Protein 1CR5 (pdb70)

Nearest PDB structures (foldseek):
  1cr5-assembly2_B  TM=1.006E+00  e=1.339E-39  Saccharomyces cerevisiae
  1cr5-assembly3_C  TM=9.881E-01  e=8.446E-37  Saccharomyces cerevisiae
  1cr5-assembly1_A  TM=9.976E-01  e=1.625E-35  Saccharomyces cerevisiae
  6mdm-assembly1_B  TM=8.421E-01  e=6.478E-15  Cricetulus griseus
  3hu1-assembly1_F  TM=7.180E-01  e=1.525E-07  Homo sapiens

GO terms:
  GO:0000149 SNARE binding (F, IDA)
  GO:0070300 phosphatidic acid binding (F, IDA)
  GO:0035494 SNARE complex disassembly (P, IDA)
  GO:0042144 vacuole fusion, non-autophagic (P, IDA)
  GO:0005794 Golgi apparatus (C, IDA)
  GO:0016887 ATP hydrolysis activity (F, IDA)
  GO:0048280 vesicle fusion with Golgi apparatus (P, IDA)
  GO:0006888 endoplasmic reticulum to Golgi vesicle-mediated transport (P, IDA)
  GO:0043332 mating projection tip (C, HDA)
  GO:0005829 cytosol (C, HDA)
  GO:0043001 Golgi to plasma membrane protein transport (P, IMP)
  GO:0016236 macroautophagy (P, IMP)
  GO:0048219 inter-Golgi cisterna vesicle-mediated transport (P, IMP)
  GO:0000045 autophagosome assembly (P, IMP)

Foldseek 3Di:
DAKAFEAEDPPVVDQALFAKEAACVQDPAQFWKAKPVFRIGGYHYDPPDDHRHIYYHPFQCVLVVHDGRDIIDMDGDDQCVQPNQLAAFQAWEKEKEFDCPDDFVQVLVQCCVRAAFIKDFAQRWGWHDDPNTIMIIGTQWTQGARVPDPDRPDDIGRDSSRMHGYHPNYHYHYDHHD/DFDKAKAFEAEDPPCVDQALFAKEAACVRDPAQFWKAKPVFDIGGYHYDPPDDHRHIYYHPFQCVLVVHDGRRIIIMGGDDQCVQPPFQQAWQEWEKEKDFVCPFVQVLVQCCVRAAFIKDFAQRWGWHDDPNTIMIIGTQWTFTQGDPHPHTDDDIGRDSSDMHGYHPNYHYHYD/DAKAFEAEDPPCVDQALFAKEAACVRDPAQFWKAKPVFRIGGYHYDPPDDHRHIYYHPFQCVLVVHDGRRIIDMGGDDVCVQPVAAKAFQEWEKEKDFCVPPFVQVLVQCCVRAAFIKDFAQRWGWHDDPNTIMIIGTQWTFIDGDPDPDGDDDIGRDSSDMHGYHPNYHYHYDD

Radius of gyration: 31.91 Å; Cα contacts (8 Å, |Δi|>4): 1277; chains: 3; bounding box: 77×78×77 Å

CATH classification: 2.40.40.20 (+1 more: 3.10.330.10)

Structure (mmCIF, N/CA/C/O backbone):
data_1CR5
#
_entry.id   1CR5
#
_cell.length_a   93.710
_cell.length_b   32.140
_cell.length_c   94.850
_cell.angle_alpha   90.00
_cell.angle_beta   118.70
_cell.angle_gamma   90.00
#
_symmetry.space_group_name_H-M   'P 1 21 1'
#
loop_
_entity.id
_entity.type
_entity.pdbx_description
1 polymer 'SEC18P (RESIDUES 22 - 210)'
2 non-polymer 1-ETHYL-PYRROLIDINE-2,5-DIONE
3 water water
#
loop_
_atom_site.group_PDB
_atom_site.id
_atom_site.type_symbol
_atom_site.label_atom_id
_atom_site.label_alt_id
_atom_site.label_comp_id
_atom_site.label_asym_id
_atom_site.label_entity_id
_atom_site.label_seq_id
_atom_site.pdbx_PDB_ins_code
_atom_site.Cartn_x
_atom_site.Cartn_y
_atom_site.Cartn_z
_atom_site.occupancy
_atom_site.B_iso_or_equiv
_atom_site.auth_seq_id
_atom_site.auth_comp_id
_atom_site.auth_asym_id
_atom_site.auth_atom_id
_atom_site.pdbx_PDB_model_num
ATOM 1 N N . THR A 1 5 ? 12.451 5.241 8.716 1.00 21.88 26 THR A N 1
ATOM 2 C CA . THR A 1 5 ? 12.884 3.819 8.546 1.00 32.42 26 THR A CA 1
ATOM 3 C C . THR A 1 5 ? 11.695 2.849 8.632 1.00 34.21 26 THR A C 1
ATOM 4 O O . THR A 1 5 ? 11.122 2.649 9.698 1.00 32.56 26 THR A O 1
ATOM 8 N N . ARG A 1 6 ? 11.353 2.241 7.496 1.00 32.04 27 ARG A N 1
ATOM 9 C CA . ARG A 1 6 ? 10.233 1.307 7.363 1.00 28.75 27 ARG A CA 1
ATOM 10 C C . ARG A 1 6 ? 10.653 -0.146 7.466 1.00 30.62 27 ARG A C 1
ATOM 11 O O . ARG A 1 6 ? 11.772 -0.512 7.107 1.00 27.77 27 ARG A O 1
ATOM 19 N N . HIS A 1 7 ? 9.737 -0.973 7.952 1.00 29.88 28 HIS A N 1
ATOM 20 C CA . HIS A 1 7 ? 9.975 -2.400 8.056 1.00 30.33 28 HIS A CA 1
ATOM 21 C C . HIS A 1 7 ? 8.990 -2.994 7.078 1.00 29.38 28 HIS A C 1
ATOM 22 O O . HIS A 1 7 ? 7.781 -2.806 7.215 1.00 29.01 28 HIS A O 1
ATOM 29 N N . LEU A 1 8 ? 9.509 -3.691 6.075 1.00 31.18 29 LEU A N 1
ATOM 30 C CA . LEU A 1 8 ? 8.650 -4.259 5.052 1.00 29.45 29 LEU A CA 1
ATOM 31 C C . LEU A 1 8 ? 8.952 -5.717 4.772 1.00 28.19 29 LEU A C 1
ATOM 32 O O . LEU A 1 8 ? 10.083 -6.171 4.948 1.00 31.76 29 LEU A O 1
ATOM 37 N N . LYS A 1 9 ? 7.926 -6.449 4.348 1.00 28.05 30 LYS A N 1
ATOM 38 C CA . LYS A 1 9 ? 8.075 -7.857 4.011 1.00 26.29 30 LYS A CA 1
ATOM 39 C C . LYS A 1 9 ? 8.231 -7.995 2.502 1.00 21.52 30 LYS A C 1
ATOM 40 O O . LYS A 1 9 ? 7.483 -7.400 1.742 1.00 20.16 30 LYS A O 1
ATOM 46 N N . VAL A 1 10 ? 9.210 -8.793 2.085 1.00 23.37 31 VAL A N 1
ATOM 47 C CA . VAL A 1 10 ? 9.485 -9.021 0.677 1.00 20.25 31 VAL A CA 1
ATOM 48 C C . VAL A 1 10 ? 8.450 -9.916 0.013 1.00 23.89 31 VAL A C 1
ATOM 49 O O . VAL A 1 10 ? 8.087 -10.962 0.545 1.00 24.45 31 VAL A O 1
ATOM 53 N N . SER A 1 11 ? 7.978 -9.493 -1.153 1.00 22.64 32 SER A N 1
ATOM 54 C CA . SER A 1 11 ? 7.010 -10.268 -1.918 1.00 24.52 32 SER A CA 1
ATOM 55 C C . SER A 1 11 ? 7.508 -10.300 -3.354 1.00 29.24 32 SER A C 1
ATOM 56 O O . SER A 1 11 ? 8.279 -9.426 -3.766 1.00 22.92 32 SER A O 1
ATOM 59 N N . ASN A 1 12 ? 7.078 -11.312 -4.104 1.00 25.50 33 ASN A N 1
ATOM 60 C CA . ASN A 1 12 ? 7.478 -11.455 -5.495 1.00 24.30 33 ASN A CA 1
ATOM 61 C C . ASN A 1 12 ? 6.707 -10.441 -6.337 1.00 21.43 33 ASN A C 1
ATOM 62 O O . ASN A 1 12 ? 5.541 -10.171 -6.073 1.00 23.81 33 ASN A O 1
ATOM 67 N N . CYS A 1 13 ? 7.369 -9.876 -7.343 1.00 16.13 34 CYS A N 1
ATOM 68 C CA . CYS A 1 13 ? 6.751 -8.881 -8.217 1.00 19.31 34 CYS A CA 1
ATOM 69 C C . CYS A 1 13 ? 7.203 -9.229 -9.630 1.00 19.07 34 CYS A C 1
ATOM 70 O O . CYS A 1 13 ? 8.136 -8.629 -10.171 1.00 18.76 34 CYS A O 1
ATOM 73 N N . PRO A 1 14 ? 6.546 -10.216 -10.249 1.00 20.58 35 PRO A N 1
ATOM 74 C CA . PRO A 1 14 ? 6.878 -10.662 -11.602 1.00 17.47 35 PRO A CA 1
ATOM 75 C C . PRO A 1 14 ? 6.237 -9.884 -12.761 1.00 19.51 35 PRO A C 1
ATOM 76 O O . PRO A 1 14 ? 6.573 -10.130 -13.916 1.00 19.69 35 PRO A O 1
ATOM 80 N N . ASN A 1 15 ? 5.315 -8.965 -12.469 1.00 19.90 36 ASN A N 1
ATOM 81 C CA . ASN A 1 15 ? 4.669 -8.198 -13.534 1.00 18.03 36 ASN A CA 1
ATOM 82 C C . ASN A 1 15 ? 5.719 -7.367 -14.264 1.00 20.96 36 ASN A C 1
ATOM 83 O O . ASN A 1 15 ? 6.452 -6.608 -13.636 1.00 18.38 36 ASN A O 1
ATOM 88 N N . ASN A 1 16 ? 5.786 -7.502 -15.589 1.00 21.77 37 ASN A N 1
ATOM 89 C CA . ASN A 1 16 ? 6.790 -6.779 -16.376 1.00 23.12 37 ASN A CA 1
ATOM 90 C C . ASN A 1 16 ? 6.876 -5.259 -16.242 1.00 22.44 37 ASN A C 1
ATOM 91 O O . ASN A 1 16 ? 7.912 -4.673 -16.565 1.00 27.26 37 ASN A O 1
ATOM 96 N N . SER A 1 17 ? 5.813 -4.606 -15.790 1.00 23.69 38 SER A N 1
ATOM 97 C CA . SER A 1 17 ? 5.876 -3.154 -15.627 1.00 27.23 38 SER A CA 1
ATOM 98 C C . SER A 1 17 ? 6.883 -2.825 -14.525 1.00 24.66 38 SER A C 1
ATOM 99 O O . SER A 1 17 ? 7.473 -1.742 -14.502 1.00 19.48 38 SER A O 1
ATOM 102 N N . TYR A 1 18 ? 7.081 -3.776 -13.619 1.00 21.16 39 TYR A N 1
ATOM 103 C CA . TYR A 1 18 ? 8.011 -3.594 -12.513 1.00 18.47 39 TYR A CA 1
ATOM 104 C C . TYR A 1 18 ? 9.276 -4.423 -12.677 1.00 14.43 39 TYR A C 1
ATOM 105 O O . TYR A 1 18 ? 10.377 -3.900 -12.608 1.00 16.01 39 TYR A O 1
ATOM 114 N N . ALA A 1 19 ? 9.097 -5.718 -12.901 1.00 16.37 40 ALA A N 1
ATOM 115 C CA . ALA A 1 19 ? 10.208 -6.659 -13.038 1.00 19.67 40 ALA A CA 1
ATOM 116 C C . ALA A 1 19 ? 11.318 -6.273 -14.016 1.00 19.07 40 ALA A C 1
ATOM 117 O O . ALA A 1 19 ? 12.470 -6.657 -13.816 1.00 18.51 40 ALA A O 1
ATOM 119 N N . LEU A 1 20 ? 10.977 -5.514 -15.059 1.00 13.63 41 LEU A N 1
ATOM 120 C CA . LEU A 1 20 ? 11.952 -5.117 -16.079 1.00 8.75 41 LEU A CA 1
ATOM 121 C C . LEU A 1 20 ? 12.471 -3.697 -15.844 1.00 12.44 41 LEU A C 1
ATOM 122 O O . LEU A 1 20 ? 13.426 -3.272 -16.501 1.00 10.39 41 LEU A O 1
ATOM 127 N N . ALA A 1 21 ? 11.860 -2.985 -14.917 1.00 12.94 42 ALA A N 1
ATOM 128 C CA . ALA A 1 21 ? 12.248 -1.608 -14.647 1.00 15.05 42 ALA A CA 1
ATOM 129 C C . ALA A 1 21 ? 13.261 -1.465 -13.506 1.00 15.51 42 ALA A C 1
ATOM 130 O O . ALA A 1 21 ? 13.687 -0.355 -13.182 1.00 12.64 42 ALA A O 1
ATOM 132 N N . ASN A 1 22 ? 13.645 -2.591 -12.917 1.00 14.69 43 ASN A N 1
ATOM 133 C CA . ASN A 1 22 ? 14.588 -2.622 -11.798 1.00 14.15 43 ASN A CA 1
ATOM 134 C C . ASN A 1 22 ? 14.219 -1.608 -10.717 1.00 17.40 43 ASN A C 1
ATOM 135 O O . ASN A 1 22 ? 15.002 -0.721 -10.388 1.00 13.11 43 ASN A O 1
ATOM 140 N N . VAL A 1 23 ? 13.020 -1.742 -10.172 1.00 13.38 44 VAL A N 1
ATOM 141 C CA . VAL A 1 23 ? 12.570 -0.832 -9.144 1.00 12.63 44 VAL A CA 1
ATOM 142 C C . VAL A 1 23 ? 12.122 -1.629 -7.943 1.00 15.41 44 VAL A C 1
ATOM 143 O O . VAL A 1 23 ? 12.048 -2.860 -7.996 1.00 14.85 44 VAL A O 1
ATOM 147 N N . ALA A 1 24 ? 11.848 -0.920 -6.855 1.00 14.94 45 ALA A N 1
ATOM 148 C CA . ALA A 1 24 ? 11.353 -1.546 -5.639 1.00 15.36 45 ALA A CA 1
ATOM 149 C C . ALA A 1 24 ? 9.881 -1.149 -5.605 1.00 18.40 45 ALA A C 1
ATOM 150 O O . ALA A 1 24 ? 9.564 0.031 -5.446 1.00 17.85 45 ALA A O 1
ATOM 152 N N . ALA A 1 25 ? 8.991 -2.120 -5.778 1.00 10.15 46 ALA A N 1
ATOM 153 C CA . ALA A 1 25 ? 7.561 -1.841 -5.756 1.00 18.17 46 ALA A CA 1
ATOM 154 C C . ALA A 1 25 ? 7.132 -1.571 -4.322 1.00 22.49 46 ALA A C 1
ATOM 155 O O . ALA A 1 25 ? 7.296 -2.432 -3.453 1.00 26.24 46 ALA A O 1
ATOM 157 N N . VAL A 1 26 ? 6.587 -0.385 -4.067 1.00 23.68 47 VAL A N 1
ATOM 158 C CA . VAL A 1 26 ? 6.153 -0.037 -2.714 1.00 23.82 47 VAL A CA 1
ATOM 159 C C . VAL A 1 26 ? 4.736 0.513 -2.690 1.00 26.74 47 VAL A C 1
ATOM 160 O O . VAL A 1 26 ? 4.201 0.930 -3.719 1.00 27.51 47 VAL A O 1
ATOM 164 N N . SER A 1 27 ? 4.136 0.508 -1.505 1.00 28.14 48 SER A N 1
ATOM 165 C CA . SER A 1 27 ? 2.793 1.038 -1.324 1.00 30.11 48 SER A CA 1
ATOM 166 C C . SER A 1 27 ? 2.933 2.547 -1.255 1.00 30.53 48 SER A C 1
ATOM 167 O O . SER A 1 27 ? 3.917 3.061 -0.724 1.00 29.39 48 SER A O 1
ATOM 170 N N . PRO A 1 28 ? 1.953 3.280 -1.793 1.00 32.12 49 PRO A N 1
ATOM 171 C CA . PRO A 1 28 ? 2.003 4.742 -1.774 1.00 32.21 49 PRO A CA 1
ATOM 172 C C . PRO A 1 28 ? 2.137 5.335 -0.376 1.00 35.71 49 PRO A C 1
ATOM 173 O O . PRO A 1 28 ? 2.663 6.440 -0.219 1.00 42.72 49 PRO A O 1
ATOM 177 N N . ASN A 1 29 ? 1.675 4.610 0.640 1.00 36.88 50 ASN A N 1
ATOM 178 C CA . ASN A 1 29 ? 1.756 5.119 2.006 1.00 40.96 50 ASN A CA 1
ATOM 179 C C . ASN A 1 29 ? 2.997 4.702 2.791 1.00 39.56 50 ASN A C 1
ATOM 180 O O . ASN A 1 29 ? 3.127 5.027 3.971 1.00 42.89 50 ASN A O 1
ATOM 185 N N . ASP A 1 30 ? 3.912 3.986 2.149 1.00 33.23 51 ASP A N 1
ATOM 186 C CA . ASP A 1 30 ? 5.137 3.584 2.827 1.00 33.24 51 ASP A CA 1
ATOM 187 C C . ASP A 1 30 ? 6.281 4.485 2.383 1.00 31.80 51 ASP A C 1
ATOM 188 O O . ASP A 1 30 ? 7.119 4.882 3.189 1.00 37.52 51 ASP A O 1
ATOM 193 N N . PHE A 1 31 ? 6.302 4.806 1.094 1.00 28.97 52 PHE A N 1
ATOM 194 C CA . PHE A 1 31 ? 7.338 5.653 0.512 1.00 26.73 52 PHE A CA 1
ATOM 195 C C . PHE A 1 31 ? 6.809 6.454 -0.666 1.00 22.27 52 PHE A C 1
ATOM 196 O O . PHE A 1 31 ? 5.849 6.054 -1.316 1.00 19.86 52 PHE A O 1
ATOM 204 N N . PRO A 1 32 ? 7.413 7.617 -0.937 1.00 20.82 53 PRO A N 1
ATOM 205 C CA . PRO A 1 32 ? 6.917 8.376 -2.088 1.00 21.50 53 PRO A CA 1
ATOM 206 C C . PRO A 1 32 ? 7.416 7.667 -3.350 1.00 22.03 53 PRO A C 1
ATOM 207 O O . PRO A 1 32 ? 8.271 6.781 -3.279 1.00 19.21 53 PRO A O 1
ATOM 211 N N . ASN A 1 33 ? 6.884 8.047 -4.502 1.00 25.16 54 ASN A N 1
ATOM 212 C CA . ASN A 1 33 ? 7.289 7.412 -5.746 1.00 23.17 54 ASN A CA 1
ATOM 213 C C . ASN A 1 33 ? 8.579 7.974 -6.344 1.00 20.59 54 ASN A C 1
ATOM 214 O O . ASN A 1 33 ? 8.906 9.144 -6.167 1.00 24.96 54 ASN A O 1
ATOM 219 N N . ASN A 1 34 ? 9.321 7.114 -7.034 1.00 17.11 55 ASN A N 1
ATOM 220 C CA . ASN A 1 34 ? 10.550 7.518 -7.704 1.00 18.01 55 ASN A CA 1
ATOM 221 C C . ASN A 1 34 ? 11.620 8.225 -6.847 1.00 20.29 55 ASN A C 1
ATOM 222 O O . ASN A 1 34 ? 12.174 9.244 -7.243 1.00 17.26 55 ASN A O 1
ATOM 227 N N . ILE A 1 35 ? 11.896 7.685 -5.668 1.00 22.05 56 ILE A N 1
ATOM 228 C CA . ILE A 1 35 ? 12.952 8.224 -4.822 1.00 19.63 56 ILE A CA 1
ATOM 229 C C . ILE A 1 35 ? 13.893 7.057 -4.538 1.00 19.45 56 ILE A C 1
ATOM 230 O O . ILE A 1 35 ? 13.559 5.894 -4.793 1.00 15.12 56 ILE A O 1
ATOM 235 N N . TYR A 1 36 ? 15.069 7.357 -4.009 1.00 15.64 57 TYR A N 1
ATOM 236 C CA . TYR A 1 36 ? 16.007 6.298 -3.692 1.00 15.79 57 TYR A CA 1
ATOM 237 C C . TYR A 1 36 ? 15.749 5.788 -2.283 1.00 14.45 57 TYR A C 1
ATOM 238 O O . TYR A 1 36 ? 15.486 6.574 -1.381 1.00 19.53 57 TYR A O 1
ATOM 247 N N . ILE A 1 37 ? 15.804 4.473 -2.097 1.00 12.37 58 ILE A N 1
ATOM 248 C CA . ILE A 1 37 ? 15.671 3.896 -0.768 1.00 12.35 58 ILE A CA 1
ATOM 249 C C . ILE A 1 37 ? 16.782 2.862 -0.638 1.00 16.21 58 ILE A C 1
ATOM 250 O O . ILE A 1 37 ? 17.287 2.354 -1.643 1.00 9.39 58 ILE A O 1
ATOM 255 N N . ILE A 1 38 ? 17.191 2.577 0.595 1.00 15.76 59 ILE A N 1
ATOM 256 C CA . ILE A 1 38 ? 18.235 1.599 0.822 1.00 16.60 59 ILE A CA 1
ATOM 257 C C . ILE A 1 38 ? 17.678 0.534 1.744 1.00 16.68 59 ILE A C 1
ATOM 258 O O . ILE A 1 38 ? 17.063 0.845 2.759 1.00 16.15 59 ILE A O 1
ATOM 263 N N . ILE A 1 39 ? 17.869 -0.727 1.373 1.00 21.97 60 ILE A N 1
ATOM 264 C CA . ILE A 1 39 ? 17.357 -1.832 2.170 1.00 21.18 60 ILE A CA 1
ATOM 265 C C . ILE A 1 39 ? 18.466 -2.568 2.925 1.00 20.12 60 ILE A C 1
ATOM 266 O O . ILE A 1 39 ? 19.481 -2.959 2.341 1.00 21.31 60 ILE A O 1
ATOM 271 N N . ASP A 1 40 ? 18.259 -2.744 4.230 1.00 16.16 61 ASP A N 1
ATOM 272 C CA . ASP A 1 40 ? 19.223 -3.429 5.088 1.00 18.08 61 ASP A CA 1
ATOM 273 C C . ASP A 1 40 ? 20.597 -2.775 5.051 1.00 17.33 61 ASP A C 1
ATOM 274 O O . ASP A 1 40 ? 21.611 -3.451 5.147 1.00 17.77 61 ASP A O 1
ATOM 279 N N . ASN A 1 41 ? 20.621 -1.453 4.899 1.00 23.80 62 ASN A N 1
ATOM 280 C CA . ASN A 1 41 ? 21.871 -0.695 4.874 1.00 27.24 62 ASN A CA 1
ATOM 281 C C . ASN A 1 41 ? 22.841 -1.082 3.770 1.00 25.50 62 ASN A C 1
ATOM 282 O O . ASN A 1 41 ? 24.044 -0.822 3.882 1.00 33.57 62 ASN A O 1
ATOM 287 N N . LEU A 1 42 ? 22.345 -1.690 2.703 1.00 23.48 63 LEU A N 1
ATOM 288 C CA . LEU A 1 42 ? 23.235 -2.099 1.622 1.00 23.32 63 LEU A CA 1
ATOM 289 C C . LEU A 1 42 ? 22.681 -1.948 0.210 1.00 21.49 63 LEU A C 1
ATOM 290 O O . LEU A 1 42 ? 23.377 -1.489 -0.691 1.00 21.76 63 LEU A O 1
ATOM 295 N N . PHE A 1 43 ? 21.428 -2.343 0.023 1.00 19.47 64 PHE A N 1
ATOM 296 C CA . PHE A 1 43 ? 20.821 -2.331 -1.299 1.00 19.04 64 PHE A CA 1
ATOM 297 C C . PHE A 1 43 ? 19.963 -1.122 -1.632 1.00 13.58 64 PHE A C 1
ATOM 298 O O . PHE A 1 43 ? 18.937 -0.863 -0.999 1.00 17.47 64 PHE A O 1
ATOM 306 N N . VAL A 1 44 ? 20.403 -0.385 -2.642 1.00 13.99 65 VAL A N 1
ATOM 307 C CA . VAL A 1 44 ? 19.715 0.815 -3.085 1.00 17.50 65 VAL A CA 1
ATOM 308 C C . VAL A 1 44 ? 18.881 0.589 -4.333 1.00 12.50 65 VAL A C 1
ATOM 309 O O . VAL A 1 44 ? 19.350 0.017 -5.314 1.00 14.04 65 VAL A O 1
ATOM 313 N N . PHE A 1 45 ? 17.637 1.046 -4.283 1.00 12.59 66 PHE A N 1
ATOM 314 C CA . PHE A 1 45 ? 16.726 0.913 -5.417 1.00 15.77 66 PHE A CA 1
ATOM 315 C C . PHE A 1 45 ? 15.925 2.192 -5.533 1.00 16.21 66 PHE A C 1
ATOM 316 O O . PHE A 1 45 ? 15.827 2.973 -4.586 1.00 12.67 66 PHE A O 1
ATOM 324 N N . THR A 1 46 ? 15.344 2.394 -6.705 1.00 14.84 67 THR A N 1
ATOM 325 C CA . THR A 1 46 ? 14.481 3.534 -6.937 1.00 13.39 67 THR A CA 1
ATOM 326 C C . THR A 1 46 ? 13.088 2.974 -6.675 1.00 13.47 67 THR A C 1
ATOM 327 O O . THR A 1 46 ? 12.767 1.857 -7.098 1.00 14.74 67 THR A O 1
ATOM 331 N N . THR A 1 47 ? 12.255 3.735 -5.987 1.00 14.51 68 THR A N 1
ATOM 332 C CA . THR A 1 47 ? 10.914 3.258 -5.679 1.00 16.46 68 THR A CA 1
ATOM 333 C C . THR A 1 47 ? 9.899 3.465 -6.791 1.00 19.74 68 THR A C 1
ATOM 334 O O . THR A 1 47 ? 10.046 4.340 -7.650 1.00 17.74 68 THR A O 1
ATOM 338 N N . ARG A 1 48 ? 8.864 2.634 -6.760 1.00 18.51 69 ARG A N 1
ATOM 339 C CA . ARG A 1 48 ? 7.760 2.752 -7.690 1.00 17.00 69 ARG A CA 1
ATOM 340 C C . ARG A 1 48 ? 6.480 2.367 -6.992 1.00 16.86 69 ARG A C 1
ATOM 341 O O . ARG A 1 48 ? 6.344 1.262 -6.470 1.00 18.56 69 ARG A O 1
ATOM 349 N N . HIS A 1 49 ? 5.541 3.296 -6.978 1.00 17.30 70 HIS A N 1
ATOM 350 C CA . HIS A 1 49 ? 4.256 3.053 -6.349 1.00 23.91 70 HIS A CA 1
ATOM 351 C C . HIS A 1 49 ? 3.509 1.941 -7.067 1.00 20.93 70 HIS A C 1
ATOM 352 O O . HIS A 1 49 ? 3.646 1.760 -8.277 1.00 21.41 70 HIS A O 1
ATOM 359 N N . SER A 1 50 ? 2.724 1.202 -6.298 1.00 19.89 71 SER A N 1
ATOM 360 C CA . SER A 1 50 ? 1.901 0.116 -6.799 1.00 21.52 71 SER A CA 1
ATOM 361 C C . SER A 1 50 ? 0.653 0.081 -5.932 1.00 27.75 71 SER A C 1
ATOM 362 O O . SER A 1 50 ? 0.744 0.110 -4.701 1.00 34.01 71 SER A O 1
ATOM 365 N N . ASN A 1 51 ? -0.513 0.032 -6.567 1.00 32.93 72 ASN A N 1
ATOM 366 C CA . ASN A 1 51 ? -1.764 -0.016 -5.827 1.00 40.29 72 ASN A CA 1
ATOM 367 C C . ASN A 1 51 ? -2.127 -1.458 -5.485 1.00 42.47 72 ASN A C 1
ATOM 368 O O . ASN A 1 51 ? -3.044 -1.705 -4.698 1.00 45.35 72 ASN A O 1
ATOM 373 N N . ASP A 1 52 ? -1.405 -2.408 -6.077 1.00 45.85 73 ASP A N 1
ATOM 374 C CA . ASP A 1 52 ? -1.661 -3.827 -5.832 1.00 47.05 73 ASP A CA 1
ATOM 375 C C . ASP A 1 52 ? -0.656 -4.444 -4.871 1.00 48.19 73 ASP A C 1
ATOM 376 O O . ASP A 1 52 ? -0.473 -5.660 -4.856 1.00 50.85 73 ASP A O 1
ATOM 381 N N . ILE A 1 53 ? 0.001 -3.609 -4.074 1.00 48.57 74 ILE A N 1
ATOM 382 C CA . ILE A 1 53 ? 0.973 -4.102 -3.112 1.00 51.33 74 ILE A CA 1
ATOM 383 C C . ILE A 1 53 ? 0.583 -3.651 -1.699 1.00 51.64 74 ILE A C 1
ATOM 384 O O . ILE A 1 53 ? 0.546 -2.456 -1.398 1.00 49.89 74 ILE A O 1
ATOM 389 N N . PRO A 1 54 ? 0.275 -4.617 -0.818 1.00 50.58 75 PRO A N 1
ATOM 390 C CA . PRO A 1 54 ? -0.127 -4.384 0.572 1.00 50.00 75 PRO A CA 1
ATOM 391 C C . PRO A 1 54 ? 0.785 -3.438 1.343 1.00 50.12 75 PRO A C 1
ATOM 392 O O . PRO A 1 54 ? 2.002 -3.607 1.352 1.00 49.21 75 PRO A O 1
ATOM 396 N N . PRO A 1 55 ? 0.205 -2.419 1.996 1.00 50.99 76 PRO A N 1
ATOM 397 C CA . PRO A 1 55 ? 1.035 -1.487 2.762 1.00 47.86 76 PRO A CA 1
ATOM 398 C C . PRO A 1 55 ? 1.818 -2.302 3.789 1.00 45.92 76 PRO A C 1
ATOM 399 O O . PRO A 1 55 ? 1.231 -3.050 4.571 1.00 49.95 76 PRO A O 1
ATOM 403 N N . GLY A 1 56 ? 3.136 -2.166 3.785 1.00 39.07 77 GLY A N 1
ATOM 404 C CA . GLY A 1 56 ? 3.941 -2.922 4.723 1.00 32.53 77 GLY A CA 1
ATOM 405 C C . GLY A 1 56 ? 4.755 -3.983 4.010 1.00 29.56 77 GLY A C 1
ATOM 406 O O . GLY A 1 56 ? 5.532 -4.704 4.629 1.00 31.44 77 GLY A O 1
ATOM 407 N N . THR A 1 57 ? 4.576 -4.087 2.698 1.00 27.37 78 THR A N 1
ATOM 408 C CA . THR A 1 57 ? 5.325 -5.061 1.918 1.00 25.82 78 THR A CA 1
ATOM 409 C C . THR A 1 57 ? 6.092 -4.331 0.832 1.00 20.37 78 THR A C 1
ATOM 410 O O . THR A 1 57 ? 5.799 -3.176 0.529 1.00 25.39 78 THR A O 1
ATOM 414 N N . ILE A 1 58 ? 7.085 -5.000 0.261 1.00 19.77 79 ILE A N 1
ATOM 415 C CA . ILE A 1 58 ? 7.892 -4.416 -0.801 1.00 18.46 79 ILE A CA 1
ATOM 416 C C . ILE A 1 58 ? 8.140 -5.519 -1.832 1.00 21.25 79 ILE A C 1
ATOM 417 O O . ILE A 1 58 ? 8.566 -6.624 -1.481 1.00 17.81 79 ILE A O 1
ATOM 422 N N . GLY A 1 59 ? 7.847 -5.222 -3.096 1.00 20.04 80 GLY A N 1
ATOM 423 C CA . GLY A 1 59 ? 8.007 -6.215 -4.147 1.00 17.51 80 GLY A CA 1
ATOM 424 C C . GLY A 1 59 ? 9.272 -6.147 -4.980 1.00 21.47 80 GLY A C 1
ATOM 425 O O . GLY A 1 59 ? 9.689 -5.078 -5.428 1.00 21.93 80 GLY A O 1
ATOM 426 N N . PHE A 1 60 ? 9.874 -7.311 -5.195 1.00 14.77 81 PHE A N 1
ATOM 427 C CA . PHE A 1 60 ? 11.099 -7.425 -5.969 1.00 16.68 81 PHE A CA 1
ATOM 428 C C . PHE A 1 60 ? 10.995 -8.628 -6.898 1.00 16.32 81 PHE A C 1
ATOM 429 O O . PHE A 1 60 ? 10.255 -9.566 -6.617 1.00 15.21 81 PHE A O 1
ATOM 437 N N . ASN A 1 61 ? 11.723 -8.600 -8.010 1.00 14.88 82 ASN A N 1
ATOM 438 C CA . ASN A 1 61 ? 11.710 -9.733 -8.918 1.00 18.65 82 ASN A CA 1
ATOM 439 C C . ASN A 1 61 ? 12.709 -10.742 -8.350 1.00 22.30 82 ASN A C 1
ATOM 440 O O . ASN A 1 61 ? 13.391 -10.453 -7.364 1.00 24.11 82 ASN A O 1
ATOM 445 N N . GLY A 1 62 ? 12.800 -11.915 -8.967 1.00 21.48 83 GLY A N 1
ATOM 446 C CA . GLY A 1 62 ? 13.706 -12.946 -8.483 1.00 21.93 83 GLY A CA 1
ATOM 447 C C . GLY A 1 62 ? 15.164 -12.549 -8.353 1.00 22.46 83 GLY A C 1
ATOM 448 O O . GLY A 1 62 ? 15.818 -12.906 -7.381 1.00 24.01 83 GLY A O 1
ATOM 449 N N . ASN A 1 63 ? 15.680 -11.813 -9.329 1.00 20.08 84 ASN A N 1
ATOM 450 C CA . ASN A 1 63 ? 17.075 -11.390 -9.304 1.00 21.91 84 ASN A CA 1
ATOM 451 C C . ASN A 1 63 ? 17.391 -10.403 -8.180 1.00 21.39 84 ASN A C 1
ATOM 452 O O . ASN A 1 63 ? 18.433 -10.506 -7.529 1.00 19.95 84 ASN A O 1
ATOM 457 N N . GLN A 1 64 ? 16.498 -9.444 -7.958 1.00 20.64 85 GLN A N 1
ATOM 458 C CA . GLN A 1 64 ? 16.712 -8.463 -6.910 1.00 19.70 85 GLN A CA 1
ATOM 459 C C . GLN A 1 64 ? 16.719 -9.169 -5.552 1.00 21.12 85 GLN A C 1
ATOM 460 O O . GLN A 1 64 ? 17.497 -8.811 -4.671 1.00 27.76 85 GLN A O 1
ATOM 466 N N . ARG A 1 65 ? 15.865 -10.177 -5.389 1.00 23.28 86 ARG A N 1
ATOM 467 C CA . ARG A 1 65 ? 15.807 -10.924 -4.136 1.00 22.27 86 ARG A CA 1
ATOM 468 C C . ARG A 1 65 ? 17.080 -11.738 -3.960 1.00 24.59 86 ARG A C 1
ATOM 469 O O . ARG A 1 65 ? 17.607 -11.851 -2.851 1.00 24.74 86 ARG A O 1
ATOM 477 N N . THR A 1 66 ? 17.578 -12.308 -5.052 1.00 23.40 87 THR A N 1
ATOM 478 C CA . THR A 1 66 ? 18.809 -13.078 -4.979 1.00 22.63 87 THR A CA 1
ATOM 479 C C . THR A 1 66 ? 19.936 -12.140 -4.545 1.00 24.17 87 THR A C 1
ATOM 480 O O . THR A 1 66 ? 20.784 -12.502 -3.727 1.00 24.63 87 THR A O 1
ATOM 484 N N . TRP A 1 67 ? 19.942 -10.932 -5.099 1.00 20.63 88 TRP A N 1
ATOM 485 C CA . TRP A 1 67 ? 20.971 -9.955 -4.766 1.00 18.46 88 TRP A CA 1
ATOM 486 C C . TRP A 1 67 ? 20.931 -9.594 -3.282 1.00 18.00 88 TRP A C 1
ATOM 487 O O . TRP A 1 67 ? 21.956 -9.601 -2.604 1.00 15.42 88 TRP A O 1
ATOM 498 N N . GLY A 1 68 ? 19.744 -9.294 -2.773 1.00 17.17 89 GLY A N 1
ATOM 499 C CA . GLY A 1 68 ? 19.634 -8.950 -1.367 1.00 24.05 89 GLY A CA 1
ATOM 500 C C . GLY A 1 68 ? 19.681 -10.148 -0.431 1.00 24.05 89 GLY A C 1
ATOM 501 O O . GLY A 1 68 ? 19.790 -9.987 0.784 1.00 24.18 89 GLY A O 1
ATOM 502 N N . GLY A 1 69 ? 19.612 -11.350 -0.994 1.00 28.34 90 GLY A N 1
ATOM 503 C CA . GLY A 1 69 ? 19.624 -12.546 -0.177 1.00 27.14 90 GLY A CA 1
ATOM 504 C C . GLY A 1 69 ? 18.326 -12.639 0.606 1.00 27.08 90 GLY A C 1
ATOM 505 O O . GLY A 1 69 ? 18.298 -13.188 1.709 1.00 32.78 90 GLY A O 1
ATOM 506 N N . TRP A 1 70 ? 17.249 -12.095 0.044 1.00 19.46 91 TRP A N 1
ATOM 507 C CA . TRP A 1 70 ? 15.952 -12.129 0.716 1.00 25.40 91 TRP A CA 1
ATOM 508 C C . TRP A 1 70 ? 15.054 -13.247 0.211 1.00 26.10 91 TRP A C 1
ATOM 509 O O . TRP A 1 70 ? 14.952 -13.483 -0.992 1.00 30.97 91 TRP A O 1
ATOM 520 N N . SER A 1 71 ? 14.399 -13.927 1.140 1.00 27.29 92 SER A N 1
ATOM 521 C CA . SER 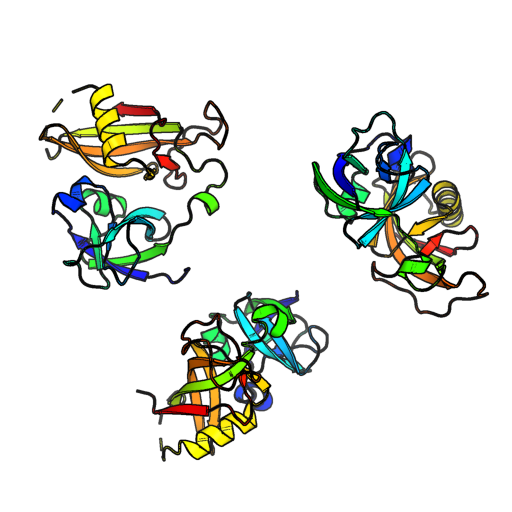A 1 71 ? 13.470 -14.988 0.785 1.00 32.29 92 SER A CA 1
ATOM 522 C C . SER A 1 71 ? 12.080 -14.353 0.880 1.00 32.34 92 SER A C 1
ATOM 523 O O . SER A 1 71 ? 11.933 -13.261 1.432 1.00 32.28 92 SER A O 1
ATOM 526 N N . LEU A 1 72 ? 11.066 -15.017 0.339 1.00 31.24 93 LEU A N 1
ATOM 527 C CA . LEU A 1 72 ? 9.716 -14.471 0.386 1.00 32.31 93 LEU A CA 1
ATOM 528 C C . LEU A 1 72 ? 9.255 -14.246 1.820 1.00 30.90 93 LEU A C 1
ATOM 529 O O . LEU A 1 72 ? 9.492 -15.078 2.688 1.00 35.22 93 LEU A O 1
ATOM 534 N N . ASN A 1 73 ? 8.601 -13.114 2.057 1.00 31.56 94 ASN A N 1
ATOM 535 C CA . ASN A 1 73 ? 8.094 -12.751 3.380 1.00 34.16 94 ASN A CA 1
ATOM 536 C C . ASN A 1 73 ? 9.176 -12.293 4.354 1.00 32.25 94 ASN A C 1
ATOM 537 O O . ASN A 1 73 ? 8.865 -11.834 5.451 1.00 36.04 94 ASN A O 1
ATOM 542 N N . GLN A 1 74 ? 10.441 -12.418 3.967 1.00 31.52 95 GLN A N 1
ATOM 543 C CA . GLN A 1 74 ? 11.528 -11.999 4.846 1.00 31.15 95 GLN A CA 1
ATOM 544 C C . GLN A 1 74 ? 11.381 -10.527 5.217 1.00 29.60 95 GLN A C 1
ATOM 545 O O . GLN A 1 74 ? 11.207 -9.676 4.349 1.00 30.47 95 GLN A O 1
ATOM 551 N N . ASP A 1 75 ? 11.409 -10.240 6.520 1.00 30.07 96 ASP A N 1
ATOM 552 C CA . ASP A 1 75 ? 11.343 -8.875 6.935 1.00 33.69 96 ASP A CA 1
ATOM 553 C C . ASP A 1 75 ? 12.563 -8.096 6.488 1.00 33.88 96 ASP A C 1
ATOM 554 O O . ASP A 1 75 ? 13.642 -8.721 6.402 1.00 31.85 96 ASP A O 1
ATOM 559 N N . VAL A 1 76 ? 12.422 -6.848 6.160 1.00 30.76 97 VAL A N 1
ATOM 560 C CA . VAL A 1 76 ? 13.557 -6.087 5.670 1.00 26.93 97 VAL A CA 1
ATOM 561 C C . VAL A 1 76 ? 13.443 -4.640 6.157 1.00 25.63 97 VAL A C 1
ATOM 562 O O . VAL A 1 76 ? 12.344 -4.168 6.449 1.00 23.62 97 VAL A O 1
ATOM 566 N N . GLN A 1 77 ? 14.575 -3.948 6.264 1.00 25.95 98 GLN A N 1
ATOM 567 C CA . GLN A 1 77 ? 14.590 -2.553 6.714 1.00 26.14 98 GLN A CA 1
ATOM 568 C C . GLN A 1 77 ? 14.836 -1.612 5.550 1.00 21.26 98 GLN A C 1
ATOM 569 O O . GLN A 1 77 ? 15.810 -1.770 4.812 1.00 22.29 98 GLN A O 1
ATOM 575 N N . ALA A 1 78 ? 13.970 -0.619 5.396 1.00 18.95 99 ALA A N 1
ATOM 576 C CA . ALA A 1 78 ? 14.106 0.329 4.296 1.00 19.86 99 ALA A CA 1
ATOM 577 C C . ALA A 1 78 ? 14.119 1.784 4.744 1.00 20.39 99 ALA A C 1
ATOM 578 O O . ALA A 1 78 ? 13.323 2.198 5.594 1.00 21.35 99 ALA A O 1
ATOM 580 N N . LYS A 1 79 ? 15.016 2.563 4.151 1.00 20.03 100 LYS A N 1
ATOM 581 C CA . LYS A 1 79 ? 15.137 3.976 4.487 1.00 24.32 100 LYS A CA 1
ATOM 582 C C . LYS A 1 79 ? 15.363 4.819 3.245 1.00 19.62 100 LYS A C 1
ATOM 583 O O . LYS A 1 79 ? 15.957 4.356 2.273 1.00 16.68 100 LYS A O 1
ATOM 589 N N . ALA A 1 80 ? 14.882 6.058 3.279 1.00 20.09 101 ALA A N 1
ATOM 590 C CA . ALA A 1 80 ? 15.102 6.980 2.177 1.00 15.33 101 ALA A CA 1
ATOM 591 C C . ALA A 1 80 ? 16.625 7.053 2.072 1.00 15.36 101 ALA A C 1
ATOM 592 O O . ALA A 1 80 ? 17.322 7.024 3.087 1.00 15.03 101 ALA A O 1
ATOM 594 N N . PHE A 1 81 ? 17.139 7.136 0.851 1.00 14.85 102 PHE A N 1
ATOM 595 C CA . PHE A 1 81 ? 18.579 7.170 0.636 1.00 17.14 102 PHE A CA 1
ATOM 596 C C . PHE A 1 81 ? 19.030 8.482 0.016 1.00 18.27 102 PHE A C 1
ATOM 597 O O . PHE A 1 81 ? 18.409 8.978 -0.925 1.00 19.72 102 PHE A O 1
ATOM 605 N N . ASP A 1 82 ? 20.122 9.030 0.550 1.00 22.02 103 ASP A N 1
ATOM 606 C CA . ASP A 1 82 ? 20.703 10.301 0.081 1.00 20.46 103 ASP A CA 1
ATOM 607 C C . ASP A 1 82 ? 22.119 10.023 -0.413 1.00 20.73 103 ASP A C 1
ATOM 608 O O . ASP A 1 82 ? 23.053 9.896 0.393 1.00 20.78 103 ASP A O 1
ATOM 613 N N . LEU A 1 83 ? 22.280 9.940 -1.733 1.00 16.99 104 LEU A N 1
ATOM 614 C CA . LEU A 1 83 ? 23.577 9.635 -2.333 1.00 17.25 104 LEU A CA 1
ATOM 615 C C . LEU A 1 83 ? 24.676 10.618 -1.935 1.00 19.35 104 LEU A C 1
ATOM 616 O O . LEU A 1 83 ? 25.804 10.215 -1.642 1.00 17.51 104 LEU A O 1
ATOM 621 N N . PHE A 1 84 ? 24.364 11.906 -1.939 1.00 19.37 105 PHE A N 1
ATOM 622 C CA . PHE A 1 84 ? 25.367 12.884 -1.564 1.00 22.24 105 PHE A CA 1
ATOM 623 C C . PHE A 1 84 ? 25.849 12.563 -0.162 1.00 21.28 105 PHE A C 1
ATOM 624 O O . PHE A 1 84 ? 27.046 12.458 0.085 1.00 19.58 105 PHE A O 1
ATOM 632 N N . LYS A 1 85 ? 24.901 12.405 0.752 1.00 19.99 106 LYS A N 1
ATOM 633 C CA . LYS A 1 85 ? 25.216 12.087 2.136 1.00 27.79 106 LYS A CA 1
ATOM 634 C C . LYS A 1 85 ? 26.113 10.849 2.167 1.00 28.03 106 LYS A C 1
ATOM 635 O O . LYS A 1 85 ? 27.129 10.809 2.855 1.00 30.76 106 LYS A O 1
ATOM 641 N N . TYR A 1 86 ? 25.739 9.847 1.387 1.00 26.45 107 TYR A N 1
ATOM 642 C CA . TYR A 1 86 ? 26.481 8.602 1.351 1.00 21.64 107 TYR A CA 1
ATOM 643 C C . TYR A 1 86 ? 27.906 8.667 0.814 1.00 22.70 107 TYR A C 1
ATOM 644 O O . TYR A 1 86 ? 28.842 8.244 1.488 1.00 26.21 107 TYR A O 1
ATOM 653 N N . SER A 1 87 ? 28.077 9.183 -0.395 1.00 21.42 108 SER A N 1
ATOM 654 C CA . SER A 1 87 ? 29.405 9.245 -0.997 1.00 28.23 108 SER A CA 1
ATOM 655 C C . SER A 1 87 ? 29.887 10.613 -1.482 1.00 25.05 108 SER A C 1
ATOM 656 O O . SER A 1 87 ? 30.885 10.700 -2.193 1.00 28.12 108 SER A O 1
ATOM 659 N N . GLY A 1 88 ? 29.182 11.676 -1.113 1.00 28.74 109 GLY A N 1
ATOM 660 C CA . GLY A 1 88 ? 29.593 13.012 -1.519 1.00 28.05 109 GLY A CA 1
ATOM 661 C C . GLY A 1 88 ? 29.693 13.251 -3.017 1.00 32.57 109 GLY A C 1
ATOM 662 O O . GLY A 1 88 ? 28.753 12.968 -3.765 1.00 29.88 109 GLY A O 1
ATOM 663 N N . LYS A 1 89 ? 30.834 13.780 -3.456 1.00 31.42 110 LYS A N 1
ATOM 664 C CA . LYS A 1 89 ? 31.064 14.082 -4.866 1.00 37.75 110 LYS A CA 1
ATOM 665 C C . LYS A 1 89 ? 31.194 12.868 -5.789 1.00 36.59 110 LYS A C 1
ATOM 666 O O . LYS A 1 89 ? 30.708 12.901 -6.915 1.00 38.08 110 LYS A O 1
ATOM 672 N N . GLN A 1 90 ? 31.865 11.814 -5.331 1.00 38.72 111 GLN A N 1
ATOM 673 C CA . GLN A 1 90 ? 32.031 10.601 -6.140 1.00 40.70 111 GLN A CA 1
ATOM 674 C C . GLN A 1 90 ? 30.670 9.912 -6.237 1.00 37.98 111 GLN A C 1
ATOM 675 O O . GLN A 1 90 ? 30.507 8.775 -5.788 1.00 40.51 111 GLN A O 1
ATOM 681 N N . SER A 1 91 ? 29.701 10.600 -6.832 1.00 32.37 112 SER A N 1
ATOM 682 C CA . SER A 1 91 ? 28.348 10.077 -6.928 1.00 27.86 112 SER A CA 1
ATOM 683 C C . SER A 1 91 ? 27.848 9.633 -8.290 1.00 21.36 112 SER A C 1
ATOM 684 O O . SER A 1 91 ? 26.768 9.058 -8.380 1.00 24.38 112 SER A O 1
ATOM 687 N N . TYR A 1 92 ? 28.591 9.897 -9.353 1.00 18.31 113 TYR A N 1
ATOM 688 C CA . TYR A 1 92 ? 28.099 9.500 -10.663 1.00 22.89 113 TYR A CA 1
ATOM 689 C C . TYR A 1 92 ? 28.858 8.348 -11.285 1.00 26.31 113 TYR A C 1
ATOM 690 O O . TYR A 1 92 ? 30.024 8.109 -10.960 1.00 23.73 113 TYR A O 1
ATOM 699 N N . LEU A 1 93 ? 28.198 7.626 -12.188 1.00 25.05 114 LEU A N 1
ATOM 700 C CA . LEU A 1 93 ? 28.881 6.511 -12.817 1.00 22.87 114 LEU A CA 1
ATOM 701 C C . LEU A 1 93 ? 29.583 6.914 -14.107 1.00 17.67 114 LEU A C 1
ATOM 702 O O . LEU A 1 93 ? 28.950 7.321 -15.072 1.00 17.24 114 LEU A O 1
ATOM 707 N N . GLY A 1 94 ? 30.903 6.811 -14.102 1.00 23.12 115 GLY A N 1
ATOM 708 C CA . GLY A 1 94 ? 31.675 7.140 -15.285 1.00 23.13 115 GLY A CA 1
ATOM 709 C C . GLY A 1 94 ? 31.629 5.943 -16.215 1.00 22.62 115 GLY A C 1
ATOM 710 O O . GLY A 1 94 ? 31.628 6.076 -17.439 1.00 20.52 115 GLY A O 1
ATOM 711 N N . SER A 1 95 ? 31.601 4.756 -15.622 1.00 20.77 116 SER A N 1
ATOM 712 C CA . SER A 1 95 ? 31.525 3.531 -16.402 1.00 24.64 116 SER A CA 1
ATOM 713 C C . SER A 1 95 ? 30.925 2.442 -15.544 1.00 20.16 116 SER A C 1
ATOM 714 O O . SER A 1 95 ? 30.868 2.556 -14.320 1.00 18.72 116 SER A O 1
ATOM 717 N N . ILE A 1 96 ? 30.475 1.386 -16.196 1.00 16.09 117 ILE A N 1
ATOM 718 C CA . ILE A 1 96 ? 29.894 0.257 -15.501 1.00 19.33 117 ILE A CA 1
ATOM 719 C C . ILE A 1 96 ? 30.072 -0.983 -16.381 1.00 14.14 117 ILE A C 1
ATOM 720 O O . ILE A 1 96 ? 29.767 -0.951 -17.574 1.00 18.18 117 ILE A O 1
ATOM 725 N N . ASP A 1 97 ? 30.615 -2.046 -15.797 1.00 18.14 118 ASP A N 1
ATOM 726 C CA . ASP A 1 97 ? 30.856 -3.294 -16.517 1.00 20.63 118 ASP A CA 1
ATOM 727 C C . ASP A 1 97 ? 29.799 -4.288 -16.101 1.00 20.59 118 ASP A C 1
ATOM 728 O O . ASP A 1 97 ? 29.590 -4.531 -14.908 1.00 21.32 118 ASP A O 1
ATOM 733 N N . ILE A 1 98 ? 29.142 -4.877 -17.086 1.00 16.96 119 ILE A N 1
ATOM 734 C CA . ILE A 1 98 ? 28.068 -5.802 -16.799 1.00 17.51 119 ILE A CA 1
ATOM 735 C C . ILE A 1 98 ? 28.200 -7.184 -17.409 1.00 20.46 119 ILE A C 1
ATOM 736 O O . ILE A 1 98 ? 28.492 -7.325 -18.596 1.00 16.92 119 ILE A O 1
ATOM 741 N N . ASP A 1 99 ? 27.980 -8.200 -16.578 1.00 21.53 120 ASP A N 1
ATOM 742 C CA . ASP A 1 99 ? 28.002 -9.578 -17.034 1.00 22.93 120 ASP A CA 1
ATOM 743 C C . ASP A 1 99 ? 26.561 -9.835 -17.465 1.00 24.29 120 ASP A C 1
ATOM 744 O O . ASP A 1 99 ? 25.639 -9.762 -16.647 1.00 25.86 120 ASP A O 1
ATOM 749 N N . ILE A 1 100 ? 26.364 -10.108 -18.750 1.00 19.36 121 ILE A N 1
ATOM 750 C CA . ILE A 1 100 ? 25.019 -10.337 -19.272 1.00 20.57 121 ILE A CA 1
ATOM 751 C C . ILE A 1 100 ? 24.848 -11.729 -19.853 1.00 20.03 121 ILE A C 1
ATOM 752 O O . ILE A 1 100 ? 25.732 -12.234 -20.531 1.00 24.89 121 ILE A O 1
ATOM 757 N N . SER A 1 101 ? 23.707 -12.346 -19.577 1.00 15.30 122 SER A N 1
ATOM 758 C CA . SER A 1 101 ? 23.427 -13.682 -20.083 1.00 22.85 122 SER A CA 1
ATOM 759 C C . SER A 1 101 ? 21.932 -13.879 -20.270 1.00 21.73 122 SER A C 1
ATOM 760 O O . SER A 1 101 ? 21.127 -13.206 -19.631 1.00 24.08 122 SER A O 1
ATOM 763 N N . PHE A 1 102 ? 21.560 -14.820 -21.133 1.00 27.00 123 PHE A N 1
ATOM 764 C CA . PHE A 1 102 ? 20.147 -15.109 -21.363 1.00 26.98 123 PHE A CA 1
ATOM 765 C C . PHE A 1 102 ? 19.527 -15.681 -20.099 1.00 25.40 123 PHE A C 1
ATOM 766 O O . PHE A 1 102 ? 20.132 -16.502 -19.415 1.00 29.31 123 PHE A O 1
ATOM 774 N N . ARG A 1 103 ? 18.319 -15.229 -19.794 1.00 31.37 124 ARG A N 1
ATOM 775 C CA . ARG A 1 103 ? 17.589 -15.682 -18.619 1.00 33.76 124 ARG A CA 1
ATOM 776 C C . ARG A 1 103 ? 17.390 -17.190 -18.760 1.00 36.61 124 ARG A C 1
ATOM 777 O O . ARG A 1 103 ? 17.269 -17.696 -19.876 1.00 35.32 124 ARG A O 1
ATOM 785 N N . ALA A 1 104 ? 17.357 -17.899 -17.633 1.00 38.04 125 ALA A N 1
ATOM 786 C CA . ALA A 1 104 ? 17.173 -19.351 -17.629 1.00 39.08 125 ALA A CA 1
ATOM 787 C C . ALA A 1 104 ? 16.130 -19.817 -18.644 1.00 40.29 125 ALA A C 1
ATOM 788 O O . ALA A 1 104 ? 14.942 -19.530 -18.509 1.00 43.06 125 ALA A O 1
ATOM 790 N N . VAL A 1 112 ? 22.180 -12.270 -31.522 1.00 53.42 133 VAL A N 1
ATOM 791 C CA . VAL A 1 112 ? 23.257 -11.384 -31.960 1.00 54.21 133 VAL A CA 1
ATOM 792 C C . VAL A 1 112 ? 23.627 -10.414 -30.840 1.00 52.02 133 VAL A C 1
ATOM 793 O O . VAL A 1 112 ? 22.785 -9.646 -30.375 1.00 56.14 133 VAL A O 1
ATOM 797 N N . PHE A 1 113 ? 24.889 -10.444 -30.420 1.00 49.51 134 PHE A N 1
ATOM 798 C CA . PHE A 1 113 ? 25.371 -9.579 -29.341 1.00 44.47 134 PHE A CA 1
ATOM 799 C C . PHE A 1 113 ? 25.759 -8.186 -29.820 1.00 42.68 134 PHE A C 1
ATOM 800 O O . PHE A 1 113 ? 26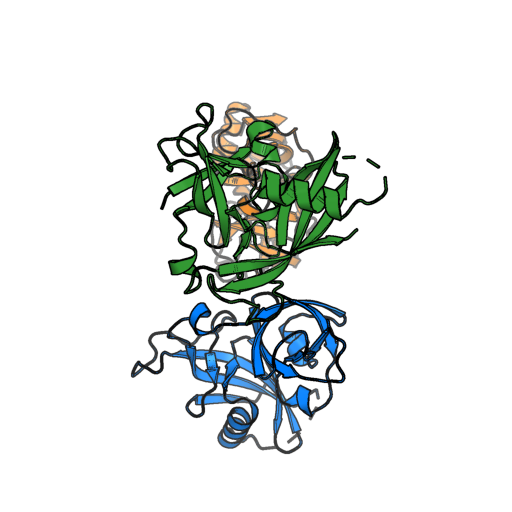.806 -8.005 -30.433 1.00 46.65 134 PHE A O 1
ATOM 808 N N . ASP A 1 114 ? 24.925 -7.193 -29.523 1.00 43.60 135 ASP A N 1
ATOM 809 C CA . ASP A 1 114 ? 25.178 -5.828 -29.909 1.00 41.33 135 ASP A CA 1
ATOM 810 C C . ASP A 1 114 ? 25.485 -4.966 -28.700 1.00 38.14 135 ASP A C 1
ATOM 811 O O . ASP A 1 114 ? 24.571 -4.587 -27.959 1.00 32.44 135 ASP A O 1
ATOM 816 N N . GLN A 1 115 ? 26.764 -4.652 -28.480 1.00 37.80 136 GLN A N 1
ATOM 817 C CA . GLN A 1 115 ? 27.183 -3.855 -27.324 1.00 38.16 136 GLN A CA 1
ATOM 818 C C . GLN A 1 115 ? 26.539 -2.476 -27.289 1.00 35.82 136 GLN A C 1
ATOM 819 O O . GLN A 1 115 ? 25.998 -2.061 -26.267 1.00 33.33 136 GLN A O 1
ATOM 825 N N . ASP A 1 116 ? 26.605 -1.767 -28.411 1.00 37.87 137 ASP A N 1
ATOM 826 C CA . ASP A 1 116 ? 26.042 -0.422 -28.509 1.00 38.22 137 ASP A CA 1
ATOM 827 C C . ASP A 1 116 ? 24.539 -0.384 -28.276 1.00 36.06 137 ASP A C 1
ATOM 828 O O . ASP A 1 116 ? 24.024 0.549 -27.657 1.00 33.34 137 ASP A O 1
ATOM 833 N N . GLU A 1 117 ? 23.832 -1.390 -28.778 1.00 32.27 138 GLU A N 1
ATOM 834 C CA . GLU A 1 117 ? 22.391 -1.444 -28.603 1.00 30.18 138 GLU A CA 1
ATOM 835 C C . GLU A 1 117 ? 22.008 -1.837 -27.185 1.00 28.99 138 GLU A C 1
ATOM 836 O O . GLU A 1 117 ? 21.041 -1.311 -26.628 1.00 27.55 138 GLU A O 1
ATOM 842 N N . LEU A 1 118 ? 22.761 -2.762 -26.601 1.00 25.93 139 LEU A N 1
ATOM 843 C CA . LEU A 1 118 ? 22.487 -3.178 -25.231 1.00 23.30 139 LEU A CA 1
ATOM 844 C C . LEU A 1 118 ? 22.707 -1.972 -24.320 1.00 22.42 139 LEU A C 1
ATOM 845 O O . LEU A 1 118 ? 21.939 -1.735 -23.389 1.00 17.72 139 LEU A O 1
ATOM 850 N N . ALA A 1 119 ? 23.745 -1.195 -24.611 1.00 22.46 140 ALA A N 1
ATOM 851 C CA . ALA A 1 119 ? 24.055 -0.016 -23.814 1.00 23.89 140 ALA A CA 1
ATOM 852 C C . ALA A 1 119 ? 22.927 1.014 -23.900 1.00 25.43 140 ALA A C 1
ATOM 853 O O . ALA A 1 119 ? 22.539 1.601 -22.890 1.00 26.68 140 ALA A O 1
ATOM 855 N N . LYS A 1 120 ? 22.399 1.237 -25.102 1.00 26.35 141 LYS A N 1
ATOM 856 C CA . LYS A 1 120 ? 21.310 2.201 -25.273 1.00 28.77 141 LYS A CA 1
ATOM 857 C C . LYS A 1 120 ? 20.112 1.785 -24.431 1.00 26.50 141 LYS A C 1
ATOM 858 O O . LYS A 1 120 ? 19.560 2.579 -23.671 1.00 26.83 141 LYS A O 1
ATOM 864 N N . GLN A 1 121 ? 19.708 0.529 -24.583 1.00 17.12 142 GLN A N 1
ATOM 865 C CA . GLN A 1 121 ? 18.575 0.006 -23.850 1.00 16.82 142 GLN A CA 1
ATOM 866 C C . GLN A 1 121 ? 18.778 0.164 -22.345 1.00 17.00 142 GLN A C 1
ATOM 867 O O . GLN A 1 121 ? 17.834 0.452 -21.610 1.00 17.44 142 GLN A O 1
ATOM 873 N N . PHE A 1 122 ? 20.010 -0.041 -21.887 1.00 20.96 143 PHE A N 1
ATOM 874 C CA . PHE A 1 122 ? 20.312 0.069 -20.466 1.00 14.53 143 PHE A CA 1
ATOM 875 C C . PHE A 1 122 ? 20.075 1.490 -19.984 1.00 14.67 143 PHE A C 1
ATOM 876 O O . PHE A 1 122 ? 19.423 1.706 -18.967 1.00 11.28 143 PHE A O 1
ATOM 884 N N . VAL A 1 123 ? 20.599 2.458 -20.724 1.00 19.23 144 VAL A N 1
ATOM 885 C CA . VAL A 1 123 ? 20.429 3.857 -20.355 1.00 21.96 144 VAL A CA 1
ATOM 886 C C . VAL A 1 123 ? 18.955 4.224 -20.481 1.00 22.57 144 VAL A C 1
ATOM 887 O O . VAL A 1 123 ? 18.426 4.984 -19.672 1.00 24.01 144 VAL A O 1
ATOM 891 N N . ARG A 1 124 ? 18.282 3.670 -21.482 1.00 20.69 145 ARG A N 1
ATOM 892 C CA . ARG A 1 124 ? 16.866 3.980 -21.677 1.00 22.90 145 ARG A CA 1
ATOM 893 C C . ARG A 1 124 ? 16.004 3.499 -20.521 1.00 22.67 145 ARG A C 1
ATOM 894 O O . ARG A 1 124 ? 15.110 4.209 -20.053 1.00 18.62 145 ARG A O 1
ATOM 902 N N . CYS A 1 125 ? 16.262 2.283 -20.061 1.00 21.28 146 CYS A N 1
ATOM 903 C CA . CYS A 1 125 ? 15.470 1.742 -18.979 1.00 20.68 146 CYS A CA 1
ATOM 904 C C . CYS A 1 125 ? 15.880 2.208 -17.597 1.00 14.49 146 CYS A C 1
ATOM 905 O O . CYS A 1 125 ? 15.028 2.401 -16.735 1.00 15.37 146 CYS A O 1
ATOM 908 N N . TYR A 1 126 ? 17.170 2.416 -17.378 1.00 14.63 147 TYR A N 1
ATOM 909 C CA . TYR A 1 126 ? 17.607 2.746 -16.023 1.00 17.86 147 TYR A CA 1
ATOM 910 C C . TYR A 1 126 ? 18.283 4.079 -15.727 1.00 14.18 147 TYR A C 1
ATOM 911 O O . TYR A 1 126 ? 18.825 4.265 -14.637 1.00 17.72 147 TYR A O 1
ATOM 920 N N . GLU A 1 127 ? 18.245 5.011 -16.667 1.00 15.95 148 GLU A N 1
ATOM 921 C CA . GLU A 1 127 ? 18.865 6.306 -16.436 1.00 18.43 148 GLU A CA 1
ATOM 922 C C . GLU A 1 127 ? 18.417 6.905 -15.104 1.00 13.91 148 GLU A C 1
ATOM 923 O O . GLU A 1 127 ? 17.236 6.828 -14.750 1.00 14.58 148 GLU A O 1
ATOM 929 N N . SER A 1 128 ? 19.366 7.493 -14.375 1.00 9.73 149 SER A N 1
ATOM 930 C CA . SER A 1 128 ? 19.105 8.126 -13.075 1.00 12.33 149 SER A CA 1
ATOM 931 C C . SER A 1 128 ? 18.988 7.135 -11.931 1.00 12.68 149 SER A C 1
ATOM 932 O O . SER A 1 128 ? 18.782 7.518 -10.773 1.00 17.84 149 SER A O 1
ATOM 935 N N . GLN A 1 129 ? 19.097 5.853 -12.249 1.00 17.73 150 GLN A N 1
ATOM 936 C CA . GLN A 1 129 ? 19.041 4.845 -11.209 1.00 15.13 150 GLN A CA 1
ATOM 937 C C . GLN A 1 129 ? 20.435 4.696 -10.636 1.00 13.78 150 GLN A C 1
ATOM 938 O O . GLN A 1 129 ? 21.432 5.010 -11.298 1.00 10.00 150 GLN A O 1
ATOM 944 N N . ILE A 1 130 ? 20.499 4.254 -9.389 1.00 12.37 151 ILE A N 1
ATOM 945 C CA . ILE A 1 130 ? 21.774 4.029 -8.732 1.00 13.78 151 ILE A CA 1
ATOM 946 C C . ILE A 1 130 ? 22.152 2.562 -8.907 1.00 17.68 151 ILE A C 1
ATOM 947 O O . ILE A 1 130 ? 21.306 1.668 -8.820 1.00 20.96 151 ILE A O 1
ATOM 952 N N . PHE A 1 131 ? 23.424 2.316 -9.163 1.00 15.73 152 PHE A N 1
ATOM 953 C CA . PHE A 1 131 ? 23.903 0.954 -9.337 1.00 16.06 152 PHE A CA 1
ATOM 954 C C . PHE A 1 131 ? 25.158 0.774 -8.522 1.00 15.73 152 PHE A C 1
ATOM 955 O O . PHE A 1 131 ? 25.855 1.738 -8.210 1.00 12.87 152 PHE A O 1
ATOM 963 N N . SER A 1 132 ? 25.447 -0.472 -8.184 1.00 14.47 153 SER A N 1
ATOM 964 C CA . SER A 1 132 ? 26.641 -0.773 -7.418 1.00 19.53 153 SER A CA 1
ATOM 965 C C . SER A 1 132 ? 27.139 -2.159 -7.797 1.00 21.75 153 SER A C 1
ATOM 966 O O . SER A 1 132 ? 26.366 -3.011 -8.241 1.00 21.71 153 SER A O 1
ATOM 969 N N . PRO A 1 133 ? 28.449 -2.394 -7.651 1.00 20.66 154 PRO A N 1
ATOM 970 C CA . PRO A 1 133 ? 29.009 -3.703 -7.980 1.00 13.06 154 PRO A CA 1
ATOM 971 C C . PRO A 1 133 ? 28.200 -4.775 -7.254 1.00 13.42 154 PRO A C 1
ATOM 972 O O . PRO A 1 133 ? 27.658 -4.516 -6.183 1.00 17.64 154 PRO A O 1
ATOM 976 N N . THR A 1 134 ? 28.134 -5.964 -7.847 1.00 12.52 155 THR A N 1
ATOM 977 C CA . THR A 1 134 ? 27.389 -7.120 -7.337 1.00 14.16 155 THR A CA 1
ATOM 978 C C . THR A 1 134 ? 25.889 -7.061 -7.617 1.00 14.70 155 THR A C 1
ATOM 979 O O . THR A 1 134 ? 25.220 -8.087 -7.557 1.00 13.01 155 THR A O 1
ATOM 983 N N . GLN A 1 135 ? 25.355 -5.875 -7.913 1.00 17.08 156 GLN A N 1
ATOM 984 C CA . GLN A 1 135 ? 23.926 -5.766 -8.171 1.00 16.34 156 GLN A CA 1
ATOM 985 C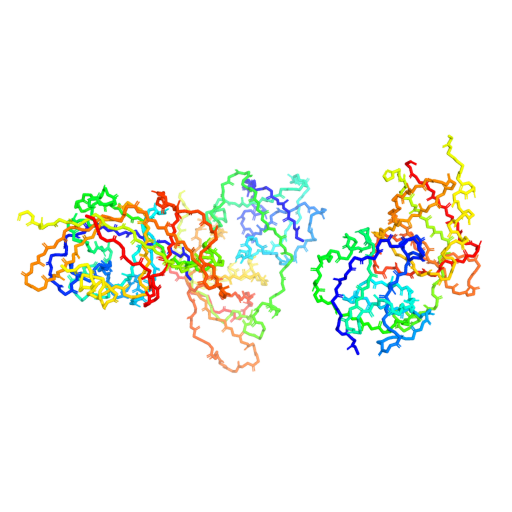 C . GLN A 1 135 ? 23.491 -6.703 -9.293 1.00 19.79 156 GLN A C 1
ATOM 986 O O . GLN A 1 135 ? 24.144 -6.803 -10.330 1.00 18.46 156 GLN A O 1
ATOM 992 N N . TYR A 1 136 ? 22.379 -7.385 -9.059 1.00 21.34 157 TYR A N 1
ATOM 993 C CA . TYR A 1 136 ? 21.806 -8.350 -9.991 1.00 22.69 157 TYR A CA 1
ATOM 994 C C . TYR A 1 136 ? 20.445 -7.810 -10.443 1.00 19.31 157 TYR A C 1
ATOM 995 O O . TYR A 1 136 ? 19.603 -7.472 -9.611 1.00 19.71 157 TYR A O 1
ATOM 1004 N N . LEU A 1 137 ? 20.227 -7.719 -11.748 1.00 14.08 158 LEU A N 1
ATOM 1005 C CA . LEU A 1 137 ? 18.951 -7.214 -12.240 1.00 19.40 158 LEU A CA 1
ATOM 1006 C C . LEU A 1 137 ? 18.537 -7.903 -13.533 1.00 18.22 158 LEU A C 1
ATOM 1007 O O . LEU A 1 137 ? 19.333 -8.610 -14.157 1.00 21.22 158 LEU A O 1
ATOM 1012 N N . ILE A 1 138 ? 17.286 -7.692 -13.928 1.00 18.22 159 ILE A N 1
ATOM 1013 C CA . ILE A 1 138 ? 16.757 -8.281 -15.148 1.00 18.92 159 ILE A CA 1
ATOM 1014 C C . ILE A 1 138 ? 16.478 -7.188 -16.161 1.00 19.08 159 ILE A C 1
ATOM 1015 O O . ILE A 1 138 ? 15.867 -6.176 -15.832 1.00 20.66 159 ILE A O 1
ATOM 1020 N N . MET A 1 139 ? 16.919 -7.394 -17.393 1.00 18.30 160 MET A N 1
ATOM 1021 C CA . MET A 1 139 ? 16.682 -6.417 -18.440 1.00 16.27 160 MET A CA 1
ATOM 1022 C C . MET A 1 139 ? 16.176 -7.125 -19.674 1.00 17.23 160 MET A C 1
ATOM 1023 O O . MET A 1 139 ? 16.675 -8.188 -20.043 1.00 13.37 160 MET A O 1
ATOM 1028 N N . GLU A 1 140 ? 15.179 -6.515 -20.302 1.00 19.67 161 GLU A N 1
ATOM 1029 C CA . GLU A 1 140 ? 14.579 -7.043 -21.504 1.00 19.70 161 GLU A CA 1
ATOM 1030 C C . GLU A 1 140 ? 15.247 -6.342 -22.666 1.00 20.46 161 GLU A C 1
ATOM 1031 O O . GLU A 1 140 ? 15.525 -5.143 -22.610 1.00 19.62 161 GLU A O 1
ATOM 1037 N N . PHE A 1 141 ? 15.523 -7.101 -23.716 1.00 21.48 162 PHE A N 1
ATOM 1038 C CA . PHE A 1 141 ? 16.152 -6.544 -24.898 1.00 26.39 162 PHE A CA 1
ATOM 1039 C C . PHE A 1 141 ? 15.653 -7.273 -26.132 1.00 30.81 162 PHE A C 1
ATOM 1040 O O . PHE A 1 141 ? 15.926 -8.462 -26.323 1.00 29.51 162 PHE A O 1
ATOM 1048 N N . GLN A 1 142 ? 14.903 -6.548 -26.954 1.00 31.35 163 GLN A N 1
ATOM 1049 C CA . GLN A 1 142 ? 14.353 -7.090 -28.183 1.00 33.93 163 GLN A CA 1
ATOM 1050 C C . GLN A 1 142 ? 13.672 -8.443 -27.997 1.00 29.90 163 GLN A C 1
ATOM 1051 O O . GLN A 1 142 ? 14.043 -9.424 -28.633 1.00 26.28 163 GLN A O 1
ATOM 1057 N N . GLY A 1 143 ? 12.683 -8.481 -27.113 1.00 33.17 164 GLY A N 1
ATOM 1058 C CA . GLY A 1 143 ? 11.926 -9.694 -26.873 1.00 28.08 164 GLY A CA 1
ATOM 1059 C C . GLY A 1 143 ? 12.572 -10.740 -25.999 1.00 30.83 164 GLY A C 1
ATOM 1060 O O . GLY A 1 143 ? 11.955 -11.7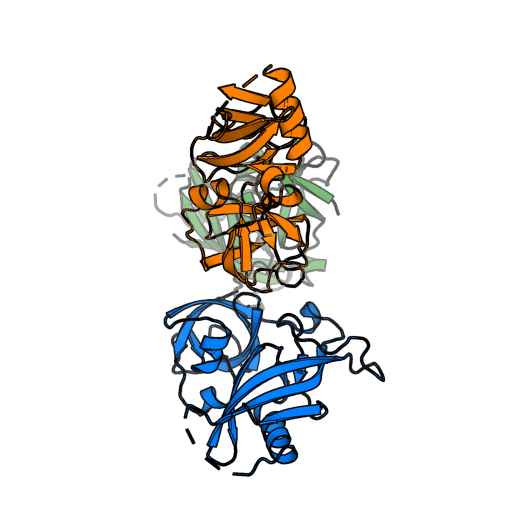56 -25.694 1.00 31.67 164 GLY A O 1
ATOM 1061 N N . HIS A 1 144 ? 13.809 -10.509 -25.591 1.00 34.68 165 HIS A N 1
ATOM 1062 C CA . HIS A 1 144 ? 14.500 -11.476 -24.743 1.00 32.21 165 HIS A CA 1
ATOM 1063 C C . HIS A 1 144 ? 14.825 -10.897 -23.374 1.00 28.35 165 HIS A C 1
ATOM 1064 O O . HIS A 1 144 ? 15.083 -9.705 -23.232 1.00 23.45 165 HIS A O 1
ATOM 1071 N N . PHE A 1 145 ? 14.796 -11.754 -22.364 1.00 27.66 166 PHE A N 1
ATOM 1072 C CA . PHE A 1 145 ? 15.111 -11.337 -21.013 1.00 25.81 166 PHE A CA 1
ATOM 1073 C C . PHE A 1 145 ? 16.546 -11.754 -20.714 1.00 26.78 166 PHE A C 1
ATOM 1074 O O . PHE A 1 145 ? 16.988 -12.828 -21.132 1.00 20.21 166 PHE A O 1
ATOM 1082 N N . PHE A 1 146 ? 17.276 -10.899 -20.005 1.00 20.07 167 PHE A N 1
ATOM 1083 C CA . PHE A 1 146 ? 18.657 -11.203 -19.666 1.00 22.08 167 PHE A CA 1
ATOM 1084 C C . PHE A 1 146 ? 18.915 -10.916 -18.198 1.00 21.42 167 PHE A C 1
ATOM 1085 O O . PHE A 1 146 ? 18.255 -10.071 -17.585 1.00 16.18 167 PHE A O 1
ATOM 1093 N N . ASP A 1 147 ? 19.879 -11.635 -17.640 1.00 19.25 168 ASP A N 1
ATOM 1094 C CA . ASP A 1 147 ? 20.266 -11.431 -16.262 1.00 17.21 168 ASP A CA 1
ATOM 1095 C C . ASP A 1 147 ? 21.516 -10.573 -16.324 1.00 16.39 168 ASP A C 1
ATOM 1096 O O . ASP A 1 147 ? 22.468 -10.898 -17.036 1.00 16.76 168 ASP A O 1
ATOM 1101 N N . LEU A 1 148 ? 21.493 -9.452 -15.617 1.00 16.59 169 LEU A N 1
ATOM 1102 C CA . LEU A 1 148 ? 22.640 -8.564 -15.600 1.00 19.83 169 LEU A CA 1
ATOM 1103 C C . LEU A 1 148 ? 23.227 -8.525 -14.198 1.00 18.37 169 LEU A C 1
ATOM 1104 O O . LEU A 1 148 ? 22.512 -8.352 -13.200 1.00 19.99 169 LEU A O 1
ATOM 1109 N N . LYS A 1 149 ? 24.536 -8.702 -14.128 1.00 17.06 170 LYS A N 1
ATOM 1110 C CA . LYS A 1 149 ? 25.236 -8.655 -12.859 1.00 17.61 170 LYS A CA 1
ATOM 1111 C C . LYS A 1 149 ? 26.262 -7.541 -13.008 1.00 14.66 170 LYS A C 1
ATOM 1112 O O . LYS A 1 149 ? 27.109 -7.593 -13.905 1.00 8.34 170 LYS A O 1
ATOM 1118 N N . ILE A 1 150 ? 26.171 -6.523 -12.158 1.00 14.88 171 ILE A N 1
ATOM 1119 C CA . ILE A 1 150 ? 27.124 -5.432 -12.236 1.00 15.84 171 ILE A CA 1
ATOM 1120 C C . ILE A 1 150 ? 28.458 -5.927 -11.702 1.00 15.90 171 ILE A C 1
ATOM 1121 O O . ILE A 1 150 ? 28.598 -6.215 -10.516 1.00 18.15 171 ILE A O 1
ATOM 1126 N N . ARG A 1 151 ? 29.438 -6.036 -12.590 1.00 16.40 172 ARG A N 1
ATOM 1127 C CA . ARG A 1 151 ? 30.750 -6.518 -12.200 1.00 19.61 172 ARG A CA 1
ATOM 1128 C C . ARG A 1 151 ? 31.526 -5.467 -11.431 1.00 20.91 172 ARG A C 1
ATOM 1129 O O . ARG A 1 151 ? 31.979 -5.706 -10.316 1.00 24.33 172 ARG A O 1
ATOM 1137 N N . ASN A 1 152 ? 31.693 -4.302 -12.041 1.00 22.16 173 ASN A N 1
ATOM 1138 C CA . ASN A 1 152 ? 32.404 -3.223 -11.390 1.00 18.14 173 ASN A CA 1
ATOM 1139 C C . ASN A 1 152 ? 31.857 -1.896 -11.848 1.00 19.05 173 ASN A C 1
ATOM 1140 O O . ASN A 1 152 ? 31.127 -1.811 -12.833 1.00 21.73 173 ASN A O 1
ATOM 1145 N N . VAL A 1 153 ? 32.225 -0.877 -11.121 1.00 22.80 174 VAL A N 1
ATOM 1146 C CA . VAL A 1 153 ? 31.812 0.496 -11.382 1.00 21.98 174 VAL A CA 1
ATOM 1147 C C . VAL A 1 153 ? 32.988 1.465 -11.282 1.00 23.27 174 VAL A C 1
ATOM 1148 O O . VAL A 1 153 ? 34.005 1.118 -10.671 1.00 24.39 174 VAL A O 1
ATOM 1152 N N . GLN A 1 154 ? 32.894 2.601 -11.916 1.00 20.52 175 GLN A N 1
ATOM 1153 C CA . GLN A 1 154 ? 33.944 3.606 -11.822 1.00 18.35 175 GLN A CA 1
ATOM 1154 C C . GLN A 1 154 ? 33.169 4.837 -11.401 1.00 17.16 175 GLN A C 1
ATOM 1155 O O . GLN A 1 154 ? 32.501 5.469 -12.221 1.00 21.17 175 GLN A O 1
ATOM 1161 N N . ALA A 1 155 ? 33.212 5.138 -10.109 1.00 12.61 176 ALA A N 1
ATOM 1162 C CA . ALA A 1 155 ? 32.514 6.290 -9.571 1.00 12.02 176 ALA A CA 1
ATOM 1163 C C . ALA A 1 155 ? 33.328 7.544 -9.881 1.00 17.14 176 ALA A C 1
ATOM 1164 O O . ALA A 1 155 ? 34.559 7.519 -9.873 1.00 17.85 176 ALA A O 1
ATOM 1166 N N . ILE A 1 156 ? 32.644 8.646 -10.150 1.00 17.52 177 ILE A N 1
ATOM 1167 C CA . ILE A 1 156 ? 33.337 9.879 -10.477 1.00 22.38 177 ILE A CA 1
ATOM 1168 C C . ILE A 1 156 ? 32.596 11.110 -9.995 1.00 20.81 177 ILE A C 1
ATOM 1169 O O . ILE A 1 156 ? 31.399 11.078 -9.713 1.00 21.65 177 ILE A O 1
ATOM 1174 N N . ASP A 1 157 ? 33.337 12.200 -9.905 1.00 22.45 178 ASP A N 1
ATOM 1175 C CA . ASP A 1 157 ? 32.772 13.482 -9.534 1.00 18.35 178 ASP A CA 1
ATOM 1176 C C . ASP A 1 157 ? 32.698 14.095 -10.923 1.00 18.44 178 ASP A C 1
ATOM 1177 O O . ASP A 1 157 ? 33.708 14.136 -11.631 1.00 17.88 178 ASP A O 1
ATOM 1182 N N . LEU A 1 158 ? 31.515 14.541 -11.329 1.00 21.81 179 LEU A N 1
ATOM 1183 C CA . LEU A 1 158 ? 31.358 15.130 -12.655 1.00 24.95 179 LEU A CA 1
ATOM 1184 C C . LEU A 1 158 ? 32.205 16.407 -12.783 1.00 23.73 179 LEU A C 1
ATOM 1185 O O . LEU A 1 158 ? 32.454 16.900 -13.888 1.00 22.33 179 LEU A O 1
ATOM 1190 N N . GLY A 1 159 ? 32.660 16.925 -11.648 1.00 17.18 180 GLY A N 1
ATOM 1191 C CA . GLY A 1 159 ? 33.455 18.137 -11.662 1.00 21.38 180 GLY A CA 1
ATOM 1192 C C . GLY A 1 159 ? 34.906 17.928 -12.047 1.00 21.97 180 GLY A C 1
ATOM 1193 O O . GLY A 1 159 ? 35.616 18.896 -12.319 1.00 21.43 180 GLY A O 1
ATOM 1194 N N . ASP A 1 160 ? 35.348 16.673 -12.081 1.00 20.53 181 ASP A N 1
ATOM 1195 C CA . ASP A 1 160 ? 36.730 16.367 -12.424 1.00 22.66 181 ASP A CA 1
ATOM 1196 C C . ASP A 1 160 ? 36.889 15.896 -13.863 1.00 27.42 181 ASP A C 1
ATOM 1197 O O . ASP A 1 160 ? 36.044 15.172 -14.389 1.00 29.15 181 ASP A O 1
ATOM 1202 N N . ILE A 1 161 ? 37.983 16.303 -14.502 1.00 27.88 182 ILE A N 1
ATOM 1203 C CA . ILE A 1 161 ? 38.226 15.909 -15.882 1.00 29.62 182 ILE A CA 1
ATOM 1204 C C . ILE A 1 161 ? 38.614 14.446 -15.995 1.00 33.32 182 ILE A C 1
ATOM 1205 O O . ILE A 1 161 ? 38.799 13.937 -17.102 1.00 34.97 182 ILE A O 1
ATOM 1210 N N . GLU A 1 162 ? 38.744 13.780 -14.852 1.00 31.45 183 GLU A N 1
ATOM 1211 C CA . GLU A 1 162 ? 39.124 12.374 -14.833 1.00 30.02 183 GLU A CA 1
ATOM 1212 C C . GLU A 1 162 ? 38.827 11.795 -13.457 1.00 32.31 183 GLU A C 1
ATOM 1213 O O . GLU A 1 162 ? 38.826 12.511 -12.462 1.00 33.98 183 GLU A O 1
ATOM 1219 N N . PRO A 1 163 ? 38.574 10.483 -13.382 1.00 36.68 184 PRO A N 1
ATOM 1220 C CA . PRO A 1 163 ? 38.277 9.878 -12.083 1.00 37.77 184 PRO A CA 1
ATOM 1221 C C . PRO A 1 163 ? 39.457 9.921 -11.129 1.00 35.16 184 PRO A C 1
ATOM 1222 O O . PRO A 1 163 ? 40.594 9.682 -11.525 1.00 32.03 184 PRO A O 1
ATOM 1226 N N . THR A 1 164 ? 39.181 10.244 -9.873 1.00 37.78 185 THR A N 1
ATOM 1227 C CA . THR A 1 164 ? 40.228 10.290 -8.864 1.00 40.27 185 THR A CA 1
ATOM 1228 C C . THR A 1 164 ? 40.318 8.905 -8.227 1.00 40.79 185 THR A C 1
ATOM 1229 O O . THR A 1 164 ? 41.378 8.481 -7.767 1.00 43.04 185 THR A O 1
ATOM 1233 N N . SER A 1 165 ? 39.191 8.204 -8.211 1.00 36.22 186 SER A N 1
ATOM 1234 C CA . SER A 1 165 ? 39.147 6.866 -7.656 1.00 33.59 186 SER A CA 1
ATOM 1235 C C . SER A 1 165 ? 39.246 5.841 -8.779 1.00 34.32 186 SER A C 1
ATOM 1236 O O . SER A 1 165 ? 38.940 6.100 -9.939 1.00 33.99 186 SER A O 1
ATOM 1239 N N . ALA A 1 166 ? 39.677 4.663 -8.390 1.00 29.46 187 ALA A N 1
ATOM 1240 C CA . ALA A 1 166 ? 39.868 3.520 -9.251 1.00 31.69 187 ALA A CA 1
ATOM 1241 C C . ALA A 1 166 ? 38.572 2.739 -9.442 1.00 28.94 187 ALA A C 1
ATOM 1242 O O . ALA A 1 166 ? 37.586 2.974 -8.743 1.00 22.89 187 ALA A O 1
ATOM 1244 N N . VAL A 1 167 ? 38.590 1.808 -10.393 1.00 30.67 188 VAL A N 1
ATOM 1245 C CA . VAL A 1 167 ? 37.442 0.945 -10.665 1.00 27.57 188 VAL A CA 1
ATOM 1246 C C . VAL A 1 167 ? 37.109 0.228 -9.358 1.00 29.26 188 VAL A C 1
ATOM 1247 O O . VAL A 1 167 ? 38.002 -0.278 -8.682 1.00 28.96 188 VAL A O 1
ATOM 1251 N N . ALA A 1 168 ? 35.829 0.192 -9.002 1.00 27.53 189 ALA A N 1
ATOM 1252 C CA . ALA A 1 168 ? 35.396 -0.440 -7.758 1.00 24.07 189 ALA A CA 1
ATOM 1253 C C . ALA A 1 168 ? 34.648 -1.753 -7.991 1.00 26.54 189 ALA A C 1
ATOM 1254 O O . ALA A 1 168 ? 33.895 -1.890 -8.959 1.00 17.25 189 ALA A O 1
ATOM 1256 N N . THR A 1 169 ? 34.847 -2.702 -7.080 1.00 20.88 190 THR A N 1
ATOM 1257 C CA . THR A 1 169 ? 34.220 -4.005 -7.169 1.00 19.08 190 THR A CA 1
ATOM 1258 C C . THR A 1 169 ? 33.331 -4.297 -5.971 1.00 17.69 190 THR A C 1
ATOM 1259 O O . THR A 1 169 ? 32.642 -5.320 -5.943 1.00 21.11 190 THR A O 1
ATOM 1263 N N . GLY A 1 170 ? 33.347 -3.406 -4.986 1.00 18.01 191 GLY A N 1
ATOM 1264 C CA . GLY A 1 170 ? 32.552 -3.610 -3.784 1.00 16.16 191 GLY A CA 1
ATOM 1265 C C . GLY A 1 170 ? 31.202 -2.926 -3.821 1.00 18.51 191 GLY A C 1
ATOM 1266 O O . GLY A 1 170 ? 31.056 -1.852 -4.402 1.00 16.21 191 GLY A O 1
ATOM 1267 N N . ILE A 1 171 ? 30.219 -3.552 -3.183 1.00 16.46 192 ILE A N 1
ATOM 1268 C CA . ILE A 1 171 ? 28.863 -3.031 -3.138 1.00 20.24 192 ILE A CA 1
ATOM 1269 C C . ILE A 1 171 ? 28.757 -1.658 -2.456 1.00 23.20 192 ILE A C 1
ATOM 1270 O O . ILE A 1 171 ? 27.751 -0.960 -2.619 1.00 17.18 192 ILE A O 1
ATOM 1275 N N . GLU A 1 172 ? 29.793 -1.269 -1.711 1.00 20.26 193 GLU A N 1
ATOM 1276 C CA . GLU A 1 172 ? 29.793 0.021 -1.020 1.00 22.73 193 GLU A CA 1
ATOM 1277 C C . GLU A 1 172 ? 29.852 1.198 -1.979 1.00 20.76 193 GLU A C 1
ATOM 1278 O O . GLU A 1 172 ? 29.369 2.277 -1.662 1.00 22.43 193 GLU A O 1
ATOM 1284 N N . THR A 1 173 ? 30.487 1.012 -3.126 1.00 21.69 194 THR A N 1
ATOM 1285 C CA . THR A 1 173 ? 30.541 2.106 -4.083 1.00 23.11 194 THR A CA 1
ATOM 1286 C C . THR A 1 173 ? 29.270 2.166 -4.913 1.00 23.55 194 THR A C 1
ATOM 1287 O O . THR A 1 173 ? 28.946 1.201 -5.603 1.00 29.50 194 THR A O 1
ATOM 1291 N N . LYS A 1 174 ? 28.544 3.262 -4.786 1.00 20.47 195 LYS A N 1
ATOM 1292 C CA . LYS A 1 174 ? 27.281 3.450 -5.493 1.00 20.14 195 LYS A CA 1
ATOM 1293 C C . LYS A 1 174 ? 27.333 4.702 -6.360 1.00 23.02 195 LYS A C 1
ATOM 1294 O O . LYS A 1 174 ? 27.914 5.719 -5.973 1.00 27.10 195 LYS A O 1
ATOM 1300 N N . GLY A 1 175 ? 26.725 4.627 -7.538 1.00 24.52 196 GLY A N 1
ATOM 1301 C CA . GLY A 1 175 ? 26.724 5.767 -8.439 1.00 20.17 196 GLY A CA 1
ATOM 1302 C C . GLY A 1 175 ? 25.485 5.833 -9.314 1.00 19.34 196 GLY A C 1
ATOM 1303 O O . GLY A 1 175 ? 24.850 4.818 -9.593 1.00 12.41 196 GLY A O 1
ATOM 1304 N N . ILE A 1 176 ? 25.150 7.043 -9.744 1.00 17.05 197 ILE A N 1
ATOM 1305 C CA . ILE A 1 176 ? 23.992 7.298 -10.587 1.00 16.54 197 ILE A CA 1
ATOM 1306 C C . ILE A 1 176 ? 24.294 7.092 -12.072 1.00 15.54 197 ILE A C 1
ATOM 1307 O O . ILE A 1 176 ? 25.270 7.621 -12.601 1.00 13.36 197 ILE A O 1
ATOM 1312 N N . LEU A 1 177 ? 23.445 6.332 -12.749 1.00 19.08 198 LEU A N 1
ATOM 1313 C CA . LEU A 1 177 ? 23.636 6.100 -14.179 1.00 20.66 198 LEU A CA 1
ATOM 1314 C C . LEU A 1 177 ? 23.188 7.326 -14.981 1.00 20.50 198 LEU A C 1
ATOM 1315 O O . LEU A 1 177 ? 22.062 7.791 -14.826 1.00 23.68 198 LEU A O 1
ATOM 1320 N N . THR A 1 178 ? 24.070 7.856 -15.825 1.00 20.75 199 THR A N 1
ATOM 1321 C CA . THR A 1 178 ? 23.722 9.007 -16.662 1.00 24.18 199 THR A CA 1
ATOM 1322 C C . THR A 1 178 ? 23.889 8.596 -18.114 1.00 21.47 199 THR A C 1
ATOM 1323 O O . THR A 1 178 ? 24.392 7.507 -18.387 1.00 21.94 199 THR A O 1
ATOM 1327 N N . LYS A 1 179 ? 23.479 9.468 -19.034 1.00 24.87 200 LYS A N 1
ATOM 1328 C CA . LYS A 1 179 ? 23.584 9.187 -20.465 1.00 29.65 200 LYS A CA 1
ATOM 1329 C C . LYS A 1 179 ? 25.047 9.166 -20.907 1.00 31.67 200 LYS A C 1
ATOM 1330 O O . LYS A 1 179 ? 25.364 8.730 -22.013 1.00 31.44 200 LYS A O 1
ATOM 1336 N N . GLN A 1 180 ? 25.936 9.643 -20.039 1.00 31.81 201 GLN A N 1
ATOM 1337 C CA . GLN A 1 180 ? 27.361 9.680 -20.358 1.00 33.89 201 GLN A CA 1
ATOM 1338 C C . GLN A 1 180 ? 28.145 8.544 -19.706 1.00 32.26 201 GLN A C 1
ATOM 1339 O O . GLN A 1 180 ? 29.370 8.497 -19.805 1.00 28.06 201 GLN A O 1
ATOM 1345 N N . THR A 1 181 ? 27.446 7.638 -19.031 1.00 28.44 202 THR A N 1
ATOM 1346 C CA . THR A 1 181 ? 28.111 6.513 -18.385 1.00 28.17 202 THR A CA 1
ATOM 1347 C C . THR A 1 181 ? 28.561 5.526 -19.449 1.00 31.79 202 THR A C 1
ATOM 1348 O O . THR A 1 181 ? 27.770 5.146 -20.314 1.00 34.91 202 THR A O 1
ATOM 1352 N N . GLN A 1 182 ? 29.824 5.118 -19.407 1.00 28.63 203 GLN A N 1
ATOM 1353 C CA . GLN A 1 182 ? 30.278 4.137 -20.379 1.00 29.66 203 GLN A CA 1
ATOM 1354 C C . GLN A 1 182 ? 29.811 2.783 -19.873 1.00 27.58 203 GLN A C 1
ATOM 1355 O O . GLN A 1 182 ? 30.093 2.406 -18.735 1.00 28.43 203 GLN A O 1
ATOM 1361 N N . ILE A 1 183 ? 29.098 2.053 -20.718 1.00 27.95 204 ILE A N 1
ATOM 1362 C CA . ILE A 1 183 ? 28.598 0.745 -20.328 1.00 23.66 204 ILE A CA 1
ATOM 1363 C C . ILE A 1 183 ? 29.338 -0.348 -21.076 1.00 23.62 204 ILE A C 1
ATOM 1364 O O . ILE A 1 183 ? 29.413 -0.330 -22.299 1.00 25.24 204 ILE A O 1
ATOM 1369 N N . ASN A 1 184 ? 29.904 -1.291 -20.334 1.00 23.29 205 ASN A N 1
ATOM 1370 C CA . ASN A 1 184 ? 30.630 -2.384 -20.954 1.00 23.23 205 ASN A CA 1
ATOM 1371 C C . ASN A 1 184 ? 29.958 -3.700 -20.615 1.00 24.56 205 ASN A C 1
ATOM 1372 O O . ASN A 1 184 ? 29.815 -4.051 -19.443 1.00 24.89 205 ASN A O 1
ATOM 1377 N N . PHE A 1 185 ? 29.535 -4.420 -21.650 1.00 26.65 206 PHE A N 1
ATOM 1378 C CA . PHE A 1 185 ? 28.888 -5.712 -21.468 1.00 26.03 206 PHE A CA 1
ATOM 1379 C C . PHE A 1 185 ? 29.807 -6.875 -21.778 1.00 23.03 206 PHE A C 1
ATOM 1380 O O . PHE A 1 185 ? 30.645 -6.804 -22.674 1.00 19.46 206 PHE A O 1
ATOM 1388 N N . PHE A 1 186 ? 29.584 -7.967 -21.065 1.00 22.83 207 PHE A N 1
ATOM 1389 C CA . PHE A 1 186 ? 30.363 -9.164 -21.261 1.00 29.17 207 PHE A CA 1
ATOM 1390 C C . PHE A 1 186 ? 29.412 -10.335 -21.463 1.00 30.03 207 PHE A C 1
ATOM 1391 O O . PHE A 1 186 ? 28.644 -10.692 -20.565 1.00 28.60 207 PHE A O 1
ATOM 1399 N N . LYS A 1 187 ? 29.446 -10.892 -22.673 1.00 34.16 208 LYS A N 1
ATOM 1400 C CA . LYS A 1 187 ? 28.616 -12.026 -23.033 1.00 39.85 208 LYS A CA 1
ATOM 1401 C C . LYS A 1 187 ? 28.916 -13.050 -21.964 1.00 43.46 208 LYS A C 1
ATOM 1402 O O . LYS A 1 187 ? 29.995 -13.647 -21.931 1.00 41.76 208 LYS A O 1
ATOM 1408 N N . GLY A 1 188 ? 27.943 -13.219 -21.083 1.00 47.31 209 GLY A N 1
ATOM 1409 C CA . GLY A 1 188 ? 28.070 -14.116 -19.959 1.00 54.51 209 GLY A CA 1
ATOM 1410 C C . GLY A 1 188 ? 28.460 -15.559 -20.165 1.00 60.64 209 GLY A C 1
ATOM 1411 O O . GLY A 1 188 ? 27.756 -16.329 -20.823 1.00 62.47 209 GLY A O 1
ATOM 1412 N N . ARG A 1 189 ? 29.608 -15.909 -19.589 1.00 65.05 210 ARG A N 1
ATOM 1413 C CA . ARG A 1 189 ? 30.122 -17.270 -19.595 1.00 68.51 210 ARG A CA 1
ATOM 1414 C C . ARG A 1 189 ? 30.095 -17.972 -20.954 1.00 71.66 210 ARG A C 1
ATOM 1415 O O . ARG A 1 189 ? 29.702 -17.335 -21.957 1.00 72.60 210 ARG A O 1
ATOM 1424 N N . ASP B 1 2 ? 34.940 -6.650 7.232 1.00 60.15 23 ASP B N 1
ATOM 1425 C CA . ASP B 1 2 ? 34.593 -7.698 6.227 1.00 61.31 23 ASP B CA 1
ATOM 1426 C C . ASP B 1 2 ? 33.702 -8.743 6.887 1.00 60.67 23 ASP B C 1
ATOM 1427 O O . ASP B 1 2 ? 34.017 -9.251 7.965 1.00 60.25 23 ASP B O 1
ATOM 1432 N N . THR B 1 3 ? 32.583 -9.053 6.239 1.00 60.30 24 THR B N 1
ATOM 1433 C CA . THR B 1 3 ? 31.641 -10.038 6.761 1.00 58.32 24 THR B CA 1
ATOM 1434 C C . THR B 1 3 ? 31.549 -11.230 5.814 1.00 52.57 24 THR B C 1
ATOM 1435 O O . THR B 1 3 ? 30.826 -12.194 6.077 1.00 52.21 24 THR B O 1
ATOM 1439 N N . ARG B 1 4 ? 32.282 -11.159 4.707 1.00 46.16 25 ARG B N 1
ATOM 1440 C CA . ARG B 1 4 ? 32.277 -12.242 3.737 1.00 41.07 25 ARG B CA 1
ATOM 1441 C C . ARG B 1 4 ? 32.755 -13.495 4.449 1.00 38.02 25 ARG B C 1
ATOM 1442 O O . ARG B 1 4 ? 33.852 -13.532 5.006 1.00 37.67 25 ARG B O 1
ATOM 1450 N N . THR B 1 5 ? 31.924 -14.521 4.452 1.00 33.58 26 THR B N 1
ATOM 1451 C CA . THR B 1 5 ? 32.308 -15.755 5.097 1.00 30.82 26 THR B CA 1
ATOM 1452 C C . THR B 1 5 ? 33.073 -16.647 4.122 1.00 26.82 26 THR B C 1
ATOM 1453 O O . THR B 1 5 ? 32.601 -16.920 3.017 1.00 28.98 26 THR B O 1
ATOM 1457 N N . ARG B 1 6 ? 34.276 -17.063 4.515 1.00 25.59 27 ARG B N 1
ATOM 1458 C CA . ARG B 1 6 ? 35.068 -17.956 3.679 1.00 24.81 27 ARG B CA 1
ATOM 1459 C C . ARG B 1 6 ? 34.696 -19.412 3.931 1.00 23.74 27 ARG B C 1
ATOM 1460 O O . ARG B 1 6 ? 34.325 -19.798 5.038 1.00 25.26 27 ARG B O 1
ATOM 1468 N N . HIS B 1 7 ? 34.795 -20.218 2.885 1.00 23.44 28 HIS B N 1
ATOM 1469 C CA . HIS B 1 7 ? 34.524 -21.639 2.991 1.00 24.49 28 HIS B CA 1
ATOM 1470 C C . HIS B 1 7 ? 35.878 -22.270 2.756 1.00 25.76 28 HIS B C 1
ATOM 1471 O O . HIS B 1 7 ? 36.489 -22.076 1.708 1.00 21.49 28 HIS B O 1
ATOM 1478 N N . LEU B 1 8 ? 36.366 -23.003 3.747 1.00 26.54 29 LEU B N 1
ATOM 1479 C CA . LEU B 1 8 ? 37.681 -23.604 3.626 1.00 31.48 29 LEU B CA 1
ATOM 1480 C C . LEU B 1 8 ? 37.690 -25.072 4.004 1.00 31.16 29 LEU B C 1
ATOM 1481 O O . LEU B 1 8 ? 36.876 -25.518 4.814 1.00 33.75 29 LEU B O 1
ATOM 1486 N N . LYS B 1 9 ? 38.611 -25.818 3.398 1.00 34.68 30 LYS B N 1
ATOM 1487 C CA . LYS B 1 9 ? 38.761 -27.241 3.684 1.00 35.38 30 LYS B CA 1
ATOM 1488 C C . LYS B 1 9 ? 39.890 -27.439 4.688 1.00 31.30 30 LYS B C 1
ATOM 1489 O O . LYS B 1 9 ? 40.970 -26.867 4.547 1.00 31.48 30 LYS B O 1
ATOM 1495 N N . VAL B 1 10 ? 39.628 -28.254 5.701 1.00 28.47 31 VAL B N 1
ATOM 1496 C CA . VAL B 1 10 ? 40.606 -28.536 6.744 1.00 25.52 31 VAL B CA 1
ATOM 1497 C C . VAL B 1 10 ? 41.718 -29.456 6.271 1.00 28.19 31 VAL B C 1
ATOM 1498 O O . VAL B 1 10 ? 41.466 -30.480 5.632 1.00 27.15 31 VAL B O 1
ATOM 1502 N N . SER B 1 11 ? 42.951 -29.078 6.588 1.00 27.83 32 SER B N 1
ATOM 1503 C CA . SER B 1 11 ? 44.118 -29.873 6.230 1.00 26.80 32 SER B CA 1
ATOM 1504 C C . SER B 1 11 ? 44.995 -29.957 7.465 1.00 26.63 32 SER B C 1
ATOM 1505 O O . SER B 1 11 ? 44.914 -29.103 8.354 1.00 19.78 32 SER B O 1
ATOM 1508 N N . ASN B 1 12 ? 45.822 -30.993 7.525 1.00 26.73 33 ASN B N 1
ATOM 1509 C CA . ASN B 1 12 ? 46.715 -31.189 8.654 1.00 25.17 33 ASN B CA 1
ATOM 1510 C C . ASN B 1 12 ? 47.879 -30.212 8.538 1.00 20.53 33 ASN B C 1
ATOM 1511 O O . ASN B 1 12 ? 48.363 -29.949 7.446 1.00 20.86 33 ASN B O 1
ATOM 1516 N N . CYS B 1 13 ? 48.308 -29.664 9.671 1.00 18.80 34 CYS B N 1
ATOM 1517 C CA . CYS B 1 13 ? 49.414 -28.708 9.710 1.00 19.73 34 CYS B CA 1
ATOM 1518 C C . CYS B 1 13 ? 50.307 -29.119 10.885 1.00 20.91 34 CYS B C 1
ATOM 1519 O O . CYS B 1 13 ? 50.232 -28.540 11.969 1.00 20.30 34 CYS B O 1
ATOM 1522 N N . PRO B 1 14 ? 51.170 -30.123 10.678 1.00 18.48 35 PRO B N 1
ATOM 1523 C CA . PRO B 1 14 ? 52.066 -30.616 11.723 1.00 19.68 35 PRO B CA 1
ATOM 1524 C C . PRO B 1 14 ? 53.403 -29.883 11.890 1.00 23.34 35 PRO B C 1
ATOM 1525 O O . PRO B 1 14 ? 54.144 -30.174 12.821 1.00 23.18 35 PRO B O 1
ATOM 1529 N N . ASN B 1 15 ? 53.724 -28.955 10.994 1.00 24.05 36 ASN B N 1
ATOM 1530 C CA . ASN B 1 15 ? 54.985 -28.227 11.098 1.00 20.60 36 ASN B CA 1
ATOM 1531 C C . ASN B 1 15 ? 54.998 -27.422 12.387 1.00 18.96 36 ASN B C 1
ATOM 1532 O O . ASN B 1 15 ? 54.094 -26.622 12.622 1.00 17.28 36 ASN B O 1
ATOM 1537 N N . ASN B 1 16 ? 56.031 -27.611 13.210 1.00 19.12 37 ASN B N 1
ATOM 1538 C CA . ASN B 1 16 ? 56.111 -26.918 14.502 1.00 21.26 37 ASN B CA 1
ATOM 1539 C C . ASN B 1 16 ? 55.997 -25.395 14.525 1.00 20.91 37 ASN B C 1
ATOM 1540 O O . ASN B 1 16 ? 55.670 -24.818 15.568 1.00 23.80 37 ASN B O 1
ATOM 1545 N N . SER B 1 17 ? 56.266 -24.729 13.407 1.00 18.32 38 SER B N 1
ATOM 1546 C CA . SER B 1 17 ? 56.138 -23.272 13.382 1.00 18.91 38 SER B CA 1
ATOM 1547 C C . SER B 1 17 ? 54.676 -22.893 13.561 1.00 17.59 38 SER B C 1
ATOM 1548 O O . SER B 1 17 ? 54.358 -21.796 14.020 1.00 22.50 38 SER B O 1
ATOM 1551 N N . TYR B 1 18 ? 53.790 -23.817 13.201 1.00 17.48 39 TYR B N 1
ATOM 1552 C CA . TYR B 1 18 ? 52.361 -23.589 13.324 1.00 14.64 39 TYR B CA 1
ATOM 1553 C C . TYR B 1 18 ? 51.741 -24.422 14.433 1.00 15.62 39 TYR B C 1
ATOM 1554 O O . TYR B 1 18 ? 51.055 -23.888 15.302 1.00 15.39 39 TYR B O 1
ATOM 1563 N N . ALA B 1 19 ? 51.996 -25.730 14.397 1.00 13.85 40 ALA B N 1
ATOM 1564 C CA . ALA B 1 19 ? 51.426 -26.671 15.357 1.00 16.12 40 ALA B CA 1
ATOM 1565 C C . ALA B 1 19 ? 51.571 -26.316 16.829 1.00 16.61 40 ALA B C 1
ATOM 1566 O O . ALA B 1 19 ? 50.722 -26.685 17.643 1.00 20.69 40 ALA B O 1
ATOM 1568 N N . LEU B 1 20 ? 52.647 -25.612 17.173 1.00 18.87 41 LEU B N 1
ATOM 1569 C CA . LEU B 1 20 ? 52.918 -25.231 18.561 1.00 18.76 41 LEU B CA 1
ATOM 1570 C C . LEU B 1 20 ? 52.478 -23.813 18.883 1.00 19.54 41 LEU B C 1
ATOM 1571 O O . LEU B 1 20 ? 52.476 -23.403 20.041 1.00 22.56 41 LEU B O 1
ATOM 1576 N N . ALA B 1 21 ? 52.092 -23.067 17.858 1.00 17.94 42 ALA B N 1
ATOM 1577 C CA . ALA B 1 21 ? 51.692 -21.679 18.050 1.00 17.79 42 ALA B CA 1
ATOM 1578 C C . ALA B 1 21 ? 50.181 -21.493 18.213 1.00 18.23 42 ALA B C 1
ATOM 1579 O O . ALA B 1 21 ? 49.703 -20.375 18.410 1.00 15.14 42 ALA B O 1
ATOM 1581 N N . ASN B 1 22 ? 49.444 -22.598 18.155 1.00 18.26 43 ASN B N 1
ATOM 1582 C CA . ASN B 1 22 ? 47.984 -22.583 18.275 1.00 18.56 43 ASN B CA 1
ATOM 1583 C C . ASN B 1 22 ? 47.351 -21.531 17.372 1.00 17.58 43 ASN B C 1
ATOM 1584 O O . ASN B 1 22 ? 46.638 -20.637 17.828 1.00 12.42 43 ASN B O 1
ATOM 1589 N N . VAL B 1 23 ? 47.617 -21.638 16.079 1.00 17.36 44 VAL B N 1
ATOM 1590 C CA . VAL B 1 23 ? 47.055 -20.690 15.136 1.00 14.62 44 VAL B CA 1
ATOM 1591 C C . VAL B 1 23 ? 46.299 -21.452 14.064 1.00 18.82 44 VAL B C 1
ATOM 1592 O O . VAL B 1 23 ? 46.335 -22.686 14.025 1.00 14.83 44 VAL B O 1
ATOM 1596 N N . ALA B 1 24 ? 45.601 -20.708 13.215 1.00 17.24 45 ALA B N 1
ATOM 1597 C CA . ALA B 1 24 ? 44.877 -21.283 12.093 1.00 14.77 45 ALA B CA 1
ATOM 1598 C C . ALA B 1 24 ? 45.713 -20.886 10.880 1.00 17.97 45 ALA B C 1
ATOM 1599 O O . ALA B 1 24 ? 45.806 -19.705 10.557 1.00 18.97 45 ALA B O 1
ATOM 1601 N N . ALA B 1 25 ? 46.339 -21.863 10.230 1.00 15.57 46 ALA B N 1
ATOM 1602 C CA . ALA B 1 25 ? 47.171 -21.582 9.066 1.00 18.66 46 ALA B CA 1
ATOM 1603 C C . ALA B 1 25 ? 46.257 -21.272 7.893 1.00 22.00 46 ALA B C 1
ATOM 1604 O O . ALA B 1 25 ? 45.430 -22.098 7.518 1.00 25.08 46 ALA B O 1
ATOM 1606 N N . VAL B 1 26 ? 46.407 -20.083 7.319 1.00 24.07 47 VAL B N 1
ATOM 1607 C CA . VAL B 1 26 ? 45.571 -19.681 6.192 1.00 25.62 47 VAL B CA 1
ATOM 1608 C C . VAL B 1 26 ? 46.392 -19.126 5.038 1.00 27.13 47 VAL B C 1
ATOM 1609 O O . VAL B 1 26 ? 47.546 -18.735 5.215 1.00 24.90 47 VAL B O 1
ATOM 1613 N N . SER B 1 27 ? 45.781 -19.104 3.855 1.00 25.82 48 SER B N 1
ATOM 1614 C CA . SER B 1 27 ? 46.428 -18.564 2.668 1.00 28.98 48 SER B CA 1
ATOM 1615 C C . SER B 1 27 ? 46.344 -17.047 2.774 1.00 2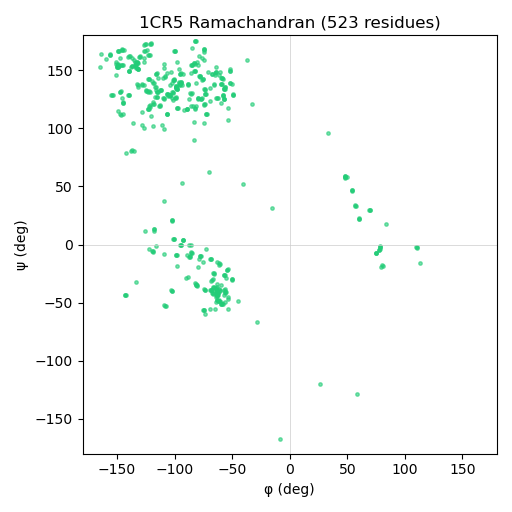9.62 48 SER B C 1
ATOM 1616 O O . SER B 1 27 ? 45.361 -16.508 3.278 1.00 26.60 48 SER B O 1
ATOM 1619 N N . PRO B 1 28 ? 47.375 -16.338 2.306 1.00 32.07 49 PRO B N 1
ATOM 1620 C CA . PRO B 1 28 ? 47.370 -14.875 2.374 1.00 33.27 49 PRO B CA 1
ATOM 1621 C C . PRO B 1 28 ? 46.170 -14.228 1.683 1.00 35.64 49 PRO B C 1
ATOM 1622 O O . PRO B 1 28 ? 45.766 -13.123 2.049 1.00 40.18 49 PRO B O 1
ATOM 1626 N N . ASN B 1 29 ? 45.595 -14.910 0.696 1.00 38.65 50 ASN B N 1
ATOM 1627 C CA . ASN B 1 29 ? 44.455 -14.346 -0.025 1.00 41.44 50 ASN B CA 1
ATOM 1628 C C . ASN B 1 29 ? 43.081 -14.739 0.518 1.00 41.82 50 ASN B C 1
ATOM 1629 O O . ASN B 1 29 ? 42.056 -14.379 -0.059 1.00 42.40 50 ASN B O 1
ATOM 1634 N N . ASP B 1 30 ? 43.051 -15.475 1.624 1.00 39.03 51 ASP B N 1
ATOM 1635 C CA . ASP B 1 30 ? 41.780 -15.857 2.223 1.00 32.73 51 ASP B CA 1
ATOM 1636 C C . ASP B 1 30 ? 41.501 -14.976 3.425 1.00 28.92 51 ASP B C 1
ATOM 1637 O O . ASP B 1 30 ? 40.369 -14.559 3.643 1.00 32.69 51 ASP B O 1
ATOM 1642 N N . PHE B 1 31 ? 42.548 -14.692 4.198 1.00 29.36 52 PHE B N 1
ATOM 1643 C CA . PHE B 1 31 ? 42.442 -13.866 5.400 1.00 25.43 52 PHE B CA 1
ATOM 1644 C C . PHE B 1 31 ? 43.735 -13.110 5.675 1.00 25.31 52 PHE B C 1
ATOM 1645 O O . PHE B 1 31 ? 44.814 -13.535 5.272 1.00 27.45 52 PHE B O 1
ATOM 1653 N N . PRO B 1 32 ? 43.639 -11.955 6.345 1.00 24.92 53 PRO B N 1
ATOM 1654 C CA . PRO B 1 32 ? 44.883 -11.241 6.627 1.00 27.08 53 PRO B CA 1
ATOM 1655 C C . PRO B 1 32 ? 45.596 -11.994 7.754 1.00 31.11 53 PRO B C 1
ATOM 1656 O O . PRO B 1 32 ? 45.007 -12.866 8.394 1.00 31.84 53 PRO B O 1
ATOM 1660 N N . ASN B 1 33 ? 46.855 -11.664 7.997 1.00 31.09 54 ASN B N 1
ATOM 1661 C CA . ASN B 1 33 ? 47.610 -12.344 9.035 1.00 26.90 54 ASN B CA 1
ATOM 1662 C C . ASN B 1 33 ? 47.362 -11.799 10.436 1.00 26.51 54 ASN B C 1
ATOM 1663 O O . ASN B 1 33 ? 47.066 -10.618 10.619 1.00 25.25 54 ASN B O 1
ATOM 1668 N N . ASN B 1 34 ? 47.468 -12.684 11.423 1.00 24.70 55 ASN B N 1
ATOM 1669 C CA . ASN B 1 34 ? 47.312 -12.304 12.822 1.00 24.32 55 ASN B CA 1
ATOM 1670 C C . ASN B 1 34 ? 46.023 -11.570 13.208 1.00 23.82 55 ASN B C 1
ATOM 1671 O O . ASN B 1 34 ? 46.061 -10.553 13.893 1.00 25.09 55 ASN B O 1
ATOM 1676 N N . ILE B 1 35 ? 44.882 -12.083 12.760 1.00 22.75 56 ILE B N 1
ATOM 1677 C CA . ILE B 1 35 ? 43.598 -11.505 13.129 1.00 20.27 56 ILE B CA 1
ATOM 1678 C C . ILE B 1 35 ? 42.787 -12.656 13.691 1.00 18.68 56 ILE B C 1
ATOM 1679 O O . ILE B 1 35 ? 43.163 -13.816 13.541 1.00 16.91 56 ILE B O 1
ATOM 1684 N N . TYR B 1 36 ? 41.683 -12.341 14.346 1.00 18.50 57 TYR B N 1
ATOM 1685 C CA . TYR B 1 36 ? 40.837 -13.372 14.908 1.00 19.76 57 TYR B CA 1
ATOM 1686 C C . TYR B 1 36 ? 39.822 -13.831 13.870 1.00 21.07 57 TYR B C 1
ATOM 1687 O O . TYR B 1 36 ? 39.260 -13.008 13.144 1.00 24.60 57 TYR B O 1
ATOM 1696 N N . ILE B 1 37 ? 39.603 -15.138 13.783 1.00 19.52 58 ILE B N 1
ATOM 1697 C CA . ILE B 1 37 ? 38.578 -15.665 12.885 1.00 16.66 58 ILE B CA 1
ATOM 1698 C C . ILE B 1 37 ? 37.796 -16.702 13.685 1.00 20.02 58 ILE B C 1
ATOM 1699 O O . ILE B 1 37 ? 38.313 -17.277 14.664 1.00 12.79 58 ILE B O 1
ATOM 1704 N N . ILE B 1 38 ? 36.542 -16.918 13.302 1.00 17.26 59 ILE B N 1
ATOM 1705 C CA . ILE B 1 38 ? 35.721 -17.897 13.994 1.00 16.88 59 ILE B CA 1
ATOM 1706 C C . ILE B 1 38 ? 35.261 -18.931 12.982 1.00 20.44 59 ILE B C 1
ATOM 1707 O O . ILE B 1 38 ? 34.799 -18.584 11.897 1.00 23.90 59 ILE B O 1
ATOM 1712 N N . ILE B 1 39 ? 35.424 -20.205 13.327 1.00 19.28 60 ILE B N 1
ATOM 1713 C CA . ILE B 1 39 ? 35.037 -21.283 12.433 1.00 18.76 60 ILE B CA 1
ATOM 1714 C C . ILE B 1 39 ? 33.753 -21.986 12.883 1.00 20.04 60 ILE B C 1
ATOM 1715 O O . ILE B 1 39 ? 33.621 -22.384 14.040 1.00 20.55 60 ILE B O 1
ATOM 1720 N N . ASP B 1 40 ? 32.811 -22.124 11.953 1.00 13.95 61 ASP B N 1
ATOM 1721 C CA . ASP B 1 40 ? 31.531 -22.763 12.219 1.00 16.88 61 ASP B CA 1
ATOM 1722 C C . ASP B 1 40 ? 30.789 -22.102 13.369 1.00 17.04 61 ASP B C 1
ATOM 1723 O O . ASP B 1 40 ? 30.091 -22.766 14.122 1.00 20.00 61 ASP B O 1
ATOM 1728 N N . ASN B 1 41 ? 30.950 -20.790 13.508 1.00 20.51 62 ASN B N 1
ATOM 1729 C CA . ASN B 1 41 ? 30.259 -20.035 14.557 1.00 26.69 62 ASN B CA 1
ATOM 1730 C C . ASN B 1 41 ? 30.577 -20.461 15.984 1.00 23.25 62 ASN B C 1
ATOM 1731 O O . ASN B 1 41 ? 29.799 -20.196 16.899 1.00 24.89 62 ASN B O 1
ATOM 1736 N N . LEU B 1 42 ? 31.716 -21.106 16.187 1.00 22.96 63 LEU B N 1
ATOM 1737 C CA . LEU B 1 42 ? 32.058 -21.561 17.525 1.00 22.48 63 LEU B CA 1
ATOM 1738 C C . LEU B 1 42 ? 33.527 -21.467 17.902 1.00 22.21 63 LEU B C 1
ATOM 1739 O O . LEU B 1 42 ? 33.861 -21.057 19.015 1.00 31.28 63 LEU B O 1
ATOM 1744 N N . PHE B 1 43 ? 34.402 -21.861 16.981 1.00 21.90 64 PHE B N 1
ATOM 1745 C CA . PHE B 1 43 ? 35.828 -21.899 17.259 1.00 18.04 64 PHE B CA 1
ATOM 1746 C C . PHE B 1 43 ? 36.631 -20.705 16.778 1.00 20.61 64 PHE B C 1
ATOM 1747 O O . PHE B 1 43 ? 36.718 -20.430 15.579 1.00 20.15 64 PHE B O 1
ATOM 1755 N N . VAL B 1 44 ? 37.225 -20.006 17.739 1.00 16.55 65 VAL B N 1
ATOM 1756 C CA . VAL B 1 44 ? 38.026 -18.822 17.460 1.00 15.85 65 VAL B CA 1
ATOM 1757 C C . VAL B 1 44 ? 39.522 -19.090 17.502 1.00 13.87 65 VAL B C 1
ATOM 1758 O O . VAL B 1 44 ? 40.035 -19.680 18.443 1.00 19.98 65 VAL B O 1
ATOM 1762 N N . PHE B 1 45 ? 40.218 -18.651 16.464 1.00 18.45 66 PHE B N 1
ATOM 1763 C CA . PHE B 1 45 ? 41.661 -18.819 16.385 1.00 18.78 66 PHE B CA 1
ATOM 1764 C C . PHE B 1 45 ? 42.259 -17.539 15.832 1.00 17.82 66 PHE B C 1
ATOM 1765 O O . PHE B 1 45 ? 41.565 -16.720 15.228 1.00 17.23 66 PHE B O 1
ATOM 1773 N N . THR B 1 46 ? 43.559 -17.386 16.031 1.00 15.89 67 THR B N 1
ATOM 1774 C CA . THR B 1 46 ? 44.286 -16.252 15.494 1.00 18.90 67 THR B CA 1
ATOM 1775 C C . THR B 1 46 ? 44.864 -16.802 14.198 1.00 18.66 67 THR B C 1
ATOM 1776 O O . THR B 1 46 ? 45.358 -17.932 14.161 1.00 23.20 67 THR B O 1
ATOM 1780 N N . THR B 1 47 ? 44.805 -16.021 13.135 1.00 19.05 68 THR B N 1
ATOM 1781 C CA . THR B 1 47 ? 45.320 -16.491 11.854 1.00 19.01 68 THR B CA 1
ATOM 1782 C C . THR B 1 47 ? 46.815 -16.329 11.678 1.00 16.98 68 THR B C 1
ATOM 1783 O O . THR B 1 47 ? 47.450 -15.489 12.308 1.00 20.99 68 THR B O 1
ATOM 1787 N N . ARG B 1 48 ? 47.369 -17.160 10.805 1.00 23.67 69 ARG B N 1
ATOM 1788 C CA . ARG B 1 48 ? 48.772 -17.075 10.449 1.00 22.06 69 ARG B CA 1
ATOM 1789 C C . ARG B 1 48 ? 48.931 -17.436 8.995 1.00 20.79 69 ARG B C 1
ATOM 1790 O O . ARG B 1 48 ? 48.548 -18.522 8.568 1.00 16.09 69 ARG B O 1
ATOM 1798 N N . HIS B 1 49 ? 49.495 -16.511 8.235 1.00 20.76 70 HIS B N 1
ATOM 1799 C CA . HIS B 1 49 ? 49.725 -16.737 6.823 1.00 22.39 70 HIS B CA 1
ATOM 1800 C C . HIS B 1 49 ? 50.707 -17.877 6.611 1.00 21.75 70 HIS B C 1
ATOM 1801 O O . HIS B 1 49 ? 51.606 -18.109 7.417 1.00 22.56 70 HIS B O 1
ATOM 1808 N N . SER B 1 50 ? 50.515 -18.582 5.508 1.00 22.94 71 SER B N 1
ATOM 1809 C CA . SER B 1 50 ? 51.371 -19.681 5.109 1.00 25.52 71 SER B CA 1
ATOM 1810 C C . SER B 1 50 ? 51.393 -19.682 3.583 1.00 29.01 71 SER B C 1
ATOM 1811 O O . SER B 1 50 ? 50.341 -19.602 2.937 1.00 27.43 71 SER B O 1
ATOM 1814 N N . ASN B 1 51 ? 52.586 -19.757 3.008 1.00 31.56 72 ASN B N 1
ATOM 1815 C CA . ASN B 1 51 ? 52.711 -19.781 1.557 1.00 35.82 72 ASN B CA 1
ATOM 1816 C C . ASN B 1 51 ? 52.596 -21.209 1.037 1.00 31.82 72 ASN B C 1
ATOM 1817 O O . ASN B 1 51 ? 52.481 -21.426 -0.165 1.00 29.27 72 ASN B O 1
ATOM 1822 N N . ASP B 1 52 ? 52.621 -22.178 1.948 1.00 35.05 73 ASP B N 1
ATOM 1823 C CA . ASP B 1 52 ? 52.534 -23.587 1.569 1.00 42.59 73 ASP B CA 1
ATOM 1824 C C . ASP B 1 52 ? 51.152 -24.172 1.809 1.00 45.70 73 ASP B C 1
ATOM 1825 O O . ASP B 1 52 ? 50.997 -25.387 1.915 1.00 49.29 73 ASP B O 1
ATOM 1830 N N . ILE B 1 53 ? 50.148 -23.310 1.902 1.00 48.69 74 ILE B N 1
ATOM 1831 C CA . ILE B 1 53 ? 48.788 -23.768 2.122 1.00 51.64 74 ILE B CA 1
ATOM 1832 C C . ILE B 1 53 ? 47.881 -23.264 0.994 1.00 52.35 74 ILE B C 1
ATOM 1833 O O . ILE B 1 53 ? 47.694 -22.059 0.811 1.00 54.48 74 ILE B O 1
ATOM 1838 N N . PRO B 1 54 ? 47.313 -24.195 0.214 1.00 49.95 75 PRO B N 1
ATOM 1839 C CA . PRO B 1 54 ? 46.421 -23.912 -0.917 1.00 51.72 75 PRO B CA 1
ATOM 1840 C C . PRO B 1 54 ? 45.290 -22.936 -0.605 1.00 51.08 75 PRO B C 1
ATOM 1841 O O . PRO B 1 54 ? 44.565 -23.110 0.372 1.00 49.61 75 PRO B O 1
ATOM 1845 N N . PRO B 1 55 ? 45.128 -21.891 -1.434 1.00 50.87 76 PRO B N 1
ATOM 1846 C CA . PRO B 1 55 ? 44.050 -20.928 -1.189 1.00 48.80 76 PRO B CA 1
ATOM 1847 C C . PRO B 1 55 ? 42.737 -21.701 -1.165 1.00 45.17 76 PRO B C 1
ATOM 1848 O O . PRO B 1 55 ? 42.422 -22.424 -2.110 1.00 47.01 76 PRO B O 1
ATOM 1852 N N . GLY B 1 56 ? 41.978 -21.563 -0.086 1.00 39.21 77 GLY B N 1
ATOM 1853 C CA . GLY B 1 56 ? 40.725 -22.287 0.011 1.00 35.90 77 GLY B CA 1
ATOM 1854 C C . GLY B 1 56 ? 40.796 -23.372 1.069 1.00 32.11 77 GLY B C 1
ATOM 1855 O O . GLY B 1 56 ? 39.817 -24.068 1.334 1.00 33.33 77 GLY B O 1
ATOM 1856 N N . THR B 1 57 ? 41.965 -23.528 1.675 1.00 27.01 78 THR B N 1
ATOM 1857 C CA . THR B 1 57 ? 42.135 -24.523 2.722 1.00 29.01 78 THR B CA 1
ATOM 1858 C C . THR B 1 57 ? 42.594 -23.825 4.002 1.00 26.36 78 THR B C 1
ATOM 1859 O O . THR B 1 57 ? 43.042 -22.673 3.973 1.00 22.34 78 THR B O 1
ATOM 1863 N N . ILE B 1 58 ? 42.463 -24.521 5.124 1.00 22.62 79 ILE B N 1
ATOM 1864 C CA . ILE B 1 58 ? 42.876 -23.980 6.409 1.00 20.85 79 ILE B CA 1
ATOM 1865 C C . ILE B 1 58 ? 43.537 -25.126 7.181 1.00 22.91 79 ILE B C 1
ATOM 1866 O O . ILE B 1 58 ? 42.972 -26.219 7.290 1.00 18.83 79 ILE B O 1
ATOM 1871 N N . GLY B 1 59 ? 44.742 -24.876 7.687 1.00 16.92 80 GLY B N 1
ATOM 1872 C CA . GLY B 1 59 ? 45.478 -25.899 8.407 1.00 17.43 80 GLY B CA 1
ATOM 1873 C C . GLY B 1 59 ? 45.415 -25.858 9.922 1.00 17.64 80 GLY B C 1
ATOM 1874 O O . GLY B 1 59 ? 45.556 -24.806 10.544 1.00 22.37 80 GLY B O 1
ATOM 1875 N N . PHE B 1 60 ? 45.220 -27.030 10.513 1.00 13.39 81 PHE B N 1
ATOM 1876 C CA . PHE B 1 60 ? 45.126 -27.176 11.953 1.00 14.02 81 PHE B CA 1
ATOM 1877 C C . PHE B 1 60 ? 45.903 -28.410 12.385 1.00 17.68 81 PHE B C 1
ATOM 1878 O O . PHE B 1 60 ? 46.070 -29.345 11.599 1.00 17.49 81 PHE B O 1
ATOM 1886 N N . ASN B 1 61 ? 46.394 -28.415 13.623 1.00 14.32 82 ASN B N 1
ATOM 1887 C CA . ASN B 1 61 ? 47.100 -29.588 14.120 1.00 16.49 82 ASN B CA 1
ATOM 1888 C C . ASN B 1 61 ? 46.026 -30.580 14.577 1.00 15.44 82 ASN B C 1
ATOM 1889 O O . ASN B 1 61 ? 44.838 -30.261 14.547 1.00 20.08 82 ASN B O 1
ATOM 1894 N N . GLY B 1 62 ? 46.437 -31.775 14.983 1.00 20.26 83 GLY B N 1
ATOM 1895 C CA . GLY B 1 62 ? 45.482 -32.787 15.417 1.00 21.82 83 GLY B CA 1
ATOM 1896 C C . GLY B 1 62 ? 44.539 -32.394 16.544 1.00 25.29 83 GLY B C 1
ATOM 1897 O O . GLY B 1 62 ? 43.351 -32.733 16.511 1.00 24.63 83 GLY B O 1
ATOM 1898 N N . ASN B 1 63 ? 45.053 -31.680 17.542 1.00 19.30 84 ASN B N 1
ATOM 1899 C CA . ASN B 1 63 ? 44.233 -31.257 18.676 1.00 19.84 84 ASN B CA 1
ATOM 1900 C C . ASN B 1 63 ? 43.173 -30.224 18.299 1.00 17.04 84 ASN B C 1
ATOM 1901 O O . ASN B 1 63 ? 42.036 -30.292 18.770 1.00 17.90 84 ASN B O 1
ATOM 1906 N N . GLN B 1 64 ? 43.546 -29.264 17.461 1.00 13.87 85 GLN B N 1
ATOM 1907 C CA . GLN B 1 64 ? 42.600 -28.240 17.047 1.00 18.35 85 GLN B CA 1
ATOM 1908 C C . GLN B 1 64 ? 41.474 -28.889 16.258 1.00 16.73 85 GLN B C 1
ATOM 1909 O O . GLN B 1 64 ? 40.323 -28.491 16.401 1.00 25.54 85 GLN B O 1
ATOM 1915 N N . ARG B 1 65 ? 41.803 -29.887 15.437 1.00 19.26 86 ARG B N 1
ATOM 1916 C CA . ARG B 1 65 ? 40.786 -30.595 14.650 1.00 22.55 86 ARG B CA 1
ATOM 1917 C C . ARG B 1 65 ? 39.878 -31.402 15.568 1.00 20.14 86 ARG B C 1
ATOM 1918 O O . ARG B 1 65 ? 38.667 -31.481 15.351 1.00 21.85 86 ARG B O 1
ATOM 1926 N N . THR B 1 66 ? 40.459 -32.007 16.595 1.00 21.35 87 THR B N 1
ATOM 1927 C CA . THR B 1 66 ? 39.658 -32.778 17.537 1.00 25.01 87 THR B CA 1
ATOM 1928 C C . THR B 1 66 ? 38.680 -31.826 18.224 1.00 29.63 87 THR B C 1
ATOM 1929 O O . THR B 1 66 ? 37.514 -32.154 18.427 1.00 28.47 87 THR B O 1
ATOM 1933 N N . TRP B 1 67 ? 39.162 -30.638 18.574 1.00 26.84 88 TRP B N 1
ATOM 1934 C CA . TRP B 1 67 ? 38.322 -29.652 19.237 1.00 23.95 88 TRP B CA 1
ATOM 1935 C C . TRP B 1 67 ? 37.148 -29.245 18.346 1.00 23.94 88 TRP B C 1
ATOM 1936 O O . TRP B 1 67 ? 35.999 -29.232 18.783 1.00 25.17 88 TRP B O 1
ATOM 1947 N N . GLY B 1 68 ? 37.434 -28.916 17.093 1.00 23.90 89 GLY B N 1
ATOM 1948 C CA . GLY B 1 68 ? 36.368 -28.517 16.193 1.00 25.64 89 GLY B CA 1
ATOM 1949 C C . GLY B 1 68 ? 35.549 -29.680 15.656 1.00 28.05 89 GLY B C 1
ATOM 1950 O O . GLY B 1 68 ? 34.509 -29.475 15.034 1.00 33.44 89 GLY B O 1
ATOM 1951 N N . GLY B 1 69 ? 36.012 -30.900 15.901 1.00 26.21 90 GLY B N 1
ATOM 1952 C CA . GLY B 1 69 ? 35.307 -32.066 15.411 1.00 27.51 90 GLY B CA 1
ATOM 1953 C C . GLY B 1 69 ? 35.416 -32.145 13.902 1.00 29.66 90 GLY B C 1
ATOM 1954 O O . GLY B 1 69 ? 34.523 -32.665 13.238 1.00 30.41 90 GLY B O 1
ATOM 1955 N N . TRP B 1 70 ? 36.515 -31.626 13.361 1.00 29.53 91 TRP B N 1
ATOM 1956 C CA . TRP B 1 70 ? 36.726 -31.629 11.921 1.00 27.20 91 TRP B CA 1
ATOM 1957 C C . TRP B 1 70 ? 37.622 -32.766 11.459 1.00 34.00 91 TRP B C 1
ATOM 1958 O O . TRP B 1 70 ? 38.657 -33.050 12.067 1.00 37.76 91 TRP B O 1
ATOM 1969 N N . SER B 1 71 ? 37.223 -33.409 10.369 1.00 31.35 92 SER B N 1
ATOM 1970 C CA . SER B 1 71 ? 38.016 -34.483 9.800 1.00 34.07 92 SER B CA 1
ATOM 1971 C C . SER B 1 71 ? 38.764 -33.844 8.629 1.00 32.48 92 SER B C 1
ATOM 1972 O O . SER B 1 71 ? 38.433 -32.731 8.219 1.00 27.50 92 SER B O 1
ATOM 1975 N N . LEU B 1 72 ? 39.772 -34.528 8.100 1.00 30.67 93 LEU B N 1
ATOM 1976 C CA . LEU B 1 72 ? 40.538 -33.980 6.990 1.00 33.71 93 LEU B CA 1
ATOM 1977 C C . LEU B 1 72 ? 39.646 -33.702 5.781 1.00 35.93 93 LEU B C 1
ATOM 1978 O O . LEU B 1 72 ? 38.770 -34.500 5.446 1.00 36.28 93 LEU B O 1
ATOM 1983 N N . ASN B 1 73 ? 39.873 -32.561 5.136 1.00 36.72 94 ASN B N 1
ATOM 1984 C CA . ASN B 1 73 ? 39.106 -32.150 3.961 1.00 37.40 94 ASN B CA 1
ATOM 1985 C C . ASN B 1 73 ? 37.701 -31.655 4.283 1.00 35.82 94 ASN B C 1
ATOM 1986 O O . ASN B 1 73 ? 36.997 -31.161 3.395 1.00 35.22 94 ASN B O 1
ATOM 1991 N N . GLN B 1 74 ? 37.283 -31.785 5.539 1.00 35.31 95 GLN B N 1
ATOM 1992 C CA . GLN B 1 74 ? 35.943 -31.338 5.922 1.00 34.60 95 GLN B CA 1
ATOM 1993 C C . GLN B 1 74 ? 35.774 -29.853 5.617 1.00 35.01 95 GLN B C 1
ATOM 1994 O O . GLN B 1 74 ? 36.610 -29.033 5.994 1.00 37.60 95 GLN B O 1
ATOM 2000 N N . ASP B 1 75 ? 34.702 -29.507 4.918 1.00 35.83 96 ASP B N 1
ATOM 2001 C CA . ASP B 1 75 ? 34.446 -28.113 4.588 1.00 35.31 96 ASP B CA 1
ATOM 2002 C C . ASP B 1 75 ? 34.128 -27.407 5.890 1.00 31.30 96 ASP B C 1
ATOM 2003 O O . ASP B 1 75 ? 33.541 -27.997 6.795 1.00 32.40 96 ASP B O 1
ATOM 2008 N N . VAL B 1 76 ? 34.511 -26.144 5.991 1.00 25.61 97 VAL B N 1
ATOM 2009 C CA . VAL B 1 76 ? 34.270 -25.404 7.220 1.00 23.75 97 VAL B CA 1
ATOM 2010 C C . VAL B 1 76 ? 33.987 -23.943 6.874 1.00 23.57 97 VAL B C 1
ATOM 2011 O O . VAL B 1 76 ? 34.404 -23.467 5.817 1.00 23.53 97 VAL B O 1
ATOM 2015 N N . GLN B 1 77 ? 33.260 -23.246 7.744 1.00 24.27 98 GLN B N 1
ATOM 2016 C CA . GLN B 1 77 ? 32.927 -21.835 7.520 1.00 27.85 98 GLN B CA 1
ATOM 2017 C C . GLN B 1 77 ? 33.767 -20.940 8.420 1.00 26.91 98 GLN B C 1
ATOM 2018 O O . GLN B 1 77 ? 33.818 -21.145 9.630 1.00 28.43 98 GLN B O 1
ATOM 2024 N N . ALA B 1 78 ? 34.412 -19.938 7.833 1.00 26.46 99 ALA B N 1
ATOM 2025 C CA . ALA B 1 78 ? 35.260 -19.040 8.599 1.00 24.22 99 ALA B CA 1
ATOM 2026 C C . ALA B 1 78 ? 34.935 -17.569 8.373 1.00 29.10 99 ALA B C 1
ATOM 2027 O O . ALA B 1 78 ? 34.722 -17.127 7.239 1.00 24.73 99 ALA B O 1
ATOM 2029 N N . LYS B 1 79 ? 34.915 -16.808 9.463 1.00 27.64 100 LYS B N 1
ATOM 2030 C CA . LYS B 1 79 ? 34.614 -15.388 9.392 1.00 25.48 100 LYS B CA 1
ATOM 2031 C C . LYS B 1 79 ? 35.514 -14.596 10.316 1.00 24.46 100 LYS B C 1
ATOM 2032 O O . LYS B 1 79 ? 35.940 -15.102 11.358 1.00 24.48 100 LYS B O 1
ATOM 2038 N N . ALA B 1 80 ? 35.804 -13.354 9.932 1.00 22.47 101 ALA B N 1
ATOM 2039 C CA . ALA B 1 80 ? 36.610 -12.482 10.773 1.00 24.11 101 ALA B CA 1
ATOM 2040 C C . ALA B 1 80 ? 35.812 -12.405 12.075 1.00 22.94 101 ALA B C 1
ATOM 2041 O O . ALA B 1 80 ? 34.582 -12.384 12.052 1.00 18.01 101 ALA B O 1
ATOM 2043 N N . PHE B 1 81 ? 36.507 -12.373 13.201 1.00 22.55 102 PHE B N 1
ATOM 2044 C CA . PHE B 1 81 ? 35.840 -12.341 14.499 1.00 20.32 102 PHE B CA 1
ATOM 2045 C C . PHE B 1 81 ? 36.148 -11.051 15.248 1.00 19.19 102 PHE B C 1
ATOM 2046 O O . PHE B 1 81 ? 37.296 -10.623 15.315 1.00 14.91 102 PHE B O 1
ATOM 2054 N N . ASP B 1 82 ? 35.116 -10.417 15.788 1.00 19.75 103 ASP B N 1
ATOM 2055 C CA . ASP B 1 82 ? 35.314 -9.200 16.559 1.00 21.72 103 ASP B CA 1
ATOM 2056 C C . ASP B 1 82 ? 35.034 -9.574 18.012 1.00 20.55 103 ASP B C 1
ATOM 2057 O O . ASP B 1 82 ? 33.870 -9.651 18.413 1.00 18.63 103 ASP B O 1
ATOM 2062 N N . LEU B 1 83 ? 36.079 -9.817 18.802 1.00 22.35 104 LEU B N 1
ATOM 2063 C CA . LEU B 1 83 ? 35.860 -10.187 20.204 1.00 25.66 104 LEU B CA 1
ATOM 2064 C C . LEU B 1 83 ? 35.196 -9.076 21.012 1.00 24.81 104 LEU B C 1
ATOM 2065 O O . LEU B 1 83 ? 34.213 -9.305 21.726 1.00 20.00 104 LEU B O 1
ATOM 2070 N N . PHE B 1 84 ? 35.741 -7.871 20.895 1.00 28.56 105 PHE B N 1
ATOM 2071 C CA . PHE B 1 84 ? 35.220 -6.720 21.622 1.00 32.54 105 PHE B CA 1
ATOM 2072 C C . PHE B 1 84 ? 33.734 -6.472 21.377 1.00 31.98 105 PHE B C 1
ATOM 2073 O O . PHE B 1 84 ? 33.036 -5.953 22.244 1.00 36.18 105 PHE B O 1
ATOM 2081 N N . LYS B 1 85 ? 33.250 -6.857 20.202 1.00 33.11 106 LYS B N 1
ATOM 2082 C CA . LYS B 1 85 ? 31.841 -6.693 19.867 1.00 32.91 106 LYS B CA 1
ATOM 2083 C C . LYS B 1 85 ? 31.067 -7.916 20.337 1.00 36.47 106 LYS B C 1
ATOM 2084 O O . LYS B 1 85 ? 29.873 -7.838 20.625 1.00 42.85 106 LYS B O 1
ATOM 2090 N N . TYR B 1 86 ? 31.749 -9.054 20.403 1.00 35.83 107 TYR B N 1
ATOM 2091 C CA . TYR B 1 86 ? 31.107 -10.287 20.837 1.00 34.13 107 TYR B CA 1
ATOM 2092 C C . TYR B 1 86 ? 30.864 -10.286 22.341 1.00 36.12 107 TYR B C 1
ATOM 2093 O O . TYR B 1 86 ? 29.727 -10.369 22.779 1.00 38.00 107 TYR B O 1
ATOM 2102 N N . SER B 1 87 ? 31.931 -10.175 23.126 1.00 36.31 108 SER B N 1
ATOM 2103 C CA . SER B 1 87 ? 31.805 -10.199 24.581 1.00 44.17 108 SER B CA 1
ATOM 2104 C C . SER B 1 87 ? 32.055 -8.878 25.311 1.00 43.07 108 SER B C 1
ATOM 2105 O O . SER B 1 87 ? 32.628 -8.864 26.395 1.00 38.12 108 SER B O 1
ATOM 2108 N N . GLY B 1 88 ? 31.613 -7.779 24.709 1.00 45.28 109 GLY B N 1
ATOM 2109 C CA . GLY B 1 88 ? 31.762 -6.454 25.293 1.00 45.01 109 GLY B CA 1
ATOM 2110 C C . GLY B 1 88 ? 32.881 -6.139 26.274 1.00 46.32 109 GLY B C 1
ATOM 2111 O O . GLY B 1 88 ? 34.064 -6.252 25.955 1.00 44.47 109 GLY B O 1
ATOM 2112 N N . LYS B 1 89 ? 32.493 -5.735 27.482 1.00 50.68 110 LYS B N 1
ATOM 2113 C CA . 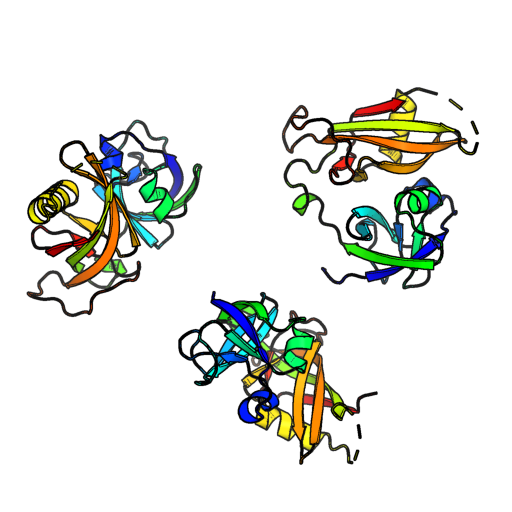LYS B 1 89 ? 33.440 -5.353 28.529 1.00 54.25 110 LYS B CA 1
ATOM 2114 C C . LYS B 1 89 ? 34.385 -6.440 29.044 1.00 53.43 110 LYS B C 1
ATOM 2115 O O . LYS B 1 89 ? 35.523 -6.139 29.401 1.00 54.71 110 LYS B O 1
ATOM 2121 N N . GLN B 1 90 ? 33.936 -7.691 29.100 1.00 50.03 111 GLN B N 1
ATOM 2122 C CA . GLN B 1 90 ? 34.814 -8.761 29.584 1.00 48.46 111 GLN B CA 1
ATOM 2123 C C . GLN B 1 90 ? 35.569 -9.488 28.470 1.00 46.79 111 GLN B C 1
ATOM 2124 O O . GLN B 1 90 ? 35.541 -10.714 28.382 1.00 47.34 111 GLN B O 1
ATOM 2130 N N . SER B 1 91 ? 36.259 -8.724 27.631 1.00 42.31 112 SER B N 1
ATOM 2131 C CA . SER B 1 91 ? 37.010 -9.302 26.525 1.00 42.35 112 SER B CA 1
ATOM 2132 C C . SER B 1 91 ? 38.304 -9.971 26.970 1.00 38.10 112 SER B C 1
ATOM 2133 O O . SER B 1 91 ? 38.892 -10.741 26.214 1.00 37.68 112 SER B O 1
ATOM 2136 N N . TYR B 1 92 ? 38.739 -9.689 28.195 1.00 33.47 113 TYR B N 1
ATOM 2137 C CA . TYR B 1 92 ? 39.978 -10.257 28.709 1.00 27.57 113 TYR B CA 1
ATOM 2138 C C . TYR B 1 92 ? 39.818 -11.360 29.756 1.00 30.75 113 TYR B C 1
ATOM 2139 O O . TYR B 1 92 ? 38.867 -11.344 30.535 1.00 32.55 113 TYR B O 1
ATOM 2148 N N . LEU B 1 93 ? 40.760 -12.310 29.759 1.00 27.33 114 LEU B N 1
ATOM 2149 C CA . LEU B 1 93 ? 40.768 -13.455 30.674 1.00 26.47 114 LEU B CA 1
ATOM 2150 C C . LEU B 1 93 ? 41.433 -13.109 32.009 1.00 27.44 114 LEU B C 1
ATOM 2151 O O . LEU B 1 93 ? 42.616 -12.757 32.062 1.00 28.18 114 LEU B O 1
ATOM 2156 N N . GLY B 1 94 ? 40.662 -13.221 33.087 1.00 28.48 115 GLY B N 1
ATOM 2157 C CA . GLY B 1 94 ? 41.195 -12.944 34.410 1.00 28.70 115 GLY B CA 1
ATOM 2158 C C . GLY B 1 94 ? 41.947 -14.170 34.887 1.00 28.62 115 GLY B C 1
ATOM 2159 O O . GLY B 1 94 ? 42.957 -14.076 35.576 1.00 24.15 115 GLY B O 1
ATOM 2160 N N . SER B 1 95 ? 41.443 -15.337 34.509 1.00 30.60 116 SER B N 1
ATOM 2161 C CA . SER B 1 95 ? 42.080 -16.590 34.877 1.00 33.04 116 SER B CA 1
ATOM 2162 C C . SER B 1 95 ? 41.681 -17.652 33.878 1.00 31.55 116 SER B C 1
ATOM 2163 O O . SER B 1 95 ? 40.709 -17.498 33.138 1.00 30.01 116 SER B O 1
ATOM 2166 N N . ILE B 1 96 ? 42.444 -18.732 33.866 1.00 30.54 117 ILE B N 1
ATOM 2167 C CA . ILE B 1 96 ? 42.180 -19.831 32.968 1.00 31.90 117 ILE B CA 1
ATOM 2168 C C . ILE B 1 96 ? 42.748 -21.106 33.605 1.00 31.83 117 ILE B C 1
ATOM 2169 O O . ILE B 1 96 ? 43.894 -21.129 34.056 1.00 33.82 117 ILE B O 1
ATOM 2174 N N . ASP B 1 97 ? 41.920 -22.144 33.684 1.00 27.51 118 ASP B N 1
ATOM 2175 C CA . ASP B 1 97 ? 42.331 -23.423 34.253 1.00 24.82 118 ASP B CA 1
ATOM 2176 C C . ASP B 1 97 ? 42.575 -24.407 33.127 1.00 22.41 118 ASP B C 1
ATOM 2177 O O . ASP B 1 97 ? 41.721 -24.611 32.260 1.00 21.10 118 ASP B O 1
ATOM 2182 N N . ILE B 1 98 ? 43.744 -25.029 33.150 1.00 21.41 119 ILE B N 1
ATOM 2183 C CA . ILE B 1 98 ? 44.113 -25.945 32.097 1.00 18.63 119 ILE B CA 1
ATOM 2184 C C . ILE B 1 98 ? 44.484 -27.350 32.540 1.00 22.00 119 ILE B C 1
ATOM 2185 O O . ILE B 1 98 ? 45.263 -27.543 33.475 1.00 16.30 119 ILE B O 1
ATOM 2190 N N . ASP B 1 99 ? 43.906 -28.329 31.856 1.00 20.29 120 ASP B N 1
ATOM 2191 C CA . ASP B 1 99 ? 44.219 -29.721 32.105 1.00 24.93 120 ASP B CA 1
ATOM 2192 C C . ASP B 1 99 ? 45.401 -29.993 31.177 1.00 27.35 120 ASP B C 1
ATOM 2193 O O . ASP B 1 99 ? 45.271 -29.884 29.952 1.00 30.22 120 ASP B O 1
ATOM 2198 N N . ILE B 1 100 ? 46.553 -30.320 31.754 1.00 23.14 121 ILE B N 1
ATOM 2199 C CA . ILE B 1 100 ? 47.749 -30.572 30.961 1.00 24.71 121 ILE B CA 1
ATOM 2200 C C . ILE B 1 100 ? 48.268 -31.994 31.176 1.00 25.22 121 ILE B C 1
ATOM 2201 O O . ILE B 1 100 ? 48.262 -32.518 32.292 1.00 28.57 121 ILE B O 1
ATOM 2206 N N . SER B 1 101 ? 48.712 -32.584 30.080 1.00 27.23 122 SER B N 1
ATOM 2207 C CA . SER B 1 101 ? 49.262 -33.946 30.087 1.00 29.84 122 SER B CA 1
ATOM 2208 C C . SER B 1 101 ? 50.286 -34.093 28.965 1.00 29.92 122 SER B C 1
ATOM 2209 O O . SER B 1 101 ? 50.151 -33.485 27.892 1.00 34.43 122 SER B O 1
ATOM 2212 N N . PHE B 1 102 ? 51.301 -34.892 29.240 1.00 32.33 123 PHE B N 1
ATOM 2213 C CA . PHE B 1 102 ? 52.341 -35.174 28.248 1.00 34.04 123 PHE B CA 1
ATOM 2214 C C . PHE B 1 102 ? 51.678 -35.853 27.071 1.00 36.39 123 PHE B C 1
ATOM 2215 O O . PHE B 1 102 ? 50.717 -36.620 27.231 1.00 37.09 123 PHE B O 1
ATOM 2223 N N . ARG B 1 103 ? 52.195 -35.559 25.917 1.00 42.14 124 ARG B N 1
ATOM 2224 C CA . ARG B 1 103 ? 51.631 -36.086 24.697 1.00 43.07 124 ARG B CA 1
ATOM 2225 C C . ARG B 1 103 ? 52.109 -37.491 24.437 1.00 47.90 124 ARG B C 1
ATOM 2226 O O . ARG B 1 103 ? 53.294 -37.810 24.639 1.00 54.63 124 ARG B O 1
ATOM 2234 N N . ALA B 1 104 ? 51.116 -38.163 24.010 1.00 50.17 125 ALA B N 1
ATOM 2235 C CA . ALA B 1 104 ? 51.108 -39.533 23.622 1.00 49.39 125 ALA B CA 1
ATOM 2236 C C . ALA B 1 104 ? 52.443 -40.214 23.378 1.00 46.50 125 ALA B C 1
ATOM 2237 O O . ALA B 1 104 ? 53.491 -39.597 23.494 1.00 47.52 125 ALA B O 1
ATOM 2239 N N . ASP B 1 114 ? 56.552 -27.531 36.932 1.00 52.72 135 ASP B N 1
ATOM 2240 C CA . ASP B 1 114 ? 56.636 -26.197 37.516 1.00 51.07 135 ASP B CA 1
ATOM 2241 C C . ASP B 1 114 ? 55.484 -25.302 37.041 1.00 46.70 135 ASP B C 1
ATOM 2242 O O . ASP B 1 114 ? 55.575 -24.695 35.978 1.00 41.51 135 ASP B O 1
ATOM 2247 N N . GLN B 1 115 ? 54.418 -25.214 37.839 1.00 47.62 136 GLN B N 1
ATOM 2248 C CA . GLN B 1 115 ? 53.250 -24.395 37.510 1.00 48.45 136 GLN B CA 1
ATOM 2249 C C . GLN B 1 115 ? 53.635 -23.012 36.998 1.00 48.01 136 GLN B C 1
ATOM 2250 O O . GLN B 1 115 ? 53.125 -22.565 35.971 1.00 48.31 136 GLN B O 1
ATOM 2256 N N . ASP B 1 116 ? 54.528 -22.341 37.722 1.00 46.74 137 ASP B N 1
ATOM 2257 C CA . ASP B 1 116 ? 54.976 -21.000 37.353 1.00 44.36 137 ASP B CA 1
ATOM 2258 C C . ASP B 1 116 ? 55.656 -20.957 35.993 1.00 40.41 137 ASP B C 1
ATOM 2259 O O . ASP B 1 116 ? 55.465 -20.012 35.230 1.00 39.30 137 ASP B O 1
ATOM 2264 N N . GLU B 1 117 ? 56.452 -21.977 35.693 1.00 37.45 138 GLU B N 1
ATOM 2265 C CA . GLU B 1 117 ? 57.149 -22.028 34.418 1.00 38.21 138 GLU B CA 1
ATOM 2266 C C . GLU B 1 117 ? 56.208 -22.364 33.275 1.00 34.94 138 GLU B C 1
ATOM 2267 O O . GLU B 1 117 ? 56.330 -21.808 32.181 1.00 37.29 138 GLU B O 1
ATOM 2273 N N . LEU B 1 118 ? 55.274 -23.273 33.524 1.00 29.63 139 LEU B N 1
ATOM 2274 C CA . LEU B 1 118 ? 54.303 -23.640 32.507 1.00 30.92 139 LEU B CA 1
ATOM 2275 C C . LEU B 1 118 ? 53.474 -22.404 32.173 1.00 28.62 139 LEU B C 1
ATOM 2276 O O . LEU B 1 118 ? 53.173 -22.155 31.007 1.00 26.89 139 LEU B O 1
ATOM 2281 N N . ALA B 1 119 ? 53.122 -21.635 33.203 1.00 29.27 140 ALA B N 1
ATOM 2282 C CA . ALA B 1 119 ? 52.334 -20.418 33.028 1.00 30.27 140 ALA B CA 1
ATOM 2283 C C . ALA B 1 119 ? 53.081 -19.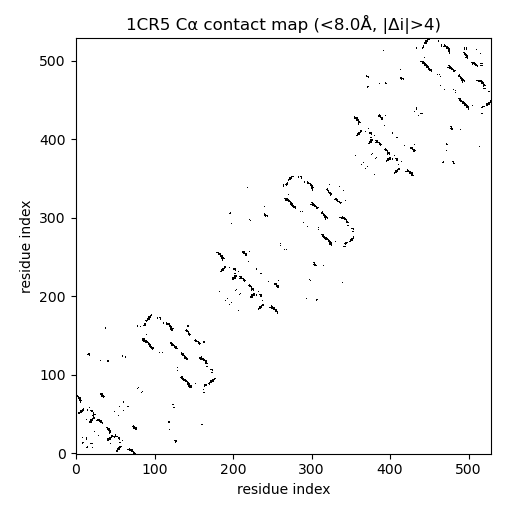385 32.180 1.00 30.03 140 ALA B C 1
ATOM 2284 O O . ALA B 1 119 ? 52.495 -18.764 31.297 1.00 31.86 140 ALA B O 1
ATOM 2286 N N . LYS B 1 120 ? 54.371 -19.203 32.449 1.00 31.04 141 LYS B N 1
ATOM 2287 C CA . LYS B 1 120 ? 55.176 -18.254 31.684 1.00 32.87 141 LYS B CA 1
ATOM 2288 C C . LYS B 1 120 ? 55.179 -18.642 30.214 1.00 28.49 141 LYS B C 1
ATOM 2289 O O . LYS B 1 120 ? 54.918 -17.814 29.348 1.00 33.12 141 LYS B O 1
ATOM 2295 N N . GLN B 1 121 ? 55.495 -19.904 29.946 1.00 27.91 142 GLN B N 1
ATOM 2296 C CA . GLN B 1 121 ? 55.545 -20.411 28.584 1.00 25.67 142 GLN B CA 1
ATOM 2297 C C . GLN B 1 121 ? 54.205 -20.190 27.881 1.00 25.80 142 GLN B C 1
ATOM 2298 O O . GLN B 1 121 ? 54.166 -19.838 26.701 1.00 20.48 142 GLN B O 1
ATOM 2304 N N . PHE B 1 122 ? 53.113 -20.392 28.613 1.00 20.28 143 PHE B N 1
ATOM 2305 C CA . PHE B 1 122 ? 51.791 -20.220 28.046 1.00 24.98 143 PHE B CA 1
ATOM 2306 C C . PHE B 1 122 ? 51.575 -18.777 27.602 1.00 25.41 143 PHE B C 1
ATOM 2307 O O . PHE B 1 122 ? 51.125 -18.525 26.484 1.00 27.13 143 PHE B O 1
ATOM 2315 N N . VAL B 1 123 ? 51.894 -17.833 28.480 1.00 23.91 144 VAL B N 1
ATOM 2316 C CA . VAL B 1 123 ? 51.745 -16.422 28.152 1.00 28.86 144 VAL B CA 1
ATOM 2317 C C . VAL B 1 123 ? 52.716 -16.055 27.035 1.00 28.41 144 VAL B C 1
ATOM 2318 O O . VAL B 1 123 ? 52.387 -15.272 26.149 1.00 33.03 144 VAL B O 1
ATOM 2322 N N . ARG B 1 124 ? 53.908 -16.640 27.045 1.00 25.42 145 ARG B N 1
ATOM 2323 C CA . ARG B 1 124 ? 54.896 -16.334 26.024 1.00 28.27 145 ARG B CA 1
ATOM 2324 C C . ARG B 1 124 ? 54.412 -16.776 24.654 1.00 25.76 145 ARG B C 1
ATOM 2325 O O . ARG B 1 124 ? 54.570 -16.042 23.663 1.00 27.39 145 ARG B O 1
ATOM 2333 N N . CYS B 1 125 ? 53.865 -17.977 24.552 1.00 24.93 146 CYS B N 1
ATOM 2334 C CA . CYS B 1 125 ? 53.433 -18.485 23.260 1.00 27.31 146 CYS B CA 1
ATOM 2335 C C . CYS B 1 125 ? 52.090 -17.966 22.792 1.00 22.14 146 CYS B C 1
ATOM 2336 O O . CYS B 1 125 ? 51.900 -17.727 21.604 1.00 22.15 146 CYS B O 1
ATOM 2339 N N . TYR B 1 126 ? 51.165 -17.759 23.719 1.00 20.73 147 TYR B N 1
ATOM 2340 C CA . TYR B 1 126 ? 49.828 -17.377 23.308 1.00 21.82 147 TYR B CA 1
ATOM 2341 C C . TYR B 1 126 ? 49.236 -16.039 23.718 1.00 24.58 147 TYR B C 1
ATOM 2342 O O . TYR B 1 126 ? 48.030 -15.825 23.559 1.00 20.57 147 TYR B O 1
ATOM 2351 N N . GLU B 1 127 ? 50.060 -15.130 24.221 1.00 22.70 148 GLU B N 1
ATOM 2352 C CA . GLU B 1 127 ? 49.544 -13.831 24.627 1.00 21.95 148 GLU B CA 1
ATOM 2353 C C . GLU B 1 127 ? 48.727 -13.188 23.501 1.00 15.29 148 GLU B C 1
ATOM 2354 O O . GLU B 1 127 ? 49.109 -13.256 22.331 1.00 13.95 148 GLU B O 1
ATOM 2360 N N . SER B 1 128 ? 47.611 -12.563 23.867 1.00 16.74 149 SER B N 1
ATOM 2361 C CA . SER B 1 128 ? 46.727 -11.885 22.916 1.00 23.98 149 SER B CA 1
ATOM 2362 C C . SER B 1 128 ? 45.833 -12.836 22.137 1.00 22.26 149 SER B C 1
ATOM 2363 O O . SER B 1 128 ? 45.025 -12.408 21.308 1.00 23.27 149 SER B O 1
ATOM 2366 N N . GLN B 1 129 ? 45.983 -14.128 22.389 1.00 21.33 150 GLN B N 1
ATOM 2367 C CA . GLN B 1 129 ? 45.145 -15.097 21.712 1.00 18.52 150 GLN B CA 1
ATOM 2368 C C . GLN B 1 129 ? 43.867 -15.231 22.502 1.00 16.73 150 GLN B C 1
ATOM 2369 O O . GLN B 1 129 ? 43.837 -14.951 23.698 1.00 13.81 150 GLN B O 1
ATOM 2375 N N . ILE B 1 130 ? 42.801 -15.628 21.819 1.00 18.63 151 ILE B N 1
ATOM 2376 C CA . ILE B 1 130 ? 41.523 -15.825 22.470 1.00 20.18 151 ILE B CA 1
ATOM 2377 C C . ILE B 1 130 ? 41.396 -17.294 22.857 1.00 20.40 151 ILE B C 1
ATOM 2378 O O . ILE B 1 130 ? 41.798 -18.183 22.107 1.00 16.44 151 ILE B O 1
ATOM 2383 N N . PHE B 1 131 ? 40.856 -17.543 24.043 1.00 16.41 152 PHE B N 1
ATOM 2384 C CA . PHE B 1 131 ? 40.673 -18.901 24.511 1.00 19.63 152 PHE B CA 1
ATOM 2385 C C . PHE B 1 131 ? 39.277 -19.052 25.052 1.00 22.44 152 PHE B C 1
ATOM 2386 O O . PHE B 1 131 ? 38.642 -18.072 25.442 1.00 22.19 152 PHE B O 1
ATOM 2394 N N . SER B 1 132 ? 38.799 -20.288 25.074 1.00 22.74 153 SER B N 1
ATOM 2395 C CA . SER B 1 132 ? 37.469 -20.564 25.583 1.00 24.75 153 SER B CA 1
ATOM 2396 C C . SER B 1 132 ? 37.443 -21.961 26.175 1.00 23.00 153 SER B C 1
ATOM 2397 O O . SER B 1 132 ? 38.222 -22.831 25.779 1.00 19.35 153 SER B O 1
ATOM 2400 N N . PRO B 1 133 ? 36.557 -22.190 27.148 1.00 20.83 154 PRO B N 1
ATOM 2401 C CA . PRO B 1 133 ? 36.455 -23.510 27.772 1.00 20.86 154 PRO B CA 1
ATOM 2402 C C . PRO B 1 133 ? 36.298 -24.550 26.668 1.00 20.75 154 PRO B C 1
ATOM 2403 O O . PRO B 1 133 ? 35.746 -24.245 25.614 1.00 25.58 154 PRO B O 1
ATOM 2407 N N . THR B 1 134 ? 36.797 -25.760 26.926 1.00 20.48 155 THR B N 1
ATOM 2408 C CA . THR B 1 134 ? 36.774 -26.903 26.001 1.00 16.20 155 THR B CA 1
ATOM 2409 C C . THR B 1 134 ? 37.872 -26.855 24.945 1.00 17.92 155 THR B C 1
ATOM 2410 O O . THR B 1 134 ? 38.176 -27.878 24.341 1.00 19.92 155 THR B O 1
ATOM 2414 N N . GLN B 1 135 ? 38.472 -25.686 24.721 1.00 17.67 156 GLN B N 1
ATOM 2415 C CA . GLN B 1 135 ? 39.517 -25.585 23.706 1.00 17.72 156 GLN B CA 1
ATOM 2416 C C . GLN B 1 135 ? 40.647 -26.569 23.977 1.00 20.02 156 GLN B C 1
ATOM 2417 O O . GLN B 1 135 ? 41.100 -26.737 25.110 1.00 13.05 156 GLN B O 1
ATOM 2423 N N . TYR B 1 136 ? 41.087 -27.228 22.912 1.00 21.07 157 TYR B N 1
ATOM 2424 C CA . TYR B 1 136 ? 42.140 -28.230 22.982 1.00 17.70 157 TYR B CA 1
ATOM 2425 C C . TYR B 1 136 ? 43.307 -27.710 22.155 1.00 19.81 157 TYR B C 1
ATOM 2426 O O . TYR B 1 136 ? 43.122 -27.352 20.994 1.00 18.35 157 TYR B O 1
ATOM 2435 N N . LEU B 1 137 ? 44.504 -27.663 22.737 1.00 17.07 158 LEU B N 1
ATOM 2436 C CA . LEU B 1 137 ? 45.663 -27.184 21.991 1.00 17.08 158 LEU B CA 1
ATOM 2437 C C . LEU B 1 137 ? 46.929 -27.921 22.391 1.00 18.68 158 LEU B C 1
ATOM 2438 O O . LEU B 1 137 ? 46.955 -28.634 23.394 1.00 23.77 158 LEU B O 1
ATOM 2443 N N . ILE B 1 138 ? 47.980 -27.743 21.600 1.00 17.84 159 ILE B N 1
ATOM 2444 C CA . ILE B 1 138 ? 49.263 -28.369 21.877 1.00 18.66 159 ILE B CA 1
ATOM 2445 C C . ILE B 1 138 ? 50.284 -27.307 22.266 1.00 18.87 159 ILE B C 1
ATOM 2446 O O . ILE B 1 138 ? 50.404 -26.274 21.608 1.00 19.62 159 ILE B O 1
ATOM 2451 N N . MET B 1 139 ? 51.012 -27.556 23.344 1.00 19.28 160 MET B N 1
ATOM 2452 C CA . MET B 1 139 ? 52.042 -26.625 23.779 1.00 19.57 160 MET B CA 1
ATOM 2453 C C . MET B 1 139 ? 53.325 -27.375 24.059 1.00 23.51 160 MET B C 1
ATOM 2454 O O . MET B 1 139 ? 53.311 -28.454 24.657 1.00 25.43 160 MET B O 1
ATOM 2459 N N . GLU B 1 140 ? 54.431 -26.790 23.618 1.00 23.86 161 GLU B N 1
ATOM 2460 C CA . GLU B 1 140 ? 55.748 -27.361 23.811 1.00 26.24 161 GLU B CA 1
ATOM 2461 C C . GLU B 1 140 ? 56.336 -26.700 25.045 1.00 28.64 161 GLU B C 1
ATOM 2462 O O . GLU B 1 140 ? 56.171 -25.497 25.260 1.00 25.90 161 GLU B O 1
ATOM 2468 N N . PHE B 1 141 ? 57.002 -27.496 25.868 1.00 31.65 162 PHE B N 1
ATOM 2469 C CA . PHE B 1 141 ? 57.611 -26.981 27.077 1.00 33.89 162 PHE B CA 1
ATOM 2470 C C . PHE B 1 141 ? 58.881 -27.757 27.366 1.00 34.99 162 PHE B C 1
ATOM 2471 O O . PHE B 1 141 ? 58.842 -28.949 27.673 1.00 36.52 162 PHE B O 1
ATOM 2479 N N . GLN B 1 142 ? 60.010 -27.081 27.233 1.00 36.01 163 GLN B N 1
ATOM 2480 C CA . GLN B 1 142 ? 61.325 -27.647 27.506 1.00 38.19 163 GLN B CA 1
ATOM 2481 C C . GLN B 1 142 ? 61.504 -28.990 26.808 1.00 39.24 163 GLN B C 1
ATOM 2482 O O . GLN B 1 142 ? 61.783 -30.009 27.459 1.00 37.18 163 GLN B O 1
ATOM 2488 N N . GLY B 1 143 ? 61.372 -28.997 25.488 1.00 38.55 164 GLY B N 1
ATOM 2489 C CA . GLY B 1 143 ? 61.567 -30.206 24.708 1.00 35.36 164 GLY B CA 1
ATOM 2490 C C . GLY B 1 143 ? 60.443 -31.222 24.710 1.00 36.00 164 GLY B C 1
ATOM 2491 O O . GLY B 1 143 ? 60.520 -32.227 24.005 1.00 34.31 164 GLY B O 1
ATOM 2492 N N . HIS B 1 144 ? 59.401 -30.979 25.495 1.00 34.21 165 HIS B N 1
ATOM 2493 C CA . HIS B 1 144 ? 58.287 -31.912 25.550 1.00 34.29 165 HIS B CA 1
ATOM 2494 C C . HIS B 1 144 ? 57.009 -31.283 25.026 1.00 32.26 165 HIS B C 1
ATOM 2495 O O . HIS B 1 144 ? 56.788 -30.077 25.169 1.00 27.75 165 HIS B O 1
ATOM 2502 N N . PHE B 1 145 ? 56.169 -32.106 24.413 1.00 27.48 166 PHE B N 1
ATOM 2503 C CA . PHE B 1 145 ? 54.900 -31.632 23.889 1.00 28.64 166 PHE B CA 1
ATOM 2504 C C . PHE B 1 145 ? 53.813 -32.029 24.878 1.00 30.03 166 PHE B C 1
ATOM 2505 O O . PHE B 1 145 ? 53.861 -33.109 25.463 1.00 28.08 166 PHE B O 1
ATOM 2513 N N . PHE B 1 146 ? 52.842 -31.148 25.079 1.00 29.61 167 PHE B N 1
ATOM 2514 C CA . PHE B 1 146 ? 51.750 -31.433 25.993 1.00 26.46 167 PHE B CA 1
ATOM 2515 C C . PHE B 1 146 ? 50.413 -31.096 25.355 1.00 26.85 167 PHE B C 1
ATOM 2516 O O . PHE B 1 146 ? 50.321 -30.228 24.487 1.00 23.24 167 PHE B O 1
ATOM 2524 N N . ASP B 1 147 ? 49.378 -31.798 25.794 1.00 21.75 168 ASP B N 1
ATOM 2525 C CA . ASP B 1 147 ? 48.038 -31.547 25.319 1.00 22.16 168 ASP B CA 1
ATOM 2526 C C . ASP B 1 147 ? 47.384 -30.690 26.390 1.00 21.27 168 ASP B C 1
ATOM 2527 O O . ASP B 1 147 ? 47.398 -31.035 27.570 1.00 18.46 168 ASP B O 1
ATOM 2532 N N . LEU B 1 148 ? 46.849 -29.548 25.985 1.00 20.65 169 LEU B N 1
ATOM 2533 C CA . LEU B 1 148 ? 46.201 -28.657 26.923 1.00 17.97 169 LEU B CA 1
ATOM 2534 C C . LEU B 1 148 ? 44.728 -28.550 26.587 1.00 21.48 169 LEU B C 1
ATOM 2535 O O . LEU B 1 148 ? 44.352 -28.319 25.434 1.00 26.48 169 LEU B O 1
ATOM 2540 N N . LYS B 1 149 ? 43.898 -28.719 27.606 1.00 15.42 170 LYS B N 1
ATOM 2541 C CA . LYS B 1 149 ? 42.464 -28.629 27.444 1.00 23.49 170 LYS B CA 1
ATOM 2542 C C . LYS B 1 149 ? 42.011 -27.523 28.381 1.00 20.25 170 LYS B C 1
ATOM 2543 O O . LYS B 1 149 ? 42.210 -27.609 29.590 1.00 20.76 170 LYS B O 1
ATOM 2549 N N . ILE B 1 150 ? 41.424 -26.470 27.830 1.00 21.51 171 ILE B N 1
ATOM 2550 C CA . ILE B 1 150 ? 40.966 -25.383 28.671 1.00 21.19 171 ILE B CA 1
ATOM 2551 C C . ILE B 1 150 ? 39.741 -25.856 29.425 1.00 25.21 171 ILE B C 1
ATOM 2552 O O . ILE B 1 150 ? 38.694 -26.096 28.828 1.00 22.74 171 ILE B O 1
ATOM 2557 N N . ARG B 1 151 ? 39.880 -25.995 30.740 1.00 27.42 172 ARG B N 1
ATOM 2558 C CA . ARG B 1 151 ? 38.782 -26.472 31.569 1.00 30.35 172 ARG B CA 1
ATOM 2559 C C . ARG B 1 151 ? 37.743 -25.387 31.775 1.00 28.23 172 ARG B C 1
ATOM 2560 O O . ARG B 1 151 ? 36.565 -25.572 31.482 1.00 27.72 172 ARG B O 1
ATOM 2568 N N . ASN B 1 152 ? 38.183 -24.256 32.304 1.00 28.47 173 ASN B N 1
ATOM 2569 C CA . ASN B 1 152 ? 37.275 -23.154 32.532 1.00 27.76 173 ASN B CA 1
ATOM 2570 C C . ASN B 1 152 ? 38.001 -21.841 32.372 1.00 27.35 173 ASN B C 1
ATOM 2571 O O . ASN B 1 152 ? 39.234 -21.790 32.337 1.00 28.05 173 ASN B O 1
ATOM 2576 N N . VAL B 1 153 ? 37.214 -20.780 32.282 1.00 23.12 174 VAL B N 1
ATOM 2577 C CA . VAL B 1 153 ? 37.734 -19.439 32.100 1.00 22.08 174 VAL B CA 1
ATOM 2578 C C . VAL B 1 153 ? 36.995 -18.464 33.000 1.00 22.50 174 VAL B C 1
ATOM 2579 O O . VAL B 1 153 ? 35.899 -18.750 33.481 1.00 19.09 174 VAL B O 1
ATOM 2583 N N . GLN B 1 154 ? 37.617 -17.317 33.237 1.00 26.21 175 GLN B N 1
ATOM 2584 C CA . GLN B 1 154 ? 36.991 -16.269 34.018 1.00 28.38 175 GLN B CA 1
ATOM 2585 C C . GLN B 1 154 ? 37.485 -14.917 33.540 1.00 24.15 175 GLN B C 1
ATOM 2586 O O . GLN B 1 154 ? 38.664 -14.589 33.657 1.00 23.50 175 GLN B O 1
ATOM 2592 N N . ALA B 1 155 ? 36.565 -14.135 32.998 1.00 26.23 176 ALA B N 1
ATOM 2593 C CA . ALA B 1 155 ? 36.896 -12.818 32.481 1.00 30.38 176 ALA B CA 1
ATOM 2594 C C . ALA B 1 155 ? 37.006 -11.776 33.578 1.00 29.57 176 ALA B C 1
ATOM 2595 O O . ALA B 1 155 ? 36.412 -11.913 34.643 1.00 30.45 176 ALA B O 1
ATOM 2597 N N . ILE B 1 156 ? 37.783 -10.736 33.305 1.00 29.21 177 ILE B N 1
ATOM 2598 C CA . ILE B 1 156 ? 37.943 -9.632 34.239 1.00 30.51 177 ILE B CA 1
ATOM 2599 C C . ILE B 1 156 ? 37.670 -8.345 33.454 1.00 32.03 177 ILE B C 1
ATOM 2600 O O . ILE B 1 156 ? 38.512 -7.877 32.682 1.00 31.98 177 ILE B O 1
ATOM 2605 N N . ASP B 1 157 ? 36.478 -7.795 33.652 1.00 31.14 178 ASP B N 1
ATOM 2606 C CA . ASP B 1 157 ? 36.033 -6.578 32.980 1.00 32.84 178 ASP B CA 1
ATOM 2607 C C . ASP B 1 157 ? 37.120 -5.530 32.780 1.00 34.80 178 ASP B C 1
ATOM 2608 O O . ASP B 1 157 ? 38.138 -5.521 33.473 1.00 33.86 178 ASP B O 1
ATOM 2613 N N . LEU B 1 158 ? 36.879 -4.640 31.826 1.00 37.49 179 LEU B N 1
ATOM 2614 C CA . LEU B 1 158 ? 37.806 -3.559 31.517 1.00 42.34 179 LEU B CA 1
ATOM 2615 C C . LEU B 1 158 ? 37.822 -2.557 32.669 1.00 42.59 179 LEU B C 1
ATOM 2616 O O . LEU B 1 158 ? 36.775 -2.036 33.053 1.00 47.26 179 LEU B O 1
ATOM 2621 N N . GLY B 1 159 ? 39.006 -2.301 33.224 1.00 42.50 180 GLY B N 1
ATOM 2622 C CA . GLY B 1 159 ? 39.124 -1.353 34.321 1.00 35.95 180 GLY B CA 1
ATOM 2623 C C . GLY B 1 159 ? 38.818 -1.899 35.714 1.00 34.70 180 GLY B C 1
ATOM 2624 O O . GLY B 1 159 ? 38.564 -1.125 36.635 1.00 33.17 180 GLY B O 1
ATOM 2625 N N . ASP B 1 160 ? 38.831 -3.220 35.877 1.00 32.33 181 ASP B N 1
ATOM 2626 C CA . ASP B 1 160 ? 38.564 -3.830 37.177 1.00 30.35 181 ASP B CA 1
ATOM 2627 C C . ASP B 1 160 ? 39.823 -4.527 37.678 1.00 32.87 181 ASP B C 1
ATOM 2628 O O . ASP B 1 160 ? 40.573 -5.112 36.893 1.00 35.45 181 ASP B O 1
ATOM 2633 N N . ILE B 1 161 ? 40.052 -4.468 38.988 1.00 33.30 182 ILE B N 1
ATOM 2634 C CA . ILE B 1 161 ? 41.239 -5.077 39.589 1.00 31.65 182 ILE B CA 1
ATOM 2635 C C . ILE B 1 161 ? 41.061 -6.565 39.772 1.00 33.25 182 ILE B C 1
ATOM 2636 O O . ILE B 1 161 ? 42.034 -7.300 39.923 1.00 38.97 182 ILE B O 1
ATOM 2641 N N . GLU B 1 162 ? 39.810 -7.002 39.757 1.00 34.07 183 GLU B N 1
ATOM 2642 C CA . GLU B 1 162 ? 39.483 -8.406 39.955 1.00 33.02 183 GLU B CA 1
ATOM 2643 C C . GLU B 1 162 ? 38.297 -8.809 39.079 1.00 35.38 183 GLU B C 1
ATOM 2644 O O . GLU B 1 162 ? 37.598 -7.958 38.525 1.00 31.91 183 GLU B O 1
ATOM 2650 N N . PRO B 1 163 ? 38.050 -10.120 38.955 1.00 37.82 184 PRO B N 1
ATOM 2651 C CA . PRO B 1 163 ? 36.931 -10.612 38.147 1.00 38.59 184 PRO B CA 1
ATOM 2652 C C . PRO B 1 163 ? 35.608 -10.408 38.892 1.00 40.27 184 PRO B C 1
ATOM 2653 O O . PRO B 1 163 ? 35.588 -10.229 40.112 1.00 37.52 184 PRO B O 1
ATOM 2657 N N . THR B 1 164 ? 34.502 -10.430 38.160 1.00 40.39 185 THR B N 1
ATOM 2658 C CA . THR B 1 164 ? 33.204 -10.288 38.796 1.00 42.04 185 THR B CA 1
ATOM 2659 C C . THR B 1 164 ? 32.214 -11.332 38.278 1.00 40.13 185 THR B C 1
ATOM 2660 O O . THR B 1 164 ? 31.348 -11.793 39.027 1.00 40.66 185 THR B O 1
ATOM 2664 N N . SER B 1 165 ? 32.353 -11.718 37.011 1.00 37.63 186 SER B N 1
ATOM 2665 C CA . SER B 1 165 ? 31.467 -12.724 36.420 1.00 39.50 186 SER B CA 1
ATOM 2666 C C . SER B 1 165 ? 31.889 -14.069 36.974 1.00 36.01 186 SER B C 1
ATOM 2667 O O . SER B 1 165 ? 33.026 -14.215 37.425 1.00 34.32 186 SER B O 1
ATOM 2670 N N . ALA B 1 166 ? 31.004 -15.061 36.947 1.00 36.21 187 ALA B N 1
ATOM 2671 C CA . ALA B 1 166 ? 31.429 -16.333 37.506 1.00 33.93 187 ALA B CA 1
ATOM 2672 C C . ALA B 1 166 ? 32.308 -17.116 36.538 1.00 31.90 187 ALA B C 1
ATOM 2673 O O . ALA B 1 166 ? 32.349 -16.833 35.338 1.00 32.29 187 ALA B O 1
ATOM 2675 N N . VAL B 1 167 ? 33.030 -18.087 37.082 1.00 30.86 188 VAL B N 1
ATOM 2676 C CA . VAL B 1 167 ? 33.890 -18.952 36.288 1.00 30.66 188 VAL B CA 1
ATOM 2677 C C . VAL B 1 167 ? 32.996 -19.614 35.237 1.00 29.88 188 VAL B C 1
ATOM 2678 O O . VAL B 1 167 ? 31.909 -20.087 35.555 1.00 30.79 188 VAL B O 1
ATOM 2682 N N . ALA B 1 168 ? 33.452 -19.637 33.988 1.00 28.42 189 ALA B N 1
ATOM 2683 C CA . ALA B 1 168 ? 32.674 -20.221 32.899 1.00 29.54 189 ALA B CA 1
ATOM 2684 C C . ALA B 1 168 ? 33.249 -21.543 32.392 1.00 30.80 189 ALA B C 1
ATOM 2685 O O . ALA B 1 168 ? 34.468 -21.726 32.337 1.00 31.29 189 ALA B O 1
ATOM 2687 N N . THR B 1 169 ? 32.359 -22.457 32.015 1.00 29.23 190 THR B N 1
ATOM 2688 C CA . THR B 1 169 ? 32.758 -23.770 31.528 1.00 26.83 190 THR B CA 1
ATOM 2689 C C . THR B 1 169 ? 32.298 -24.023 30.102 1.00 28.14 190 THR B C 1
ATOM 2690 O O . THR B 1 169 ? 32.655 -25.041 29.504 1.00 28.46 190 THR B O 1
ATOM 2694 N N . GLY B 1 170 ? 31.504 -23.101 29.564 1.00 26.14 191 GLY B N 1
ATOM 2695 C CA . GLY B 1 170 ? 30.989 -23.254 28.216 1.00 18.52 191 GLY B CA 1
ATOM 2696 C C . GLY B 1 170 ? 31.825 -22.570 27.150 1.00 23.76 191 GLY B C 1
ATOM 2697 O O . GLY B 1 170 ? 32.418 -21.516 27.382 1.00 24.61 191 GLY B O 1
ATOM 2698 N N . ILE B 1 171 ? 31.852 -23.168 25.964 1.00 19.85 192 ILE B N 1
ATOM 2699 C CA . ILE B 1 171 ? 32.628 -22.648 24.849 1.00 20.48 192 ILE B CA 1
ATOM 2700 C C . ILE B 1 171 ? 32.188 -21.250 24.397 1.00 26.55 192 ILE B C 1
ATOM 2701 O O . ILE B 1 171 ? 32.942 -20.551 23.706 1.00 19.97 192 ILE B O 1
ATOM 2706 N N . GLU B 1 172 ? 30.982 -20.836 24.798 1.00 27.30 193 GLU B N 1
ATOM 2707 C CA . GLU B 1 172 ? 30.463 -19.522 24.430 1.00 23.51 193 GLU B CA 1
ATOM 2708 C C . GLU B 1 172 ? 31.243 -18.387 25.061 1.00 23.52 193 GLU B C 1
ATOM 2709 O O . GLU B 1 172 ? 31.295 -17.300 24.507 1.00 23.00 193 GLU B O 1
ATOM 2715 N N . THR B 1 173 ? 31.820 -18.615 26.234 1.00 26.45 194 THR B N 1
ATOM 2716 C CA . THR B 1 173 ? 32.576 -17.552 26.874 1.00 26.07 194 THR B CA 1
ATOM 2717 C C . THR B 1 173 ? 33.982 -17.546 26.299 1.00 28.31 194 THR B C 1
ATOM 2718 O O . THR B 1 173 ? 34.713 -18.530 26.410 1.00 29.43 194 THR B O 1
ATOM 2722 N N . LYS B 1 174 ? 34.348 -16.430 25.677 1.00 28.10 195 LYS B N 1
ATOM 2723 C CA . LYS B 1 174 ? 35.658 -16.273 25.069 1.00 27.85 195 LYS B CA 1
ATOM 2724 C C . LYS B 1 174 ? 36.374 -15.051 25.641 1.00 30.26 195 LYS B C 1
ATOM 2725 O O . LYS B 1 174 ? 35.753 -14.022 25.902 1.00 31.26 195 LYS B O 1
ATOM 2731 N N . GLY B 1 175 ? 37.686 -15.169 25.828 1.00 30.96 196 GLY B N 1
ATOM 2732 C CA . GLY B 1 175 ? 38.453 -14.065 26.369 1.00 22.61 196 GLY B CA 1
ATOM 2733 C C . GLY B 1 175 ? 39.883 -14.034 25.867 1.00 22.91 196 GLY B C 1
ATOM 2734 O O . GLY B 1 175 ? 40.449 -15.062 25.483 1.00 22.98 196 GLY B O 1
ATOM 2735 N N . ILE B 1 176 ? 40.471 -12.842 25.892 1.00 20.53 197 ILE B N 1
ATOM 2736 C CA . ILE B 1 176 ? 41.836 -12.623 25.435 1.00 20.99 197 ILE B CA 1
ATOM 2737 C C . ILE B 1 176 ? 42.864 -12.877 26.540 1.00 22.58 197 ILE B C 1
ATOM 2738 O O . ILE B 1 176 ? 42.739 -12.360 27.647 1.00 24.14 197 ILE B O 1
ATOM 2743 N N . LEU B 1 177 ? 43.884 -13.665 26.235 1.00 20.56 198 LEU B N 1
ATOM 2744 C CA . LEU B 1 177 ? 44.932 -13.951 27.206 1.00 24.10 198 LEU B CA 1
ATOM 2745 C C . LEU B 1 177 ? 45.888 -12.759 27.323 1.00 25.13 198 LEU B C 1
ATOM 2746 O O . LEU B 1 177 ? 46.424 -12.302 26.321 1.00 24.09 198 LEU B O 1
ATOM 2751 N N . THR B 1 178 ? 46.086 -12.258 28.541 1.00 26.78 199 THR B N 1
ATOM 2752 C CA . THR B 1 178 ? 47.001 -11.142 28.775 1.00 27.15 199 THR B CA 1
ATOM 2753 C C . THR B 1 178 ? 48.079 -11.615 29.740 1.00 29.84 199 THR B C 1
ATOM 2754 O O . THR B 1 178 ? 47.999 -12.720 30.273 1.00 29.52 199 THR B O 1
ATOM 2758 N N . LYS B 1 179 ? 49.082 -10.775 29.966 1.00 32.07 200 LYS B N 1
ATOM 2759 C CA . LYS B 1 179 ? 50.170 -11.108 30.875 1.00 34.55 200 LYS B CA 1
ATOM 2760 C C . LYS B 1 179 ? 49.675 -11.142 32.320 1.00 32.83 200 LYS B C 1
ATOM 2761 O O . LYS B 1 179 ? 50.375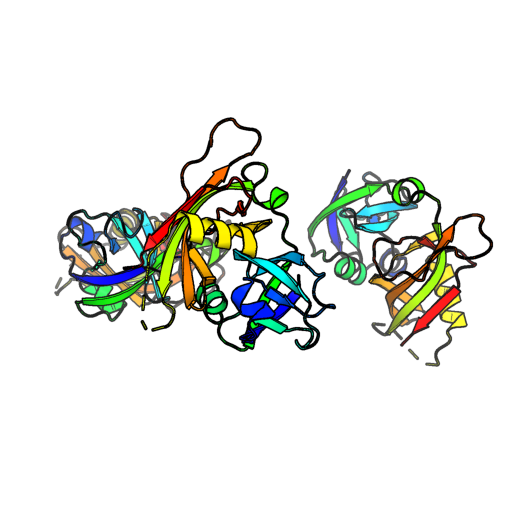 -11.622 33.206 1.00 29.23 200 LYS B O 1
ATOM 2767 N N . GLN B 1 180 ? 48.471 -10.628 32.554 1.00 32.86 201 GLN B N 1
ATOM 2768 C CA . GLN B 1 180 ? 47.905 -10.601 33.901 1.00 34.05 201 GLN B CA 1
ATOM 2769 C C . GLN B 1 180 ? 46.891 -11.712 34.135 1.00 33.53 201 GLN B C 1
ATOM 2770 O O . GLN B 1 180 ? 46.256 -11.761 35.186 1.00 33.68 201 GLN B O 1
ATOM 2776 N N . THR B 1 181 ? 46.725 -12.595 33.155 1.00 31.54 202 THR B N 1
ATOM 2777 C CA . THR B 1 181 ? 45.774 -13.693 33.298 1.00 29.41 202 THR B CA 1
ATOM 2778 C C . THR B 1 181 ? 46.343 -14.725 34.258 1.00 26.87 202 THR B C 1
ATOM 2779 O O . THR B 1 181 ? 47.487 -15.154 34.106 1.00 22.11 202 THR B O 1
ATOM 2783 N N . GLN B 1 182 ? 45.564 -15.119 35.255 1.00 26.77 203 GLN B N 1
ATOM 2784 C CA . GLN B 1 182 ? 46.055 -16.138 36.168 1.00 32.73 203 GLN B CA 1
ATOM 2785 C C . GLN B 1 182 ? 45.866 -17.479 35.470 1.00 31.64 203 GLN B C 1
ATOM 2786 O O . GLN B 1 182 ? 44.764 -17.818 35.032 1.00 30.44 203 GLN B O 1
ATOM 2792 N N . ILE B 1 183 ? 46.944 -18.239 35.365 1.00 27.52 204 ILE B N 1
ATOM 2793 C CA . ILE B 1 183 ? 46.879 -19.528 34.711 1.00 26.21 204 ILE B CA 1
ATOM 2794 C C . ILE B 1 183 ? 47.023 -20.648 35.732 1.00 30.81 204 ILE B C 1
ATOM 2795 O O . ILE B 1 183 ? 47.970 -20.677 36.509 1.00 32.99 204 ILE B O 1
ATOM 2800 N N . ASN B 1 184 ? 46.071 -21.569 35.737 1.00 28.91 205 ASN B N 1
ATOM 2801 C CA . ASN B 1 184 ? 46.114 -22.683 36.668 1.00 26.42 205 ASN B CA 1
ATOM 2802 C C . ASN B 1 184 ? 46.179 -23.990 35.902 1.00 29.52 205 ASN B C 1
ATOM 2803 O O . ASN B 1 184 ? 45.290 -24.291 35.106 1.00 25.90 205 ASN B O 1
ATOM 2808 N N . PHE B 1 185 ? 47.235 -24.760 36.139 1.00 26.84 206 PHE B N 1
ATOM 2809 C CA . PHE B 1 185 ? 47.410 -26.040 35.472 1.00 27.50 206 PHE B CA 1
ATOM 2810 C C . PHE B 1 185 ? 47.057 -27.203 36.394 1.00 30.06 206 PHE B C 1
ATOM 2811 O O . PHE B 1 185 ? 47.379 -27.184 37.578 1.00 30.63 206 PHE B O 1
ATOM 2819 N N . PHE B 1 186 ? 46.375 -28.207 35.851 1.00 31.74 207 PHE B N 1
ATOM 2820 C CA . PHE B 1 186 ? 45.997 -29.399 36.614 1.00 30.48 207 PHE B CA 1
ATOM 2821 C C . PHE B 1 186 ? 46.396 -30.652 35.812 1.00 33.30 207 PHE B C 1
ATOM 2822 O O . PHE B 1 186 ? 46.033 -30.712 34.614 1.00 30.14 207 PHE B O 1
ATOM 2830 N N . THR C 1 5 ? 26.221 27.024 24.108 1.00 42.42 26 THR C N 1
ATOM 2831 C CA . THR C 1 5 ? 25.626 25.655 24.164 1.00 44.87 26 THR C CA 1
ATOM 2832 C C . THR C 1 5 ? 26.189 24.830 25.330 1.00 44.40 26 THR C C 1
ATOM 2833 O O . THR C 1 5 ? 27.397 24.576 25.402 1.00 47.04 26 THR C O 1
ATOM 2837 N N . ARG C 1 6 ? 25.314 24.417 26.247 1.00 40.83 27 ARG C N 1
ATOM 2838 C CA . ARG C 1 6 ? 25.758 23.638 27.397 1.00 38.78 27 ARG C CA 1
ATOM 2839 C C . ARG C 1 6 ? 25.668 22.145 27.154 1.00 36.78 27 ARG C C 1
ATOM 2840 O O . ARG C 1 6 ? 24.790 21.669 26.445 1.00 41.90 27 ARG C O 1
ATOM 2848 N N . HIS C 1 7 ? 26.595 21.413 27.753 1.00 36.37 28 HIS C N 1
ATOM 2849 C CA . HIS C 1 7 ? 26.602 19.962 27.670 1.00 33.47 28 HIS C CA 1
ATOM 2850 C C . HIS C 1 7 ? 26.304 19.523 29.091 1.00 32.86 28 HIS C C 1
ATOM 2851 O O . HIS C 1 7 ? 27.038 19.855 30.026 1.00 33.85 28 HIS C O 1
ATOM 2858 N N . LEU C 1 8 ? 25.209 18.797 29.258 1.00 28.33 29 LEU C N 1
ATOM 2859 C CA . LEU C 1 8 ? 24.805 18.371 30.582 1.00 28.40 29 LEU C CA 1
ATOM 2860 C C . LEU C 1 8 ? 24.457 16.899 30.642 1.00 30.63 29 LEU C C 1
ATOM 2861 O O . LEU C 1 8 ? 24.028 16.312 29.646 1.00 31.78 29 LEU C O 1
ATOM 2866 N N . LYS C 1 9 ? 24.663 16.305 31.817 1.00 30.66 30 LYS C N 1
ATOM 2867 C CA . LYS C 1 9 ? 24.352 14.901 32.035 1.00 31.25 30 LYS C CA 1
ATOM 2868 C C . LYS C 1 9 ? 22.995 14.787 32.706 1.00 29.56 30 LYS C C 1
ATOM 2869 O O . LYS C 1 9 ? 22.700 15.504 33.662 1.00 28.58 30 LYS C O 1
ATOM 2875 N N . VAL C 1 10 ? 22.172 13.878 32.197 1.00 29.82 31 VAL C N 1
ATOM 2876 C CA . VAL C 1 10 ? 20.833 13.665 32.727 1.00 26.41 31 VAL C CA 1
ATOM 2877 C C . VAL C 1 10 ? 20.841 12.923 34.056 1.00 25.78 31 VAL C C 1
ATOM 2878 O O . VAL C 1 10 ? 21.522 11.913 34.217 1.00 23.03 31 VAL C O 1
ATOM 2882 N N . SER C 1 11 ? 20.071 13.436 35.006 1.00 24.98 32 SER C N 1
ATOM 2883 C CA . SER C 1 11 ? 19.947 12.811 36.312 1.00 26.51 32 SER C CA 1
ATOM 2884 C C . SER C 1 11 ? 18.468 12.757 36.646 1.00 24.67 32 SER C C 1
ATOM 2885 O O . SER C 1 11 ? 17.674 13.540 36.115 1.00 25.03 32 SER C O 1
ATOM 2888 N N . ASN C 1 12 ? 18.095 11.829 37.518 1.00 28.25 33 ASN C N 1
ATOM 2889 C CA . ASN C 1 12 ? 16.700 11.687 37.917 1.00 25.68 33 ASN C CA 1
ATOM 2890 C C . ASN C 1 12 ? 16.356 12.814 38.883 1.00 23.57 33 ASN C C 1
ATOM 2891 O O . ASN C 1 12 ? 17.185 13.212 39.692 1.00 22.34 33 ASN C O 1
ATOM 2896 N N . CYS C 1 13 ? 15.139 13.337 38.779 1.00 19.52 34 CYS C N 1
ATOM 2897 C CA . CYS C 1 13 ? 14.674 14.416 39.651 1.00 19.68 34 CYS C CA 1
ATOM 2898 C C . CYS C 1 13 ? 13.253 14.055 40.059 1.00 21.31 34 CYS C C 1
ATOM 2899 O O . CYS C 1 13 ? 12.286 14.558 39.480 1.00 21.57 34 CYS C O 1
ATOM 2902 N N . PRO C 1 14 ? 13.107 13.182 41.068 1.00 15.71 35 PRO C N 1
ATOM 2903 C CA . PRO C 1 14 ? 11.798 12.741 41.548 1.00 16.43 35 PRO C CA 1
ATOM 2904 C C . PRO C 1 14 ? 11.114 13.614 42.597 1.00 20.46 35 PRO C C 1
ATOM 2905 O O . PRO C 1 14 ? 9.968 13.357 42.960 1.00 25.35 35 PRO C O 1
ATOM 2909 N N . ASN C 1 15 ? 11.806 14.633 43.096 1.00 21.76 36 ASN C N 1
ATOM 2910 C CA . ASN C 1 15 ? 11.212 15.501 44.109 1.00 23.10 36 ASN C CA 1
ATOM 2911 C C . ASN C 1 15 ? 10.009 16.224 43.515 1.00 18.17 36 ASN C C 1
ATOM 2912 O O . ASN C 1 15 ? 10.132 16.890 42.498 1.00 14.96 36 ASN C O 1
ATOM 2917 N N . ASN C 1 16 ? 8.854 16.111 44.163 1.00 21.40 37 ASN C N 1
ATOM 2918 C CA . ASN C 1 16 ? 7.632 16.722 43.645 1.00 26.16 37 ASN C CA 1
ATOM 2919 C C . ASN C 1 16 ? 7.648 18.217 43.320 1.00 27.74 37 ASN C C 1
ATOM 2920 O O . ASN C 1 16 ? 6.815 18.680 42.535 1.00 28.87 37 ASN C O 1
ATOM 2925 N N . SER C 1 17 ? 8.574 18.979 43.897 1.00 25.70 38 SER C N 1
ATOM 2926 C CA . SER C 1 17 ? 8.623 20.413 43.598 1.00 23.42 38 SER C CA 1
ATOM 2927 C C . SER C 1 17 ? 9.020 20.594 42.146 1.00 24.94 38 SER C C 1
ATOM 2928 O O . SER C 1 17 ? 8.707 21.608 41.523 1.00 25.06 38 SER C O 1
ATOM 2931 N N . TYR C 1 18 ? 9.714 19.595 41.612 1.00 23.40 39 TYR C N 1
ATOM 2932 C CA . TYR C 1 18 ? 10.160 19.635 40.229 1.00 22.34 39 TYR C CA 1
ATOM 2933 C C . TYR C 1 18 ? 9.388 18.670 39.341 1.00 21.88 39 TYR C C 1
ATOM 2934 O O . TYR C 1 18 ? 8.860 19.067 38.312 1.00 24.84 39 TYR C O 1
ATOM 2943 N N . ALA C 1 19 ? 9.335 17.406 39.756 1.00 19.49 40 ALA C N 1
ATOM 2944 C CA . ALA C 1 19 ? 8.676 16.342 39.006 1.00 20.96 40 ALA C CA 1
ATOM 2945 C C . ALA C 1 19 ? 7.252 16.622 38.534 1.00 18.59 40 ALA C C 1
ATOM 2946 O O . ALA C 1 19 ? 6.835 16.099 37.506 1.00 24.51 40 ALA C O 1
ATOM 2948 N N . LEU C 1 20 ? 6.515 17.439 39.280 1.00 19.14 41 LEU C N 1
ATOM 2949 C CA . LEU C 1 20 ? 5.131 17.767 38.947 1.00 20.26 41 LEU C CA 1
ATOM 2950 C C . LEU C 1 20 ? 4.994 19.098 38.234 1.00 22.66 41 LEU C C 1
ATOM 2951 O O . LEU C 1 20 ? 3.916 19.435 37.740 1.00 22.13 41 LEU C O 1
ATOM 2956 N N . ALA C 1 21 ? 6.085 19.851 38.178 1.00 21.19 42 ALA C N 1
ATOM 2957 C CA . ALA C 1 21 ? 6.063 21.168 37.551 1.00 22.09 42 ALA C CA 1
ATOM 2958 C C . ALA C 1 21 ? 6.493 21.159 36.087 1.00 21.07 42 ALA C C 1
ATOM 2959 O O . ALA C 1 21 ? 6.492 22.205 35.431 1.00 21.14 42 ALA C O 1
ATOM 2961 N N . ASN C 1 22 ? 6.838 19.977 35.582 1.00 18.22 43 ASN C N 1
ATOM 2962 C CA . ASN C 1 22 ? 7.294 19.808 34.201 1.00 19.14 43 ASN C CA 1
ATOM 2963 C C . ASN C 1 22 ? 8.364 20.827 33.828 1.00 22.96 43 ASN C C 1
ATOM 2964 O O . ASN C 1 22 ? 8.209 21.604 32.886 1.00 20.15 43 ASN C O 1
ATOM 2969 N N . VAL C 1 23 ? 9.461 20.820 34.572 1.00 20.57 44 VAL C N 1
ATOM 2970 C CA . VAL C 1 23 ? 10.544 21.746 34.299 1.00 15.57 44 VAL C CA 1
ATOM 2971 C C . VAL C 1 23 ? 11.830 20.960 34.134 1.00 15.21 44 VAL C C 1
ATOM 2972 O O . VAL C 1 23 ? 11.853 19.753 34.351 1.00 15.97 44 VAL C O 1
ATOM 2976 N N . ALA C 1 24 ? 12.883 21.655 33.720 1.00 9.61 45 ALA C N 1
ATOM 2977 C CA . ALA C 1 24 ? 14.199 21.062 33.572 1.00 14.97 45 ALA C CA 1
ATOM 2978 C C . ALA C 1 24 ? 14.987 21.632 34.756 1.00 19.55 45 ALA C C 1
ATOM 2979 O O . ALA C 1 24 ? 15.243 22.838 34.811 1.00 22.01 45 ALA C O 1
ATOM 2981 N N . ALA C 1 25 ? 15.351 20.777 35.703 1.00 20.01 46 ALA C N 1
ATOM 2982 C CA . ALA C 1 25 ? 16.095 21.223 36.877 1.00 21.62 46 ALA C CA 1
ATOM 2983 C C . ALA C 1 25 ? 17.529 21.499 36.466 1.00 20.95 46 ALA C C 1
ATOM 2984 O O . ALA C 1 25 ? 18.222 20.600 35.982 1.00 26.42 46 ALA C O 1
ATOM 2986 N N . VAL C 1 26 ? 17.976 22.738 36.645 1.00 19.20 47 VAL C N 1
ATOM 2987 C CA . VAL C 1 26 ? 19.341 23.093 36.264 1.00 24.36 47 VAL C CA 1
ATOM 2988 C C . VAL C 1 26 ? 20.085 23.812 37.379 1.00 30.25 47 VAL C C 1
ATOM 2989 O O . VAL C 1 26 ? 19.468 24.344 38.315 1.00 27.25 47 VAL C O 1
ATOM 2993 N N . SER C 1 27 ? 21.412 23.825 37.270 1.00 30.86 48 SER C N 1
ATOM 2994 C CA . SER C 1 27 ? 22.253 24.506 38.242 1.00 32.34 48 SER C CA 1
ATOM 2995 C C . SER C 1 27 ? 22.186 25.985 37.921 1.00 30.79 48 SER C C 1
ATOM 2996 O O . SER C 1 27 ? 22.118 26.367 36.758 1.00 29.86 48 SER C O 1
ATOM 2999 N N . PRO C 1 28 ? 22.206 26.841 38.948 1.00 36.48 49 PRO C N 1
ATOM 3000 C CA . PRO C 1 28 ? 22.145 28.289 38.725 1.00 37.07 49 PRO C CA 1
ATOM 3001 C C . PRO C 1 28 ? 23.245 28.824 37.809 1.00 37.61 49 PRO C C 1
ATOM 3002 O O . PRO C 1 28 ? 23.062 29.849 37.152 1.00 40.31 49 PRO C O 1
ATOM 3006 N N . ASN C 1 29 ? 24.381 28.135 37.756 1.00 37.54 50 ASN C N 1
ATOM 3007 C CA . ASN C 1 29 ? 25.482 28.591 36.915 1.00 42.04 50 ASN C CA 1
ATOM 3008 C C . ASN C 1 29 ? 25.520 28.005 35.500 1.00 42.86 50 ASN C C 1
ATOM 3009 O O . ASN C 1 29 ? 26.451 28.270 34.738 1.00 43.60 50 ASN C O 1
ATOM 3014 N N . ASP C 1 30 ? 24.517 27.209 35.143 1.00 37.39 51 ASP C N 1
ATOM 3015 C CA . ASP C 1 30 ? 24.466 26.640 33.804 1.00 33.96 51 ASP C CA 1
ATOM 3016 C C . ASP C 1 30 ? 23.451 27.409 32.971 1.00 33.64 51 ASP C C 1
ATOM 3017 O O . ASP C 1 30 ? 23.675 27.669 31.791 1.00 37.22 51 ASP C O 1
ATOM 3022 N N . PHE C 1 31 ? 22.335 27.773 33.595 1.00 30.80 52 PHE C N 1
ATOM 3023 C CA . PHE C 1 31 ? 21.272 28.510 32.920 1.00 27.97 52 PHE C CA 1
ATOM 3024 C C . PHE C 1 31 ? 20.518 29.397 33.891 1.00 25.32 52 PHE C C 1
ATOM 3025 O O . PHE C 1 31 ? 20.484 29.128 35.094 1.00 20.02 52 PHE C O 1
ATOM 3033 N N . PRO C 1 32 ? 19.922 30.487 33.389 1.00 24.71 53 PRO C N 1
ATOM 3034 C CA . PRO C 1 32 ? 19.171 31.332 34.320 1.00 27.21 53 PRO C CA 1
ATOM 3035 C C . PRO C 1 32 ? 17.861 30.604 34.644 1.00 30.95 53 PRO C C 1
ATOM 3036 O O . PRO C 1 32 ? 17.508 29.614 33.994 1.00 30.82 53 PRO C O 1
ATOM 3040 N N . ASN C 1 33 ? 17.143 31.081 35.649 1.00 31.11 54 ASN C N 1
ATOM 3041 C CA . ASN C 1 33 ? 15.897 30.440 36.032 1.00 29.72 54 ASN C CA 1
ATOM 3042 C C . ASN C 1 33 ? 14.699 30.871 35.187 1.00 30.31 54 ASN C C 1
ATOM 3043 O O . ASN C 1 33 ? 14.641 31.995 34.684 1.00 28.78 54 ASN C O 1
ATOM 3048 N N . ASN C 1 34 ? 13.753 29.955 35.028 1.00 27.11 55 ASN C N 1
ATOM 3049 C CA . ASN C 1 34 ? 12.524 30.226 34.293 1.00 30.32 55 ASN C CA 1
ATOM 3050 C C . ASN C 1 34 ? 12.665 30.771 32.862 1.00 26.41 55 ASN C C 1
ATOM 3051 O O . ASN C 1 34 ? 12.007 31.739 32.487 1.00 24.17 55 ASN C O 1
ATOM 3056 N N . ILE C 1 35 ? 13.535 30.156 32.069 1.00 27.32 56 ILE C N 1
ATOM 3057 C CA . ILE C 1 35 ? 13.691 30.548 30.673 1.00 24.90 56 ILE C CA 1
ATOM 3058 C C . ILE C 1 35 ? 13.493 29.270 29.868 1.00 28.33 56 ILE C C 1
ATOM 3059 O O . ILE C 1 35 ? 13.502 28.167 30.423 1.00 28.40 56 ILE C O 1
ATOM 3064 N N . TYR C 1 36 ? 13.320 29.408 28.562 1.00 26.83 57 TYR C N 1
ATOM 3065 C CA . TYR C 1 36 ? 13.136 28.239 27.719 1.00 22.07 57 TYR C CA 1
ATOM 3066 C C . TYR C 1 36 ? 14.486 27.720 27.261 1.00 18.63 57 TYR C C 1
ATOM 3067 O O . TYR C 1 36 ? 15.366 28.503 26.928 1.00 24.11 57 TYR C O 1
ATOM 3076 N N . ILE C 1 37 ? 14.664 26.405 27.264 1.00 15.63 58 ILE C N 1
ATOM 3077 C CA . ILE C 1 37 ? 15.895 25.819 26.749 1.00 17.70 58 ILE C CA 1
ATOM 3078 C C . ILE C 1 37 ? 15.472 24.654 25.880 1.00 18.29 58 ILE C C 1
ATOM 3079 O O . ILE C 1 37 ? 14.387 24.097 26.066 1.00 18.66 58 ILE C O 1
ATOM 3084 N N . ILE C 1 38 ? 16.309 24.299 24.913 1.00 16.80 59 ILE C N 1
ATOM 3085 C CA . ILE C 1 38 ? 15.989 23.190 24.032 1.00 21.79 59 ILE C CA 1
ATOM 3086 C C . ILE C 1 38 ? 17.107 22.163 24.141 1.00 24.89 59 ILE C C 1
ATOM 3087 O O . ILE C 1 38 ? 18.290 22.513 24.083 1.00 25.43 59 ILE C O 1
ATOM 3092 N N . ILE C 1 39 ? 16.730 20.900 24.321 1.00 19.02 60 ILE C N 1
ATOM 3093 C CA . ILE C 1 39 ? 17.710 19.835 24.456 1.00 20.63 60 ILE C CA 1
ATOM 3094 C C . ILE C 1 39 ? 17.797 18.955 23.210 1.00 22.38 60 ILE C C 1
ATOM 3095 O O . ILE C 1 39 ? 16.785 18.471 22.699 1.00 26.89 60 ILE C O 1
ATOM 3100 N N . ASP C 1 40 ? 19.017 18.757 22.729 1.00 23.57 61 ASP C N 1
ATOM 3101 C CA . ASP C 1 40 ? 19.268 17.951 21.547 1.00 25.69 61 ASP C CA 1
ATOM 3102 C C . ASP C 1 40 ? 18.488 18.451 20.326 1.00 26.08 61 ASP C C 1
ATOM 3103 O O . ASP C 1 40 ? 18.060 17.666 19.492 1.00 25.39 61 ASP C O 1
ATOM 3108 N N . ASN C 1 41 ? 18.299 19.763 20.237 1.00 30.14 62 ASN C N 1
ATOM 3109 C CA . ASN C 1 41 ? 17.608 20.371 19.104 1.00 32.21 62 ASN C CA 1
ATOM 3110 C C . ASN C 1 41 ? 16.178 19.903 18.905 1.00 31.40 62 ASN C C 1
ATOM 3111 O O . ASN C 1 41 ? 15.643 20.010 17.804 1.00 32.98 62 ASN C O 1
ATOM 3116 N N . LEU C 1 42 ? 15.547 19.393 19.953 1.00 31.29 63 LEU C N 1
ATOM 3117 C CA . LEU C 1 42 ? 14.180 18.907 19.812 1.00 27.81 63 LEU C CA 1
ATOM 3118 C C . LEU C 1 42 ? 13.255 19.160 20.999 1.00 28.66 63 LEU C C 1
ATOM 3119 O O . LEU C 1 42 ? 12.102 19.554 20.824 1.00 26.89 63 LEU C O 1
ATOM 3124 N N . PHE C 1 43 ? 13.766 18.932 22.204 1.00 28.50 64 PHE C N 1
ATOM 3125 C CA . PHE C 1 43 ? 12.960 19.049 23.408 1.00 20.94 64 PHE C CA 1
ATOM 3126 C C . PHE C 1 43 ? 13.088 20.352 24.167 1.00 21.12 64 PHE C C 1
ATOM 3127 O O . PHE C 1 43 ? 14.152 20.703 24.670 1.00 23.84 64 PHE C O 1
ATOM 3135 N N . VAL C 1 44 ? 11.969 21.062 24.248 1.00 21.80 65 VAL C N 1
ATOM 3136 C CA . VAL C 1 44 ? 11.915 22.349 24.916 1.00 19.90 65 VAL C CA 1
ATOM 3137 C C . VAL C 1 44 ? 11.295 22.256 26.298 1.00 17.95 65 VAL C C 1
ATOM 3138 O O . VAL C 1 44 ? 10.230 21.672 26.476 1.00 15.63 65 VAL C O 1
ATOM 3142 N N . PHE C 1 45 ? 11.971 22.849 27.273 1.00 16.90 66 PHE C N 1
ATOM 3143 C CA . PHE C 1 45 ? 11.484 22.862 28.644 1.00 19.52 66 PHE C CA 1
ATOM 3144 C C . PHE C 1 45 ? 11.744 24.235 29.231 1.00 21.68 66 PHE C C 1
ATOM 3145 O O . PHE C 1 45 ? 12.561 25.005 28.713 1.00 21.58 66 PHE C O 1
ATOM 3153 N N . THR C 1 46 ? 11.044 24.535 30.317 1.00 19.55 67 THR C N 1
ATOM 3154 C CA . THR C 1 46 ? 11.254 25.782 31.035 1.00 20.98 67 THR C CA 1
ATOM 3155 C C . THR C 1 46 ? 12.234 25.385 32.144 1.00 22.93 67 THR C C 1
ATOM 3156 O O . THR C 1 46 ? 12.088 24.329 32.767 1.00 22.31 67 THR C O 1
ATOM 3160 N N . THR C 1 47 ? 13.237 26.213 32.389 1.00 22.11 68 THR C N 1
ATOM 3161 C CA . THR C 1 47 ? 14.217 25.889 33.414 1.00 22.01 68 THR C CA 1
ATOM 3162 C C . THR C 1 47 ? 13.792 26.246 34.827 1.00 23.79 68 THR C C 1
ATOM 3163 O O . THR C 1 47 ? 12.950 27.114 35.052 1.00 24.74 68 THR C O 1
ATOM 3167 N N . ARG C 1 48 ? 14.385 25.541 35.781 1.00 23.54 69 ARG C N 1
ATOM 3168 C CA . ARG C 1 48 ? 14.165 25.819 37.186 1.00 21.85 69 ARG C CA 1
ATOM 3169 C C . ARG C 1 48 ? 15.449 25.561 37.937 1.00 22.10 69 ARG C C 1
ATOM 3170 O O . ARG C 1 48 ? 16.005 24.461 37.891 1.00 19.81 69 ARG C O 1
ATOM 3178 N N . HIS C 1 49 ? 15.917 26.591 38.627 1.00 24.20 70 HIS C N 1
ATOM 3179 C CA . HIS C 1 49 ? 17.133 26.490 39.410 1.00 26.35 70 HIS C CA 1
ATOM 3180 C C . HIS C 1 49 ? 16.958 25.500 40.547 1.00 26.27 70 HIS C C 1
ATOM 3181 O O . HIS C 1 49 ? 15.865 25.341 41.093 1.00 23.03 70 HIS C O 1
ATOM 3188 N N . SER C 1 50 ? 18.052 24.827 40.878 1.00 31.82 71 SER C N 1
ATOM 3189 C CA . SER C 1 50 ? 18.093 23.863 41.966 1.00 33.18 71 SER C CA 1
ATOM 3190 C C . SER C 1 50 ? 19.483 23.957 42.571 1.00 33.91 71 SER C C 1
ATOM 3191 O O . SER C 1 50 ? 20.479 23.959 41.847 1.00 34.13 71 SER C O 1
ATOM 3194 N N . ASN C 1 51 ? 19.553 24.053 43.893 1.00 37.93 72 ASN C N 1
ATOM 3195 C CA . ASN C 1 51 ? 20.842 24.133 44.570 1.00 40.34 72 ASN C CA 1
ATOM 3196 C C . ASN C 1 51 ? 21.372 22.733 44.859 1.00 43.58 72 ASN C C 1
ATOM 3197 O O . ASN C 1 51 ? 22.532 22.568 45.244 1.00 43.45 72 ASN C O 1
ATOM 3202 N N . ASP C 1 52 ? 20.523 21.725 44.669 1.00 44.76 73 ASP C N 1
ATOM 3203 C CA . ASP C 1 52 ? 20.917 20.342 44.929 1.00 49.77 73 ASP C CA 1
ATOM 3204 C C . ASP C 1 52 ? 21.235 19.580 43.654 1.00 50.48 73 ASP C C 1
ATOM 3205 O O . ASP C 1 52 ? 21.191 18.350 43.634 1.00 51.77 73 ASP C O 1
ATOM 3210 N N . ILE C 1 53 ? 21.544 20.308 42.589 1.00 50.30 74 ILE C N 1
ATOM 3211 C CA . ILE C 1 53 ? 21.873 19.675 41.320 1.00 52.07 74 ILE C CA 1
ATOM 3212 C C . ILE C 1 53 ? 23.262 20.125 40.857 1.00 49.68 74 ILE C C 1
ATOM 3213 O O . ILE C 1 53 ? 23.496 21.306 40.591 1.00 45.64 74 ILE C O 1
ATOM 3218 N N . PRO C 1 54 ? 24.206 19.174 40.766 1.00 48.93 75 PRO C N 1
ATOM 3219 C CA . PRO C 1 54 ? 25.593 19.406 40.348 1.00 49.59 75 PRO C CA 1
ATOM 3220 C C . PRO C 1 54 ? 25.740 20.216 39.068 1.00 51.33 75 PRO C C 1
ATOM 3221 O O . PRO C 1 54 ? 25.116 19.903 38.055 1.00 54.02 75 PRO C O 1
ATOM 3225 N N . PRO C 1 55 ? 26.565 21.276 39.097 1.00 52.03 76 PRO C N 1
ATOM 3226 C CA . PRO C 1 55 ? 26.749 22.084 37.888 1.00 51.57 76 PRO C CA 1
ATOM 3227 C C . PRO C 1 55 ? 27.243 21.154 36.782 1.00 47.15 76 PRO C C 1
ATOM 3228 O O . PRO C 1 55 ? 28.233 20.448 36.959 1.00 49.91 76 PRO C O 1
ATOM 3232 N N . GLY C 1 56 ? 26.547 21.141 35.653 1.00 43.70 77 GLY C N 1
ATOM 3233 C CA . GLY C 1 56 ? 26.948 20.263 34.570 1.00 36.66 77 GLY C CA 1
ATOM 3234 C C . GLY C 1 56 ? 25.955 19.130 34.381 1.00 32.38 77 GLY C C 1
ATOM 3235 O O . GLY C 1 56 ? 26.116 18.296 33.491 1.00 29.17 77 GLY C O 1
ATOM 3236 N N . THR C 1 57 ? 24.930 19.091 35.225 1.00 27.20 78 THR C N 1
ATOM 3237 C CA . THR C 1 57 ? 23.905 18.063 35.122 1.00 30.42 78 THR C CA 1
ATOM 3238 C C . THR C 1 57 ? 22.549 18.733 34.959 1.00 26.02 78 THR C C 1
ATOM 3239 O O . THR C 1 57 ? 22.401 19.928 35.209 1.00 28.74 78 THR C O 1
ATOM 3243 N N . ILE C 1 58 ? 21.566 17.963 34.512 1.00 27.50 79 ILE C N 1
ATOM 3244 C CA . ILE C 1 58 ? 20.222 18.481 34.312 1.00 21.06 79 ILE C CA 1
ATOM 3245 C C . ILE C 1 58 ? 19.269 17.389 34.772 1.00 22.07 79 ILE C C 1
ATOM 3246 O O . ILE C 1 58 ? 19.400 16.234 34.366 1.00 17.94 79 ILE C O 1
ATOM 3251 N N . GLY C 1 59 ? 18.327 17.758 35.639 1.00 22.25 80 GLY C N 1
ATOM 3252 C CA . GLY C 1 59 ? 17.386 16.789 36.172 1.00 19.73 80 GLY C CA 1
ATOM 3253 C C . GLY C 1 59 ? 16.014 16.736 35.521 1.00 21.76 80 GLY C C 1
ATOM 3254 O O . GLY C 1 59 ? 15.382 17.767 35.289 1.00 18.18 80 GLY C O 1
ATOM 3255 N N . PHE C 1 60 ? 15.554 15.514 35.255 1.00 19.25 81 PHE C N 1
ATOM 3256 C CA . PHE C 1 60 ? 14.261 15.271 34.641 1.00 19.14 81 PHE C CA 1
ATOM 3257 C C . PHE C 1 60 ? 13.568 14.121 35.359 1.00 18.38 81 PHE C C 1
ATOM 3258 O O . PHE C 1 60 ? 14.229 13.269 35.942 1.00 17.44 81 PHE C O 1
ATOM 3266 N N . ASN C 1 61 ? 12.239 14.099 35.332 1.00 21.23 82 ASN C N 1
ATOM 3267 C CA . ASN C 1 61 ? 11.514 12.997 35.952 1.00 19.34 82 ASN C CA 1
ATOM 3268 C C . ASN C 1 61 ? 11.520 11.864 34.926 1.00 17.67 82 ASN C C 1
ATOM 3269 O O . ASN C 1 61 ? 12.001 12.046 33.810 1.00 18.28 82 ASN C O 1
ATOM 3274 N N . GLY C 1 62 ? 11.003 10.703 35.305 1.00 22.05 83 GLY C N 1
ATOM 3275 C CA . GLY C 1 62 ? 10.977 9.567 34.398 1.00 23.87 83 GLY C CA 1
ATOM 3276 C C . GLY C 1 62 ? 10.299 9.782 33.051 1.00 21.88 83 GLY C C 1
ATOM 3277 O O . GLY C 1 62 ? 10.794 9.318 32.030 1.00 18.69 83 GLY C O 1
ATOM 3278 N N . ASN C 1 63 ? 9.171 10.481 33.043 1.00 18.15 84 ASN C N 1
ATOM 3279 C CA . ASN C 1 63 ? 8.442 10.730 31.799 1.00 26.42 84 ASN C CA 1
ATOM 3280 C C . ASN C 1 63 ? 9.205 11.640 30.835 1.00 23.28 84 ASN C C 1
ATOM 3281 O O . ASN C 1 63 ? 9.242 11.394 29.626 1.00 24.21 84 ASN C O 1
ATOM 3286 N N . GLN C 1 64 ? 9.812 12.694 31.365 1.00 21.45 85 GLN C N 1
ATOM 3287 C CA . GLN C 1 64 ? 10.559 13.609 30.523 1.00 20.27 85 GLN C CA 1
ATOM 3288 C C . GLN C 1 64 ? 11.740 12.877 29.892 1.00 21.22 85 GLN C C 1
ATOM 3289 O O . GLN C 1 64 ? 12.083 13.136 28.738 1.00 23.85 85 GLN C O 1
ATOM 3295 N N . ARG C 1 65 ? 12.362 11.966 30.644 1.00 18.61 86 ARG C N 1
ATOM 3296 C CA . ARG C 1 65 ? 13.488 11.190 30.122 1.00 19.46 86 ARG C CA 1
ATOM 3297 C C . ARG C 1 65 ? 13.000 10.222 29.046 1.00 20.47 86 ARG C C 1
ATOM 3298 O O . ARG C 1 65 ? 13.675 10.005 28.040 1.00 22.02 86 ARG C O 1
ATOM 3306 N N . THR C 1 66 ? 11.831 9.632 29.264 1.00 21.33 87 THR C N 1
ATOM 3307 C CA . THR C 1 66 ? 11.273 8.720 28.275 1.00 24.76 87 THR C CA 1
ATOM 3308 C C . THR C 1 66 ? 11.014 9.505 26.988 1.00 23.72 87 THR C C 1
ATOM 3309 O O . THR C 1 66 ? 11.284 9.025 25.889 1.00 22.50 87 THR C O 1
ATOM 3313 N N . TRP C 1 67 ? 10.499 10.722 27.135 1.00 21.74 88 TRP C N 1
ATOM 3314 C CA . TRP C 1 67 ? 10.211 11.557 25.978 1.00 22.54 88 TRP C CA 1
ATOM 3315 C C . TRP C 1 67 ? 11.481 11.860 25.193 1.00 24.21 88 TRP C C 1
ATOM 3316 O O . TRP C 1 67 ? 11.517 11.693 23.975 1.00 24.46 88 TRP C O 1
ATOM 3327 N N . GLY C 1 68 ? 12.527 12.291 25.888 1.00 19.68 89 GLY C N 1
ATOM 3328 C CA . GLY C 1 68 ? 13.768 12.607 25.202 1.00 19.73 89 GLY C CA 1
ATOM 3329 C C . GLY C 1 68 ? 14.588 11.386 24.816 1.00 20.46 89 GLY C C 1
ATOM 3330 O O . GLY C 1 68 ? 15.562 11.490 24.071 1.00 23.23 89 GLY C O 1
ATOM 3331 N N . GLY C 1 69 ? 14.193 10.224 25.318 1.00 21.42 90 GLY C N 1
ATOM 3332 C CA . GLY C 1 69 ? 14.925 9.007 25.021 1.00 21.32 90 GLY C CA 1
ATOM 3333 C C . GLY C 1 69 ? 16.272 9.038 25.721 1.00 29.53 90 GLY C C 1
ATOM 3334 O O . GLY C 1 69 ? 17.244 8.459 25.240 1.00 28.86 90 GLY C O 1
ATOM 3335 N N . TRP C 1 70 ? 16.332 9.718 26.864 1.00 26.77 91 TRP C N 1
ATOM 3336 C CA . TRP C 1 70 ? 17.581 9.829 27.609 1.00 28.64 91 TRP C CA 1
ATOM 3337 C C . TRP C 1 70 ? 17.668 8.847 28.760 1.00 29.61 91 TRP C C 1
ATOM 3338 O O . TRP C 1 70 ? 16.708 8.662 29.511 1.00 33.40 91 TRP C O 1
ATOM 3349 N N . SER C 1 71 ? 18.827 8.218 28.897 1.00 28.36 92 SER C N 1
ATOM 3350 C CA . SER C 1 71 ? 19.049 7.288 29.990 1.00 33.74 92 SER C CA 1
ATOM 3351 C C . SER C 1 71 ? 19.828 8.083 31.042 1.00 31.22 92 SER C C 1
ATOM 3352 O O . SER C 1 71 ? 20.328 9.176 30.761 1.00 21.91 92 SER C O 1
ATOM 3355 N N . LEU C 1 72 ? 19.922 7.556 32.255 1.00 33.94 93 LEU C N 1
ATOM 3356 C CA . LEU C 1 72 ? 20.649 8.256 33.309 1.00 32.72 93 LEU C CA 1
ATOM 3357 C C . LEU C 1 72 ? 22.105 8.487 32.922 1.00 29.95 93 LEU C C 1
ATOM 3358 O O . LEU C 1 72 ? 22.753 7.603 32.365 1.00 33.00 93 LEU C O 1
ATOM 3363 N N . ASN C 1 73 ? 22.606 9.683 33.219 1.00 28.92 94 ASN C N 1
ATOM 3364 C CA . ASN C 1 73 ? 23.984 10.063 32.913 1.00 33.03 94 ASN C CA 1
ATOM 3365 C C . ASN C 1 73 ? 24.232 10.363 31.440 1.00 34.29 94 ASN C C 1
ATOM 3366 O O . ASN C 1 73 ? 25.317 10.823 31.079 1.00 35.73 94 ASN C O 1
ATOM 3371 N N . GLN C 1 74 ? 23.244 10.101 30.588 1.00 32.67 95 GLN C N 1
ATOM 3372 C CA . GLN C 1 74 ? 23.410 10.361 29.162 1.00 31.41 95 GLN C CA 1
ATOM 3373 C C . GLN C 1 74 ? 23.745 11.828 28.924 1.00 26.33 95 GLN C C 1
ATOM 3374 O O . GLN C 1 74 ? 23.059 12.712 29.424 1.00 25.94 95 GLN C O 1
ATOM 3380 N N . ASP C 1 75 ? 24.806 12.082 28.168 1.00 26.90 96 ASP C N 1
ATOM 3381 C CA . ASP C 1 75 ? 25.204 13.451 27.868 1.00 31.19 96 ASP C CA 1
ATOM 3382 C C . ASP C 1 75 ? 24.119 14.035 26.981 1.00 30.09 96 ASP C C 1
ATOM 3383 O O . ASP C 1 75 ? 23.515 13.325 26.176 1.00 32.02 96 ASP C O 1
ATOM 3388 N N . VAL C 1 76 ? 23.875 15.329 27.114 1.00 27.77 97 VAL C N 1
ATOM 3389 C CA . VAL C 1 76 ? 22.836 15.957 26.325 1.00 28.20 97 VAL C CA 1
ATOM 3390 C C . VAL C 1 76 ? 23.257 17.392 25.997 1.00 28.43 97 VAL C C 1
ATOM 3391 O O . VAL C 1 76 ? 24.064 17.976 26.717 1.00 25.27 97 VAL C O 1
ATOM 3395 N N . GLN C 1 77 ? 22.735 17.944 24.900 1.00 28.56 98 GLN C N 1
ATOM 3396 C CA . GLN C 1 77 ? 23.063 19.314 24.494 1.00 30.61 98 GLN C CA 1
ATOM 3397 C C . GLN C 1 77 ? 21.911 20.251 24.797 1.00 29.13 98 GLN C C 1
ATOM 3398 O O . GLN C 1 77 ? 20.779 19.986 24.408 1.00 33.07 98 GLN C O 1
ATOM 3404 N N . ALA C 1 78 ? 22.194 21.353 25.481 1.00 28.93 99 ALA C N 1
ATOM 3405 C CA . ALA C 1 78 ? 21.145 22.306 25.833 1.00 29.41 99 ALA C CA 1
ATOM 3406 C C . ALA C 1 78 ? 21.471 23.734 25.426 1.00 30.13 99 ALA C C 1
ATOM 3407 O O . ALA C 1 78 ? 22.595 24.206 25.604 1.00 28.90 99 ALA C O 1
ATOM 3409 N N . LYS C 1 79 ? 20.470 24.425 24.892 1.00 31.36 100 LYS C N 1
ATOM 3410 C CA . LYS C 1 79 ? 20.640 25.801 24.447 1.00 28.55 100 LYS C CA 1
ATOM 3411 C C . LYS C 1 79 ? 19.433 26.645 24.805 1.00 27.81 100 LYS C C 1
ATOM 3412 O O . LYS C 1 79 ? 18.309 26.138 24.872 1.00 25.61 100 LYS C O 1
ATOM 3418 N N . ALA C 1 80 ? 19.670 27.933 25.040 1.00 25.82 101 ALA C N 1
ATOM 3419 C CA . ALA C 1 80 ? 18.581 28.848 25.332 1.00 27.34 101 ALA C CA 1
ATOM 3420 C C . ALA C 1 80 ? 17.686 28.746 24.098 1.00 26.76 101 ALA C C 1
ATOM 3421 O O . ALA C 1 80 ? 18.178 28.603 22.978 1.00 29.08 101 ALA C O 1
ATOM 3423 N N . PHE C 1 81 ? 16.378 28.805 24.300 1.00 26.90 102 PHE C N 1
ATOM 3424 C CA . PHE C 1 81 ? 15.440 28.679 23.195 1.00 26.87 102 PHE C CA 1
ATOM 3425 C C . PHE C 1 81 ? 14.614 29.939 23.011 1.00 25.40 102 PHE C C 1
ATOM 3426 O O . PHE C 1 81 ? 14.115 30.518 23.969 1.00 24.17 102 PHE C O 1
ATOM 3434 N N . ASP C 1 82 ? 14.477 30.355 21.764 1.00 29.14 103 ASP C N 1
ATOM 3435 C CA . ASP C 1 82 ? 13.693 31.526 21.420 1.00 29.12 103 ASP C CA 1
ATOM 3436 C C . ASP C 1 82 ? 12.609 30.994 20.481 1.00 27.27 103 ASP C C 1
ATOM 3437 O O . ASP C 1 82 ? 12.909 30.576 19.362 1.00 28.65 103 ASP C O 1
ATOM 3442 N N . LEU C 1 83 ? 11.364 30.982 20.943 1.00 25.43 104 LEU C N 1
ATOM 3443 C CA . LEU C 1 83 ? 10.258 30.493 20.129 1.00 28.85 104 LEU C CA 1
ATOM 3444 C C . LEU C 1 83 ? 10.227 31.278 18.826 1.00 31.96 104 LEU C C 1
ATOM 3445 O O . LEU C 1 83 ? 10.163 30.706 17.740 1.00 32.64 104 LEU C O 1
ATOM 3450 N N . PHE C 1 84 ? 10.274 32.596 18.952 1.00 30.90 105 PHE C N 1
ATOM 3451 C CA . PHE C 1 84 ? 10.259 33.479 17.797 1.00 35.10 105 PHE C CA 1
ATOM 3452 C C . PHE C 1 84 ? 11.358 33.102 16.808 1.00 35.09 105 PHE C C 1
ATOM 3453 O O . PHE C 1 84 ? 11.094 32.838 15.638 1.00 35.06 105 PHE C O 1
ATOM 3461 N N . LYS C 1 85 ? 12.595 33.068 17.285 1.00 35.30 106 LYS C N 1
ATOM 3462 C CA . LYS C 1 85 ? 13.716 32.741 16.422 1.00 39.25 106 LYS C CA 1
ATOM 3463 C C . LYS C 1 85 ? 13.564 31.355 15.816 1.00 39.07 106 LYS C C 1
ATOM 3464 O O . LYS C 1 85 ? 13.953 31.120 14.674 1.00 38.71 106 LYS C O 1
ATOM 3470 N N . TYR C 1 86 ? 12.985 30.443 16.583 1.00 34.95 107 TYR C N 1
ATOM 3471 C CA . TYR C 1 86 ? 12.793 29.072 16.131 1.00 33.50 107 TYR C CA 1
ATOM 3472 C C . TYR C 1 86 ? 11.777 28.859 15.016 1.00 37.80 107 TYR C C 1
ATOM 3473 O O . TYR C 1 86 ? 12.097 28.274 13.985 1.00 38.41 107 TYR C O 1
ATOM 3482 N N . SER C 1 87 ? 10.551 29.320 15.242 1.00 41.73 108 SER C N 1
ATOM 3483 C CA . SER C 1 87 ? 9.462 29.122 14.292 1.00 45.75 108 SER C CA 1
ATOM 3484 C C . SER C 1 87 ? 9.165 30.274 13.346 1.00 47.32 108 SER C C 1
ATOM 3485 O O . SER C 1 87 ? 8.521 30.080 12.319 1.00 50.44 108 SER C O 1
ATOM 3488 N N . GLY C 1 88 ? 9.626 31.470 13.684 1.00 47.16 109 GLY C N 1
ATOM 3489 C CA . GLY C 1 88 ? 9.373 32.608 12.823 1.00 44.21 109 GLY C CA 1
ATOM 3490 C C . GLY C 1 88 ? 8.452 33.607 13.483 1.00 45.23 109 GLY C C 1
ATOM 3491 O O . GLY C 1 88 ? 8.346 34.748 13.046 1.00 47.02 109 GLY C O 1
ATOM 3492 N N . LYS C 1 89 ? 7.781 33.178 14.543 1.00 47.28 110 LYS C N 1
ATOM 3493 C CA . LYS C 1 89 ? 6.869 34.051 15.264 1.00 47.18 110 LYS C CA 1
ATOM 3494 C C . LYS C 1 89 ? 6.513 33.501 16.630 1.00 44.58 110 LYS C C 1
ATOM 3495 O O . LYS C 1 89 ? 6.738 32.330 16.926 1.00 41.97 110 LYS C O 1
ATOM 3501 N N . GLN C 1 90 ? 5.964 34.370 17.468 1.00 45.31 111 GLN C N 1
ATOM 3502 C CA . GLN C 1 90 ? 5.540 33.974 18.797 1.00 44.72 111 GLN C CA 1
ATOM 3503 C C . GLN C 1 90 ? 4.266 33.177 18.612 1.00 41.64 111 GLN C C 1
ATOM 3504 O O . GLN C 1 90 ? 3.203 33.729 18.329 1.00 42.99 111 GLN C O 1
ATOM 3510 N N . SER C 1 91 ? 4.383 31.867 18.753 1.00 40.33 112 SER C N 1
ATOM 3511 C CA . SER C 1 91 ? 3.242 31.003 18.573 1.00 35.20 112 SER C CA 1
ATOM 3512 C C . SER C 1 91 ? 2.666 30.544 19.897 1.00 36.29 112 SER C C 1
ATOM 3513 O O . SER C 1 91 ? 3.373 30.030 20.767 1.00 36.79 112 SER C O 1
ATOM 3516 N N . TYR C 1 92 ? 1.368 30.773 20.044 1.00 29.52 113 TYR C N 1
ATOM 3517 C CA . TYR C 1 92 ? 0.646 30.385 21.228 1.00 27.87 113 TYR C CA 1
ATOM 3518 C C . TYR C 1 92 ? -0.261 29.225 20.853 1.00 29.80 113 TYR C C 1
ATOM 3519 O O . TYR C 1 92 ? -0.672 29.070 19.705 1.00 29.63 113 TYR C O 1
ATOM 3528 N N . LEU C 1 93 ? -0.550 28.395 21.833 1.00 21.98 114 LEU C N 1
ATOM 3529 C CA . LEU C 1 93 ? -1.380 27.234 21.624 1.00 25.32 114 LEU C CA 1
ATOM 3530 C C . LEU C 1 93 ? -2.863 27.581 21.649 1.00 25.80 114 LEU C C 1
ATOM 3531 O O . LEU C 1 93 ? -3.370 28.083 22.644 1.00 27.60 114 LEU C O 1
ATOM 3536 N N . GLY C 1 94 ? -3.552 27.322 20.543 1.00 24.98 115 GLY C N 1
ATOM 3537 C CA . GLY C 1 94 ? -4.975 27.594 20.482 1.00 18.46 115 GLY C CA 1
ATOM 3538 C C . GLY C 1 94 ? -5.700 26.434 21.129 1.00 17.45 115 GLY C C 1
ATOM 3539 O O . GLY C 1 94 ? -6.740 26.597 21.746 1.00 17.27 115 GLY C O 1
ATOM 3540 N N . SER C 1 95 ? -5.139 25.241 20.978 1.00 15.47 116 SER C N 1
ATOM 3541 C CA . SER C 1 95 ? -5.721 24.062 21.585 1.00 14.69 116 SER C CA 1
ATOM 3542 C C . SER C 1 95 ? -4.634 23.021 21.769 1.00 15.43 116 SER C C 1
ATOM 3543 O O . SER C 1 95 ? -3.565 23.110 21.173 1.00 13.59 116 SER C O 1
ATOM 3546 N N . ILE C 1 96 ? -4.921 22.034 22.603 1.00 17.37 117 ILE C N 1
ATOM 3547 C CA . ILE C 1 96 ? -3.980 20.968 22.865 1.00 23.53 117 ILE C CA 1
ATOM 3548 C C . ILE C 1 96 ? -4.778 19.742 23.313 1.00 22.40 117 ILE C C 1
ATOM 3549 O O . ILE C 1 96 ? -5.644 19.837 24.190 1.00 28.82 117 ILE C O 1
ATOM 3554 N N . ASP C 1 97 ? -4.519 18.605 22.669 1.00 22.36 118 ASP C N 1
ATOM 3555 C CA . ASP C 1 97 ? -5.210 17.358 22.999 1.00 20.57 118 ASP C CA 1
ATOM 3556 C C . ASP C 1 97 ? -4.265 16.475 23.799 1.00 15.03 118 ASP C C 1
ATOM 3557 O O . ASP C 1 97 ? -3.138 16.217 23.399 1.00 11.96 118 ASP C O 1
ATOM 3562 N N . ILE C 1 98 ? -4.740 15.995 24.933 1.00 20.02 119 ILE C N 1
ATOM 3563 C CA . ILE C 1 98 ? -3.896 15.201 25.792 1.00 15.82 119 ILE C CA 1
ATOM 3564 C C . ILE C 1 98 ? -4.433 13.834 26.155 1.00 15.42 119 ILE C C 1
ATOM 3565 O O . ILE C 1 98 ? -5.589 13.688 26.543 1.00 18.00 119 ILE C O 1
ATOM 3570 N N . ASP C 1 99 ? -3.571 12.833 26.028 1.00 17.37 120 ASP C N 1
ATOM 3571 C CA . ASP C 1 99 ? -3.918 11.476 26.411 1.00 20.02 120 ASP C CA 1
ATOM 3572 C C . ASP C 1 99 ? -3.526 11.402 27.884 1.00 21.51 120 ASP C C 1
ATOM 3573 O O . ASP C 1 99 ? -2.360 11.557 28.229 1.00 21.91 120 ASP C O 1
ATOM 3578 N N . ILE C 1 100 ? -4.507 11.200 28.753 1.00 22.49 121 ILE C N 1
ATOM 3579 C CA . ILE C 1 100 ? -4.245 11.137 30.183 1.00 24.74 121 ILE C CA 1
ATOM 3580 C C . ILE C 1 100 ? -4.600 9.785 30.786 1.00 28.82 121 ILE C C 1
ATOM 3581 O O . ILE C 1 100 ? -5.619 9.192 30.443 1.00 31.29 121 ILE C O 1
ATOM 3586 N N . SER C 1 101 ? -3.753 9.306 31.688 1.00 29.20 122 SER C N 1
ATOM 3587 C CA . SER C 1 101 ? -3.984 8.026 32.343 1.00 32.63 122 SER C CA 1
ATOM 3588 C C . SER C 1 101 ? -3.370 8.019 33.733 1.00 31.48 122 SER C C 1
ATOM 3589 O O . SER C 1 101 ? -2.429 8.766 33.998 1.00 31.61 122 SER C O 1
ATOM 3592 N N . PHE C 1 102 ? -3.905 7.172 34.613 1.00 37.22 123 PHE C N 1
ATOM 3593 C CA . PHE C 1 102 ? -3.383 7.058 35.970 1.00 37.87 123 PHE C CA 1
ATOM 3594 C C . PHE C 1 102 ? -2.007 6.418 35.908 1.00 40.17 123 PHE C C 1
ATOM 3595 O O . PHE C 1 102 ? -1.807 5.427 35.196 1.00 38.68 123 PHE C O 1
ATOM 3603 N N . ARG C 1 103 ? -1.068 6.996 36.656 1.00 41.33 124 ARG C N 1
ATOM 3604 C CA . ARG C 1 103 ? 0.317 6.529 36.700 1.00 42.68 124 ARG C CA 1
ATOM 3605 C C . ARG C 1 103 ? 0.499 5.433 37.752 1.00 40.15 124 ARG C C 1
ATOM 3606 O O . ARG C 1 103 ? -0.453 5.051 38.433 1.00 40.57 124 ARG C O 1
ATOM 3614 N N . VAL C 1 112 ? -14.918 9.703 38.202 1.00 61.44 133 VAL C N 1
ATOM 3615 C CA . VAL C 1 112 ? -15.509 10.468 37.110 1.00 62.52 133 VAL C CA 1
ATOM 3616 C C . VAL C 1 112 ? -14.425 10.928 36.143 1.00 60.44 133 VAL C C 1
ATOM 3617 O O . VAL C 1 112 ? -13.290 10.457 36.202 1.00 65.59 133 VAL C O 1
ATOM 3621 N N . PHE C 1 113 ? -14.782 11.842 35.251 1.00 55.01 134 PHE C N 1
ATOM 3622 C CA . PHE C 1 113 ? -13.836 12.376 34.283 1.00 50.72 134 PHE C CA 1
ATOM 3623 C C . PHE C 1 113 ? -14.127 13.855 34.100 1.00 50.49 134 PHE C C 1
ATOM 3624 O O . PHE C 1 113 ? -14.753 14.255 33.119 1.00 53.90 134 PHE C O 1
ATOM 3632 N N . ASP C 1 114 ? -13.678 14.669 35.050 1.00 51.30 135 ASP C N 1
ATOM 3633 C CA . ASP C 1 114 ? -13.924 16.098 34.962 1.00 52.28 135 ASP C CA 1
ATOM 3634 C C . ASP C 1 114 ? -12.914 16.819 34.092 1.00 49.56 135 ASP C C 1
ATOM 3635 O O . ASP C 1 114 ? -11.872 17.294 34.546 1.00 51.38 135 ASP C O 1
ATOM 3640 N N . GLN C 1 115 ? -13.255 16.884 32.823 1.00 44.06 136 GLN C N 1
ATOM 3641 C CA . GLN C 1 115 ? -12.467 17.553 31.808 1.00 42.89 136 GLN C CA 1
ATOM 3642 C C . GLN C 1 115 ? -12.151 19.002 32.179 1.00 42.27 136 GLN C C 1
ATOM 3643 O O . GLN C 1 115 ? -11.012 19.450 32.052 1.00 41.88 136 GLN C O 1
ATOM 3649 N N . ASP C 1 116 ? -13.170 19.732 32.623 1.00 40.70 137 ASP C N 1
ATOM 3650 C CA . ASP C 1 116 ? -13.010 21.133 33.005 1.00 40.94 137 ASP C CA 1
ATOM 3651 C C . ASP C 1 116 ? -12.022 21.340 34.147 1.00 38.32 137 ASP C C 1
ATOM 3652 O O . ASP C 1 116 ? -11.254 22.302 34.141 1.00 36.67 137 ASP C O 1
ATOM 3657 N N . GLU C 1 117 ? -12.050 20.448 35.131 1.00 36.04 138 GLU C N 1
ATOM 3658 C CA . GLU C 1 117 ? -11.144 20.555 36.264 1.00 36.02 138 GLU C CA 1
ATOM 3659 C C . GLU C 1 117 ? -9.722 20.172 35.883 1.00 33.98 138 GLU C C 1
ATOM 3660 O O . GLU C 1 117 ? -8.767 20.803 36.338 1.00 37.03 138 GLU C O 1
ATOM 3666 N N . LEU C 1 118 ? -9.580 19.143 35.050 1.00 28.16 139 LEU C N 1
ATOM 3667 C CA . LEU C 1 118 ? -8.261 18.718 34.605 1.00 25.53 139 LEU C CA 1
ATOM 3668 C C . LEU C 1 118 ? -7.642 19.859 33.799 1.00 25.19 139 LEU C C 1
ATOM 3669 O O . LEU C 1 118 ? -6.450 20.147 33.916 1.00 18.63 139 LEU C O 1
ATOM 3674 N N . ALA C 1 119 ? -8.465 20.519 32.991 1.00 24.07 140 ALA C N 1
ATOM 3675 C CA . ALA C 1 119 ? -7.993 21.635 32.181 1.00 25.57 140 ALA C CA 1
ATOM 3676 C C . ALA C 1 119 ? -7.511 22.797 33.052 1.00 25.97 140 ALA C C 1
ATOM 3677 O O . ALA C 1 119 ? -6.474 23.394 32.770 1.00 25.02 140 ALA C O 1
ATOM 3679 N N . LYS C 1 120 ? -8.267 23.125 34.099 1.00 29.94 141 LYS C N 1
ATOM 3680 C CA . LYS C 1 120 ? -7.880 24.207 35.007 1.00 30.82 141 LYS C CA 1
ATOM 3681 C C . LYS C 1 120 ? -6.517 23.908 35.629 1.00 28.56 141 LYS C C 1
ATOM 3682 O O . LYS C 1 120 ? -5.616 24.744 35.609 1.00 29.20 141 LYS C O 1
ATOM 3688 N N . GLN C 1 121 ? -6.385 22.706 36.180 1.00 24.99 142 GLN C N 1
ATOM 3689 C CA . GLN C 1 121 ? -5.151 22.289 36.820 1.00 27.65 142 GLN C CA 1
ATOM 3690 C C . GLN C 1 121 ? -3.986 22.379 35.850 1.00 27.52 142 GLN C C 1
ATOM 3691 O O . GLN C 1 121 ? -2.885 22.768 36.229 1.00 30.52 142 GLN C O 1
ATOM 3697 N N . PHE C 1 122 ? -4.232 22.018 34.595 1.00 26.78 143 PHE C N 1
ATOM 3698 C CA . PHE C 1 122 ? -3.190 22.057 33.582 1.00 23.86 143 PHE C CA 1
ATOM 3699 C C . PHE C 1 122 ? -2.708 23.471 33.357 1.00 21.25 143 PHE C C 1
ATOM 3700 O O . PHE C 1 122 ? -1.510 23.724 33.325 1.00 25.95 143 PHE C O 1
ATOM 3708 N N . VAL C 1 123 ? -3.645 24.398 33.201 1.00 23.01 144 VAL C N 1
ATOM 3709 C CA . VAL C 1 123 ? -3.288 25.793 32.990 1.00 27.04 144 VAL C CA 1
ATOM 3710 C C . VAL C 1 123 ? -2.634 26.338 34.258 1.00 26.76 144 VAL C C 1
ATOM 3711 O O . VAL C 1 123 ? -1.692 27.125 34.190 1.00 30.42 144 VAL C O 1
ATOM 3715 N N . ARG C 1 124 ? -3.127 25.912 35.417 1.00 27.42 145 ARG C N 1
ATOM 3716 C CA . ARG C 1 124 ? -2.563 26.387 36.674 1.00 28.84 145 ARG C CA 1
ATOM 3717 C C . ARG C 1 124 ? -1.108 25.972 36.846 1.00 29.62 145 ARG C C 1
ATOM 3718 O O . ARG C 1 124 ? -0.272 26.775 37.265 1.00 30.84 145 ARG C O 1
ATOM 3726 N N . CYS C 1 125 ? -0.802 24.718 36.533 1.00 26.90 146 CYS C N 1
ATOM 3727 C CA . CYS C 1 125 ? 0.558 24.243 36.702 1.00 24.16 146 CYS C CA 1
ATOM 3728 C C . CYS C 1 125 ? 1.512 24.617 35.581 1.00 26.12 146 CYS C C 1
ATOM 3729 O O . CYS C 1 125 ? 2.695 24.886 35.836 1.00 24.48 146 CYS C O 1
ATOM 3732 N N . TYR C 1 126 ? 1.014 24.663 34.349 1.00 17.88 147 TYR C N 1
ATOM 3733 C CA . TYR C 1 126 ? 1.914 24.904 33.234 1.00 17.47 147 TYR C CA 1
ATOM 3734 C C . TYR C 1 126 ? 1.758 26.128 32.360 1.00 16.97 147 TYR C C 1
ATOM 3735 O O . TYR C 1 126 ? 2.373 26.202 31.299 1.00 22.57 147 TYR C O 1
ATOM 3744 N N . GLU C 1 127 ? 0.969 27.100 32.790 1.00 17.92 148 GLU C N 1
ATOM 3745 C CA . GLU C 1 127 ? 0.786 28.300 31.983 1.00 22.42 148 GLU C CA 1
ATOM 3746 C C . GLU C 1 127 ? 2.135 28.909 31.592 1.00 19.53 148 GLU C C 1
ATOM 3747 O O . GLU C 1 127 ? 3.064 28.956 32.405 1.00 20.10 148 GLU C O 1
ATOM 3753 N N . SER C 1 128 ? 2.235 29.369 30.347 1.00 12.91 149 SER C N 1
ATOM 3754 C CA . SER C 1 128 ? 3.455 29.982 29.818 1.00 11.54 149 SER C CA 1
ATOM 3755 C C . SER C 1 128 ? 4.529 28.977 29.436 1.00 13.06 149 SER C C 1
ATOM 3756 O O . SER C 1 128 ? 5.610 29.345 28.957 1.00 14.92 149 SER C O 1
ATOM 3759 N N . GLN C 1 129 ? 4.247 27.704 29.658 1.00 12.30 150 GLN C N 1
ATOM 3760 C CA . GLN C 1 129 ? 5.203 26.683 29.275 1.00 19.82 150 GLN C CA 1
ATOM 3761 C C . GLN C 1 129 ? 4.973 26.347 27.810 1.00 19.65 150 GLN C C 1
ATOM 3762 O O . GLN C 1 129 ? 3.878 26.548 27.283 1.00 20.69 150 GLN C O 1
ATOM 3768 N N . ILE C 1 130 ? 6.015 25.862 27.152 1.00 17.72 151 ILE C N 1
ATOM 3769 C CA . ILE C 1 130 ? 5.910 25.471 25.758 1.00 19.46 151 ILE C CA 1
ATOM 3770 C C . ILE C 1 130 ? 5.618 23.973 25.697 1.00 21.66 151 ILE C C 1
ATOM 3771 O O . ILE C 1 130 ? 6.171 23.187 26.465 1.00 17.65 151 ILE C O 1
ATOM 3776 N N . PHE C 1 131 ? 4.730 23.589 24.790 1.00 22.30 152 PHE C N 1
ATOM 3777 C CA . PHE C 1 131 ? 4.382 22.188 24.625 1.00 19.34 152 PHE C CA 1
ATOM 3778 C C . PHE C 1 131 ? 4.434 21.833 23.166 1.00 19.02 152 PHE C C 1
ATOM 3779 O O . PHE C 1 131 ? 4.300 22.701 22.294 1.00 24.31 152 PHE C O 1
ATOM 3787 N N . SER C 1 132 ? 4.627 20.551 22.893 1.00 18.99 153 SER C N 1
ATOM 3788 C CA . SER C 1 132 ? 4.665 20.088 21.520 1.00 21.44 153 SER C CA 1
ATOM 3789 C C . SER C 1 132 ? 4.129 18.670 21.453 1.00 20.19 153 SER C C 1
ATOM 3790 O O . SER C 1 132 ? 4.181 17.930 22.437 1.00 22.44 153 SER C O 1
ATOM 3793 N N . PRO C 1 133 ? 3.582 18.277 20.296 1.00 19.53 154 PRO C N 1
ATOM 3794 C CA . PRO C 1 133 ? 3.050 16.919 20.148 1.00 18.29 154 PRO C CA 1
ATOM 3795 C C . PRO C 1 133 ? 4.132 15.927 20.581 1.00 17.74 154 PRO C C 1
ATOM 3796 O O . PRO C 1 133 ? 5.325 16.212 20.446 1.00 17.41 154 PRO C O 1
ATOM 3800 N N . THR C 1 134 ? 3.701 14.783 21.108 1.00 16.86 155 THR C N 1
ATOM 3801 C CA . THR C 1 134 ? 4.569 13.702 21.590 1.00 18.71 155 THR C CA 1
ATOM 3802 C C . THR C 1 134 ? 5.119 13.944 22.994 1.00 22.37 155 THR C C 1
ATOM 3803 O O . THR C 1 134 ? 5.563 13.008 23.657 1.00 22.23 155 THR C O 1
ATOM 3807 N N . GLN C 1 135 ? 5.093 15.189 23.458 1.00 24.76 156 GLN C N 1
ATOM 3808 C CA . GLN C 1 135 ? 5.615 15.483 24.787 1.00 23.44 156 GLN C CA 1
ATOM 3809 C C . GLN C 1 135 ? 4.922 14.649 25.854 1.00 24.07 156 GLN C C 1
ATOM 3810 O O . GLN C 1 135 ? 3.697 14.526 25.870 1.00 23.67 156 GLN C O 1
ATOM 3816 N N . TYR C 1 136 ? 5.735 14.083 26.742 1.00 23.56 157 TYR C N 1
ATOM 3817 C CA . TYR C 1 136 ? 5.272 13.218 27.823 1.00 21.63 157 TYR C CA 1
ATOM 3818 C C . TYR C 1 136 ? 5.581 13.926 29.142 1.00 22.61 157 TYR C C 1
ATOM 3819 O O . TYR C 1 136 ? 6.713 14.331 29.371 1.00 21.14 157 TYR C O 1
ATOM 3828 N N . LEU C 1 137 ? 4.581 14.090 30.001 1.00 20.71 158 LEU C N 1
ATOM 3829 C CA . LEU C 1 137 ? 4.810 14.754 31.274 1.00 20.60 158 LEU C CA 1
ATOM 3830 C C . LEU C 1 137 ? 3.949 14.163 32.378 1.00 20.37 158 LEU C C 1
ATOM 3831 O O . LEU C 1 137 ? 3.022 13.407 32.118 1.00 23.08 158 LEU C O 1
ATOM 3836 N N . ILE C 1 138 ? 4.264 14.522 33.618 1.00 22.48 159 ILE C N 1
ATOM 3837 C CA . ILE C 1 138 ? 3.515 14.034 34.768 1.00 21.97 159 ILE C CA 1
ATOM 3838 C C . ILE C 1 138 ? 2.755 15.182 35.413 1.00 21.58 159 ILE C C 1
ATOM 3839 O O . ILE C 1 138 ? 3.311 16.249 35.639 1.00 27.14 159 ILE C O 1
ATOM 3844 N N . MET C 1 139 ? 1.480 14.964 35.701 1.00 25.11 160 MET C N 1
ATOM 3845 C CA . MET C 1 139 ? 0.672 15.986 36.337 1.00 22.90 160 MET C CA 1
ATOM 3846 C C . MET C 1 139 ? -0.084 15.382 37.495 1.00 26.97 160 MET C C 1
ATOM 3847 O O . MET C 1 139 ? -0.614 14.274 37.398 1.00 26.45 160 MET C O 1
ATOM 3852 N N . GLU C 1 140 ? -0.079 16.112 38.583 1.00 29.56 161 GLU C N 1
ATOM 3853 C CA . GLU C 1 140 ? -0.822 15.720 39.774 1.00 30.54 161 GLU C CA 1
ATOM 3854 C C . GLU C 1 140 ? -2.209 16.354 39.790 1.00 32.59 161 GLU C C 1
ATOM 3855 O O . GLU C 1 140 ? -2.321 17.527 39.384 1.00 27.26 161 GLU C O 1
ATOM 3861 N N . PHE C 1 141 ? -3.192 15.600 40.149 1.00 33.46 162 PHE C N 1
ATOM 3862 C CA . PHE C 1 141 ? -4.543 16.115 40.172 1.00 36.03 162 PHE C CA 1
ATOM 3863 C C . PHE C 1 141 ? -5.311 15.490 41.321 1.00 37.01 162 PHE C C 1
ATOM 3864 O O . PHE C 1 141 ? -5.583 14.292 41.321 1.00 32.54 162 PHE C O 1
ATOM 3872 N N . GLN C 1 142 ? -5.641 16.318 42.305 1.00 41.44 163 GLN C N 1
ATOM 3873 C CA . GLN C 1 142 ? -6.377 15.879 43.477 1.00 42.50 163 GLN C CA 1
ATOM 3874 C C . GLN C 1 142 ? -5.812 14.613 44.106 1.00 41.76 163 GLN C C 1
ATOM 3875 O O . GLN C 1 142 ? -6.509 13.602 44.225 1.00 38.20 163 GLN C O 1
ATOM 3881 N N . GLY C 1 143 ? -4.542 14.676 44.495 1.00 44.70 164 GLY C N 1
ATOM 3882 C CA . GLY C 1 143 ? -3.897 13.548 45.146 1.00 45.15 164 GLY C CA 1
ATOM 3883 C C . GLY C 1 143 ? -3.452 12.402 44.261 1.00 46.27 164 GLY C C 1
ATOM 3884 O O . GLY C 1 143 ? -2.830 11.454 44.742 1.00 50.09 164 GLY C O 1
ATOM 3885 N N . HIS C 1 144 ? -3.761 12.472 42.973 1.00 45.43 165 HIS C N 1
ATOM 3886 C CA . HIS C 1 144 ? -3.366 11.407 42.063 1.00 39.97 165 HIS C CA 1
ATOM 3887 C C . HIS C 1 144 ? -2.391 11.900 41.009 1.00 37.06 165 HIS C C 1
ATOM 3888 O O . HIS C 1 144 ? -2.446 13.054 40.576 1.00 37.82 165 HIS C O 1
ATOM 3895 N N . PHE C 1 145 ? -1.490 11.020 40.602 1.00 30.51 166 PHE C N 1
ATOM 3896 C CA . PHE C 1 145 ? -0.518 11.364 39.581 1.00 31.02 166 PHE C CA 1
ATOM 3897 C C . PHE C 1 145 ? -1.000 10.781 38.261 1.00 29.53 166 PHE C C 1
ATOM 3898 O O . PHE C 1 145 ? -1.558 9.684 38.230 1.00 26.84 166 PHE C O 1
ATOM 3906 N N . PHE C 1 146 ? -0.804 11.521 37.177 1.00 26.34 167 PHE C N 1
ATOM 3907 C CA . PHE C 1 146 ? -1.225 11.050 35.864 1.00 24.74 167 PHE C CA 1
ATOM 3908 C C . PHE C 1 146 ? -0.125 11.258 34.846 1.00 24.36 167 PHE C C 1
ATOM 3909 O O . PHE C 1 146 ? 0.706 12.161 34.978 1.00 25.45 167 PHE C O 1
ATOM 3917 N N . ASP C 1 147 ? -0.123 10.408 33.831 1.00 24.19 168 ASP C N 1
ATOM 3918 C CA . ASP C 1 147 ? 0.842 10.526 32.760 1.00 23.84 168 ASP C CA 1
ATOM 3919 C C . ASP C 1 147 ? 0.103 11.236 31.641 1.00 24.37 168 ASP C C 1
ATOM 3920 O O . ASP C 1 147 ? -0.990 10.822 31.254 1.00 20.67 168 ASP C O 1
ATOM 3925 N N . LEU C 1 148 ? 0.681 12.327 31.152 1.00 22.72 169 LEU C N 1
ATOM 3926 C CA . LEU C 1 148 ? 0.065 13.075 30.074 1.00 20.09 169 LEU C CA 1
ATOM 3927 C C . LEU C 1 148 ? 0.955 13.013 28.850 1.00 18.48 169 LEU C C 1
ATOM 3928 O O . LEU C 1 148 ? 2.165 13.252 28.929 1.00 17.04 169 LEU C O 1
ATOM 3933 N N . LYS C 1 149 ? 0.346 12.686 27.720 1.00 18.87 170 LYS C N 1
ATOM 3934 C CA . LYS C 1 149 ? 1.059 12.605 26.457 1.00 21.23 170 LYS C CA 1
ATOM 3935 C C . LYS C 1 149 ? 0.351 13.585 25.533 1.00 21.46 170 LYS C C 1
ATOM 3936 O O . LYS C 1 149 ? -0.849 13.443 25.270 1.00 17.54 170 LYS C O 1
ATOM 3942 N N . ILE C 1 150 ? 1.077 14.590 25.061 1.00 21.12 171 ILE C N 1
ATOM 3943 C CA . ILE C 1 150 ? 0.469 15.559 24.167 1.00 18.46 171 ILE C CA 1
ATOM 3944 C C . ILE C 1 150 ? 0.246 14.891 22.817 1.00 18.60 171 ILE C C 1
ATOM 3945 O O . ILE C 1 150 ? 1.197 14.554 22.107 1.00 14.82 171 ILE C O 1
ATOM 3950 N N . ARG C 1 151 ? -1.019 14.692 22.470 1.00 16.39 172 ARG C N 1
ATOM 3951 C CA . ARG C 1 151 ? -1.360 14.045 21.209 1.00 18.56 172 ARG C CA 1
ATOM 3952 C C . ARG C 1 151 ? -1.147 14.973 20.029 1.00 14.69 172 ARG C C 1
ATOM 3953 O O . ARG C 1 151 ? -0.424 14.649 19.095 1.00 13.66 172 ARG C O 1
ATOM 3961 N N . ASN C 1 152 ? -1.795 16.127 20.073 1.00 16.36 173 ASN C N 1
ATOM 3962 C CA . ASN C 1 152 ? -1.651 17.099 19.004 1.00 17.51 173 ASN C CA 1
ATOM 3963 C C . ASN C 1 152 ? -1.803 18.503 19.555 1.00 16.66 173 ASN C C 1
ATOM 3964 O O . ASN C 1 152 ? -2.270 18.708 20.683 1.00 17.54 173 ASN C O 1
ATOM 3969 N N . VAL C 1 153 ? -1.411 19.464 18.735 1.00 15.87 174 VAL C N 1
ATOM 3970 C CA . VAL C 1 153 ? -1.457 20.865 19.089 1.00 20.22 174 VAL C CA 1
ATOM 3971 C C . VAL C 1 153 ? -2.030 21.697 17.934 1.00 20.96 174 VAL C C 1
ATOM 3972 O O . VAL C 1 153 ? -2.027 21.257 16.783 1.00 15.26 174 VAL C O 1
ATOM 3976 N N . GLN C 1 154 ? -2.533 22.889 18.262 1.00 19.23 175 GLN C N 1
ATOM 3977 C CA . GLN C 1 154 ? -3.082 23.826 17.279 1.00 22.53 175 GLN C CA 1
ATOM 3978 C C . GLN C 1 154 ? -2.540 25.216 17.638 1.00 16.22 175 GLN C C 1
ATOM 3979 O O . GLN C 1 154 ? -2.986 25.839 18.595 1.00 16.56 175 GLN C O 1
ATOM 3985 N N . ALA C 1 155 ? -1.566 25.688 16.874 1.00 18.93 176 ALA C N 1
ATOM 3986 C CA . ALA C 1 155 ? -0.955 26.985 17.131 1.00 24.03 176 ALA C CA 1
ATOM 3987 C C . ALA C 1 155 ? -1.744 28.180 16.605 1.00 30.94 176 ALA C C 1
ATOM 3988 O O . ALA C 1 155 ? -2.549 28.067 15.683 1.00 35.21 176 ALA C O 1
ATOM 3990 N N . ILE C 1 156 ? -1.491 29.331 17.212 1.00 30.31 177 ILE C N 1
ATOM 3991 C CA . ILE C 1 156 ? -2.127 30.576 16.837 1.00 33.07 177 ILE C CA 1
ATOM 3992 C C . ILE C 1 156 ? -1.098 31.667 17.049 1.00 31.53 177 ILE C C 1
ATOM 3993 O O . ILE C 1 156 ? -0.530 31.776 18.135 1.00 30.95 177 ILE C O 1
ATOM 3998 N N . ASP C 1 157 ? -0.846 32.463 16.015 1.00 30.70 178 ASP C N 1
ATOM 3999 C CA . ASP C 1 157 ? 0.112 33.557 16.119 1.00 33.34 178 ASP C CA 1
ATOM 4000 C C . ASP C 1 157 ? -0.375 34.494 17.225 1.00 32.80 178 ASP C C 1
ATOM 4001 O O . ASP C 1 157 ? -1.573 34.694 17.390 1.00 31.14 178 ASP C O 1
ATOM 4006 N N . LEU C 1 158 ? 0.567 35.052 17.976 1.00 35.65 179 LEU C N 1
ATOM 4007 C CA . LEU C 1 158 ? 0.286 35.959 19.087 1.00 39.20 179 LEU C CA 1
ATOM 4008 C C . LEU C 1 158 ? -1.005 36.791 19.018 1.00 38.01 179 LEU C C 1
ATOM 4009 O O . LEU C 1 158 ? -1.924 36.592 19.819 1.00 42.88 179 LEU C O 1
ATOM 4014 N N . GLY C 1 159 ? -1.081 37.717 18.071 1.00 34.42 180 GLY C N 1
ATOM 4015 C CA . GLY C 1 159 ? -2.262 38.560 17.971 1.00 33.45 180 GLY C CA 1
ATOM 4016 C C . GLY C 1 159 ? -3.468 38.062 17.186 1.00 30.97 180 GLY C C 1
ATOM 4017 O O . GLY C 1 159 ? -4.471 38.773 17.109 1.00 29.54 180 GLY C O 1
ATOM 4018 N N . ASP C 1 160 ? -3.399 36.865 16.606 1.00 29.52 181 ASP C N 1
ATOM 4019 C CA . ASP C 1 160 ? -4.528 36.346 15.832 1.00 25.71 181 ASP C CA 1
ATOM 4020 C C . ASP C 1 160 ? -5.712 35.968 16.715 1.00 23.10 181 ASP C C 1
ATOM 4021 O O . ASP C 1 160 ? -5.540 35.562 17.859 1.00 25.45 181 ASP C O 1
ATOM 4026 N N . ILE C 1 161 ? -6.917 36.109 16.171 1.00 26.67 182 ILE C N 1
ATOM 4027 C CA . ILE C 1 161 ? -8.149 35.796 16.895 1.00 23.76 182 ILE C CA 1
ATOM 4028 C C . ILE C 1 161 ? -8.523 34.338 16.682 1.00 24.36 182 ILE C C 1
ATOM 4029 O O . ILE C 1 161 ? -9.438 33.813 17.321 1.00 22.90 182 ILE C O 1
ATOM 4034 N N . GLU C 1 162 ? -7.815 33.692 15.769 1.00 24.21 183 GLU C N 1
ATOM 4035 C CA . GLU C 1 162 ? -8.099 32.310 15.453 1.00 27.64 183 GLU C CA 1
ATOM 4036 C C . GLU C 1 162 ? -6.890 31.656 14.794 1.00 26.50 183 GLU C C 1
ATOM 4037 O O . GLU C 1 162 ? -6.014 32.341 14.269 1.00 20.27 183 GLU C O 1
ATOM 4043 N N . PRO C 1 163 ? -6.827 30.315 14.813 1.00 28.25 184 PRO C N 1
ATOM 4044 C CA . PRO C 1 163 ? -5.693 29.618 14.200 1.00 30.18 184 PRO C CA 1
ATOM 4045 C C . PRO C 1 163 ? -5.590 29.817 12.693 1.00 29.80 184 PRO C C 1
ATOM 4046 O O . PRO C 1 163 ? -6.590 30.064 12.019 1.00 34.34 184 PRO C O 1
ATOM 4050 N N . THR C 1 164 ? -4.373 29.712 12.173 1.00 30.05 185 THR C N 1
ATOM 4051 C CA . THR C 1 164 ? -4.146 29.867 10.746 1.00 32.73 185 THR C CA 1
ATOM 4052 C C . THR C 1 164 ? -3.485 28.615 10.165 1.00 33.24 185 THR C C 1
ATOM 4053 O O . THR C 1 164 ? -3.272 28.516 8.960 1.00 39.88 185 THR C O 1
ATOM 4057 N N . SER C 1 165 ? -3.162 27.655 11.025 1.00 27.26 186 SER C N 1
ATOM 4058 C CA . SER C 1 165 ? -2.566 26.407 10.561 1.00 27.10 186 SER C CA 1
ATOM 4059 C C . SER C 1 165 ? -3.391 25.235 11.088 1.00 25.33 186 SER C C 1
ATOM 4060 O O . SER C 1 165 ? -4.158 25.394 12.037 1.00 24.16 186 SER C O 1
ATOM 4063 N N . ALA C 1 166 ? -3.248 24.073 10.450 1.00 24.83 187 ALA C N 1
ATOM 4064 C CA . ALA C 1 166 ? -3.984 22.876 10.829 1.00 25.16 187 ALA C CA 1
ATOM 4065 C C . ALA C 1 166 ? -3.443 22.260 12.115 1.00 28.36 187 ALA C C 1
ATOM 4066 O O . ALA C 1 166 ? -2.356 22.607 12.563 1.00 25.19 187 ALA C O 1
ATOM 4068 N N . VAL C 1 167 ? -4.220 21.354 12.703 1.00 26.71 188 VAL C N 1
ATOM 4069 C CA . VAL C 1 167 ? -3.819 20.643 13.909 1.00 24.96 188 VAL C CA 1
ATOM 4070 C C . VAL C 1 167 ? -2.498 19.938 13.580 1.00 24.75 188 VAL C C 1
ATOM 4071 O O . VAL C 1 167 ? -2.361 19.330 12.516 1.00 27.82 188 VAL C O 1
ATOM 4075 N N . ALA C 1 168 ? -1.531 20.026 14.487 1.00 23.56 189 ALA C N 1
ATOM 4076 C CA . ALA C 1 168 ? -0.221 19.416 14.271 1.00 20.11 189 ALA C CA 1
ATOM 4077 C C . ALA C 1 168 ? 0.035 18.210 15.168 1.00 18.69 189 ALA C C 1
ATOM 4078 O O . ALA C 1 168 ? -0.378 18.185 16.321 1.00 13.88 189 ALA C O 1
ATOM 4080 N N . THR C 1 169 ? 0.722 17.213 14.621 1.00 18.89 190 THR C N 1
ATOM 4081 C CA . THR C 1 169 ? 1.022 15.992 15.352 1.00 21.45 190 THR C CA 1
ATOM 4082 C C . THR C 1 169 ? 2.518 15.770 15.513 1.00 17.03 190 THR C C 1
ATOM 4083 O O . THR C 1 169 ? 2.930 14.839 16.187 1.00 14.71 190 THR C O 1
ATOM 4087 N N . GLY C 1 170 ? 3.320 16.622 14.882 1.00 16.82 191 GLY C N 1
ATOM 4088 C CA . GLY C 1 170 ? 4.762 16.472 14.952 1.00 17.44 191 GLY C CA 1
ATOM 4089 C C . GLY C 1 170 ? 5.414 17.317 16.028 1.00 23.85 191 GLY C C 1
ATOM 4090 O O . GLY C 1 170 ? 4.971 18.433 16.318 1.00 16.08 191 GLY C O 1
ATOM 4091 N N . ILE C 1 171 ? 6.486 16.785 16.605 1.00 22.01 192 ILE C N 1
ATOM 4092 C CA . ILE C 1 171 ? 7.211 17.462 17.666 1.00 20.47 192 ILE C CA 1
ATOM 4093 C C . ILE C 1 171 ? 7.791 18.818 17.238 1.00 27.03 192 ILE C C 1
ATOM 4094 O O . ILE C 1 171 ? 8.138 19.640 18.093 1.00 30.91 192 ILE C O 1
ATOM 4099 N N . GLU C 1 172 ? 7.876 19.075 15.926 1.00 24.67 193 GLU C N 1
ATOM 4100 C CA . GLU C 1 172 ? 8.436 20.320 15.417 1.00 23.28 193 GLU C CA 1
ATOM 4101 C C . GLU C 1 172 ? 7.535 21.505 15.747 1.00 22.97 193 GLU C C 1
ATOM 4102 O O . GLU C 1 172 ? 8.017 22.631 15.874 1.00 20.48 193 GLU C O 1
ATOM 4108 N N . THR C 1 173 ? 6.241 21.287 15.819 1.00 24.25 194 THR C N 1
ATOM 4109 C CA . THR C 1 173 ? 5.353 22.391 16.146 1.00 25.77 194 THR C CA 1
ATOM 4110 C C . THR C 1 173 ? 5.302 22.623 17.647 1.00 29.26 194 THR C C 1
ATOM 4111 O O . THR C 1 173 ? 4.905 21.722 18.396 1.00 28.20 194 THR C O 1
ATOM 4115 N N . LYS C 1 174 ? 5.750 23.793 18.062 1.00 28.11 195 LYS C N 1
ATOM 4116 C CA . LYS C 1 174 ? 5.797 24.140 19.476 1.00 26.17 195 LYS C CA 1
ATOM 4117 C C . LYS C 1 174 ? 4.977 25.403 19.739 1.00 27.47 195 LYS C C 1
ATOM 4118 O O . LYS C 1 174 ? 4.961 26.333 18.925 1.00 28.80 195 LYS C O 1
ATOM 4124 N N . GLY C 1 175 ? 4.294 25.431 20.878 1.00 24.49 196 GLY C N 1
ATOM 4125 C CA . GLY C 1 175 ? 3.495 26.589 21.225 1.00 23.29 196 GLY C CA 1
ATOM 4126 C C . GLY C 1 175 ? 3.401 26.833 22.721 1.00 25.83 196 GLY C C 1
ATOM 4127 O O . GLY C 1 175 ? 3.533 25.910 23.530 1.00 21.36 196 GLY C O 1
ATOM 4128 N N . ILE C 1 176 ? 3.158 28.089 23.082 1.00 23.94 197 ILE C N 1
ATOM 4129 C CA . ILE C 1 176 ? 3.040 28.507 24.472 1.00 17.12 197 ILE C CA 1
ATOM 4130 C C . ILE C 1 176 ? 1.631 28.319 25.023 1.00 21.61 197 ILE C C 1
ATOM 4131 O O . ILE C 1 176 ? 0.657 28.756 24.418 1.00 23.49 197 ILE C O 1
ATOM 4136 N N . LEU C 1 177 ? 1.523 27.681 26.182 1.00 21.71 198 LEU C N 1
ATOM 4137 C CA . LEU C 1 177 ? 0.219 27.473 26.802 1.00 22.59 198 LEU C CA 1
ATOM 4138 C C . LEU C 1 177 ? -0.275 28.767 27.456 1.00 27.38 198 LEU C C 1
ATOM 4139 O O . LEU C 1 177 ? 0.431 29.360 28.263 1.00 25.66 198 LEU C O 1
ATOM 4144 N N . THR C 1 178 ? -1.480 29.207 27.102 1.00 29.81 199 THR C N 1
ATOM 4145 C CA . THR C 1 178 ? -2.055 30.413 27.695 1.00 30.35 199 THR C CA 1
ATOM 4146 C C . THR C 1 178 ? -3.365 30.026 28.362 1.00 31.55 199 THR C C 1
ATOM 4147 O O . THR C 1 178 ? -3.824 28.898 28.218 1.00 30.88 199 THR C O 1
ATOM 4151 N N . LYS C 1 179 ? -3.964 30.966 29.087 1.00 34.27 200 LYS C N 1
ATOM 4152 C CA . LYS C 1 179 ? -5.226 30.715 29.774 1.00 35.07 200 LYS C CA 1
ATOM 4153 C C . LYS C 1 179 ? -6.361 30.540 28.770 1.00 33.29 200 LYS C C 1
ATOM 4154 O O . LYS C 1 179 ? -7.453 30.098 29.126 1.00 33.21 200 LYS C O 1
ATOM 4160 N N . GLN C 1 180 ? -6.105 30.889 27.513 1.00 35.97 201 GLN C N 1
ATOM 4161 C CA . GLN C 1 180 ? -7.126 30.768 26.473 1.00 35.98 201 GLN C CA 1
ATOM 4162 C C . GLN C 1 180 ? -6.944 29.526 25.607 1.00 34.40 201 GLN C C 1
ATOM 4163 O O . GLN C 1 180 ? -7.674 29.338 24.634 1.00 34.10 201 GLN C O 1
ATOM 4169 N N . THR C 1 181 ? -5.975 28.684 25.953 1.00 29.56 202 THR C N 1
ATOM 4170 C CA . THR C 1 181 ? -5.730 27.470 25.187 1.00 26.72 202 THR C CA 1
ATOM 4171 C C . THR C 1 181 ? -6.829 26.470 25.471 1.00 28.19 202 THR C C 1
ATOM 4172 O O . THR C 1 181 ? -7.140 26.209 26.630 1.00 32.50 202 THR C O 1
ATOM 4176 N N . GLN C 1 182 ? -7.438 25.919 24.428 1.00 28.21 203 GLN C N 1
ATOM 4177 C CA . GLN C 1 182 ? -8.469 24.918 24.658 1.00 30.17 203 GLN C CA 1
ATOM 4178 C C . GLN C 1 182 ? -7.750 23.611 24.938 1.00 28.18 203 GLN C C 1
ATOM 4179 O O . GLN C 1 182 ? -6.914 23.166 24.147 1.00 24.02 203 GLN C O 1
ATOM 4185 N N . ILE C 1 183 ? -8.074 22.996 26.066 1.00 24.27 204 ILE C N 1
ATOM 4186 C CA . ILE C 1 183 ? -7.427 21.749 26.429 1.00 25.27 204 ILE C CA 1
ATOM 4187 C C . ILE C 1 183 ? -8.409 20.596 26.316 1.00 22.94 204 ILE C C 1
ATOM 4188 O O . ILE C 1 183 ? -9.487 20.638 26.882 1.00 24.75 204 ILE C O 1
ATOM 4193 N N . ASN C 1 184 ? -8.034 19.568 25.569 1.00 17.56 205 ASN C N 1
ATOM 4194 C CA . ASN C 1 184 ? -8.902 18.414 25.408 1.00 21.14 205 ASN C CA 1
ATOM 4195 C C . ASN C 1 184 ? -8.211 17.170 25.942 1.00 20.07 205 ASN C C 1
ATOM 4196 O O . ASN C 1 184 ? -7.120 16.814 25.491 1.00 22.70 205 ASN C O 1
ATOM 4201 N N . PHE C 1 185 ? -8.849 16.513 26.902 1.00 17.83 206 PHE C N 1
ATOM 4202 C CA . PHE C 1 185 ? -8.291 15.316 27.503 1.00 21.09 206 PHE C CA 1
ATOM 4203 C C . PHE C 1 185 ? -8.994 14.078 26.970 1.00 22.92 206 PHE C C 1
ATOM 4204 O O . PHE C 1 185 ? -10.207 14.062 26.822 1.00 22.11 206 PHE C O 1
ATOM 4212 N N . PHE C 1 186 ? -8.212 13.051 26.659 1.00 24.22 207 PHE C N 1
ATOM 4213 C CA . PHE C 1 186 ? -8.747 11.793 26.151 1.00 30.41 207 PHE C CA 1
ATOM 4214 C C . PHE C 1 186 ? -8.245 10.637 26.998 1.00 32.15 207 PHE C C 1
ATOM 4215 O O . PHE C 1 186 ? -7.194 10.729 27.631 1.00 35.92 207 PHE C O 1
ATOM 4223 N N . LYS C 1 187 ? -8.996 9.542 26.971 1.00 42.17 208 LYS C N 1
ATOM 4224 C CA . LYS C 1 187 ? -8.663 8.325 27.704 1.00 44.27 208 LYS C CA 1
ATOM 4225 C C . LYS C 1 187 ? -9.080 8.494 29.153 1.00 46.34 208 LYS C C 1
ATOM 4226 O O . LYS C 1 187 ? -9.331 9.646 29.558 1.00 50.69 208 LYS C O 1
#

B-factor: mean 28.88, std 11.43, range [3.85, 80.76]

Solvent-accessible surface area: 26528 Å² total; per-residue (Å²): 110,91,123,3,92,1,38,71,19,99,84,99,68,42,11,35,19,3,6,0,2,0,2,62,109,21,4,71,72,106,50,49,0,14,0,48,82,75,17,4,4,14,3,89,60,11,144,138,16,80,91,27,25,0,1,1,4,26,8,2,40,95,28,12,58,11,68,97,103,66,90,4,70,0,76,69,25,79,11,140,172,95,36,23,146,52,8,70,3,18,17,0,22,0,46,6,18,126,93,145,186,78,56,57,104,62,4,20,134,17,0,24,189,48,0,64,63,15,5,0,3,0,52,1,51,0,6,0,43,14,132,68,102,94,16,18,0,87,1,93,13,0,21,4,31,24,105,68,68,171,110,66,112,43,82,87,19,99,27,26,106,40,4,0,27,1,23,138,142,9,111,12,41,10,76,140,18,261,132,121,135,59,20,108,2,100,2,38,74,18,98,82,93,68,43,9,38,19,3,8,0,2,0,2,64,100,13,4,71,74,105,49,45,0,16,0,49,82,75,18,4,5,13,2,89,60,10,143,137,15,82,91,26,26,0,1,0,4,24,8,2,40,95,28,13,58,11,71,96,102,67,77,4,70,0,61,43,23,76,2,111,172,103,20,37,124,46,0,63,2,10,13,0,21,0,54,35,61,146,92,138,116,73,100,61,20,20,138,30,0,24,204,50,1,64,65,14,5,0,3,0,53,2,52,0,9,0,44,27,141,68,100,92,10,20,0,86,1,92,14,3,35,14,38,15,106,86,60,168,96,44,94,52,87,81,19,98,25,26,104,54,10,0,10,1,29,140,145,9,110,12,39,21,121,110,94,106,4,101,1,37,73,19,98,82,96,67,42,9,28,18,3,7,0,2,0,2,62,111,21,4,70,74,105,49,51,0,13,0,50,83,79,18,4,6,13,3,88,61,10,144,138,14,81,90,26,24,0,2,1,4,24,4,2,40,93,27,13,57,9,69,97,102,66,74,3,70,0,79,69,22,78,3,110,167,92,60,44,122,53,14,56,3,14,16,0,20,0,39,8,46,146,142,196,102,64,54,100,61,8,20,133,25,0,24,190,48,1,64,65,14,5,0,3,0,53,2,52,0,8,0,62,24,135,65,98,96,14,18,0,86,1,90,14,0,25,16,30,47,115,71,64,163,100,58,116,67,87,85,20,100,20,33,112,38,7,0,15,1,28,138,145,10,110,12,40,9,82,177

InterPro domains:
  IPR003338 CDC48, N-terminal subdomain [SM01073] (28-105)
  IPR003593 AAA+ ATPase domain [SM00382] (273-420)
  IPR003593 AAA+ ATPase domain [SM00382] (556-692)
  IPR003959 ATPase, AAA-type, core [PF00004] (277-417)
  IPR003959 ATPase, AAA-type, core [PF00004] (560-689)
  IPR003960 ATPase, AAA-type, conserved site [PS00674] (388-406)
  IPR004201 CDC48, domain 2 [PF02933] (134-204)
  IPR004201 CDC48, domain 2 [SM01072] (133-204)
  IPR009010 Aspartate decarboxylase-like domain superfamily [SSF50692] (27-106)
  IPR027417 P-loop containing nucleoside triphosphate hydrolase [G3DSA:3.40.50.300] (227-419)
  IPR027417 P-loop containing nucleoside triphosphate hydrolase [G3DSA:3.40.50.300] (518-689)
  IPR027417 P-loop containing nucleoside triphosphate hydrolase [SSF52540] (242-520)
  IPR027417 P-loop containing nucleoside triphosphate hydrolase [SSF52540] (519-735)
  IPR029067 CDC48 domain 2-like superfamily [SSF54585] (109-221)
  IPR039812 Vesicle-fusing ATPase [PTHR23078] (27-756)
  IPR041569 AAA ATPase, AAA+ lid domain [PF17862] (444-477)

Organism: Saccharomyces cerevisiae (strain ATCC 204508 / S288c) (NCBI:txid559292)

Sequence (529 aa):
TRHLKVSNCPNNSYALANVAAVSPNDFPNNIYIIIDNLFVFTTRHSNDIPPGTIGFNGNQRTWGGWSLNQDVQAKAFDLFKYSGKQSYLGSIDIDISFRAVFDQDELAKQFVRCYESQIFSPTQYLIMEFQGHFFDLKIRNVQAIDLGDIEPTSAVATGIETKGILTKQTQINFFKGRDTRTRHLKVSNCPNNSYALANVAAVSPNDFPNNIYIIIDNLFVFTTRHSNDIPPGTIGFNGNQRTWGGWSLNQDVQAKAFDLFKYSGKQSYLGSIDIDISFRADQDELAKQFVRCYESQIFSPTQYLIMEFQGHFFDLKIRNVQAIDLGDIEPTSAVATGIETKGILTKQTQINFFTRHLKVSNCPNNSYALANVAAVSPNDFPNNIYIIIDNLFVFTTRHSNDIPPGTIGFNGNQRTWGGWSLNQDVQAKAFDLFKYSGKQSYLGSIDIDISFRVFDQDELAKQFVRCYESQIFSPTQYLIMEFQGHFFDLKIRNVQAIDLGDIEPTSAVATGIETKGILTKQTQINFFK

Secondary structure (DSSP, 8-state):
-EEEEEEE---HHHHTTTEEEE-TTTS-SS-EEEETTTEEEEEEE-TTS-TTEEEE-HHHHHHHTPPTT-EEEEEE--HHHHHTT--EEEEEEEEEEE-----HHHHHHHHHHHHTT-EE-TT-EEEEEETTEEEEEEEEEEEEE-TTSSS-SSPPB-STT--EE--TT-EEEEEE--/--PPEEEEEEE---HHHHTTTEEEE-TTTS-SS-EEEETTTEEEEEEE-TTS-TTEEEE-HHHHHHHTPPTT-EEEEEE--HHHHSGGG-BEEEEEEEEEE---HHHHHHHHHHHHTT-EE-TT-EEEEEETTEEEEEEEEEEEE--TT-SS--SPPB-STT--EE--TT-EEEE-/-EEEEEEE---HHHHTTTEEEE-TTTS-SS-EEEETTTEEEEEEE-TTS-TTEEEE-HHHHHHHTPPTT-EEEEEE--HHHHHSS-EEEEEEEEEEEE----HHHHHHHHHHHHTT-EE-TT-EEEEEETTEEEEEEEEEEEEEETT-SS--S--B-STT--EE--TT-EEEEE-